Protein AF-0000000080761063 (afdb_homodimer)

Foldseek 3Di:
DEEEEQEPDLQPDQLLFWFVNLLVVLCVVVPYWYKYFYLVQWDDDPLFIWGQIFTKDADPPDDSNDSRRMDTDDDTDIDGQLVGLEYEQAYDDQPDVSLLVSLVSQQSSVVVRHHYAQHSVLQNVQQWQCNCVVVVVQAADKDKFLDLVVVVVVCQVQQKKWKAARRDDQCPLIDIDHNPRPCSPVSSCVRSVNSVGIIMMGRDFPLCQVAFWKWKAALLRTDQKIWGQHDDVVDSDRGVSNVTDTDIDGQDPLNRVVSNVVSVVCPPVRQRMWIFTDRDNHTRTIDRRHDGDQNVNCVNPVDRSSNSRVVSVVVSSD/DEEEEQEPDLQPDLLLFWFVNLLVVLCVVVPYWYKYFYLVQWDDDPLFIWGQIFTKDADPPDDSNDSRRMDTDDDTDIDGQLVGLEYEQAYDDQPDVSLLVSLVSQQSSVVVRHHYAQHSVLQNVQQWQCNCVVVVVQAADKDKFLDLVVVVVVCQVQQKKWKAARRDDQCPLIDIDHNPRPCSPVSSCVRSVNSVGIIMMGRDFPLCQVAFWKWKAALLRTDQKIWGQHDDVVDSDRGVSNVTDTDIDGQDPLNRVVSNVVSVVCPPVRQRMWIFTDRDNHTRTIDRRHDGDQSVNCVRPVDRSSNSRVVSVVVSSD

Nearest PDB structures (foldseek):
  1gsa-assembly1_A  TM=9.815E-01  e=5.415E-42  Escherichia coli B
  1glv-assembly1_A  TM=9.722E-01  e=6.060E-37  Escherichia coli
  2glt-assembly1_A  TM=9.706E-01  e=2.133E-36  Escherichia coli B
  6jil-assembly1_A  TM=7.589E-01  e=3.582E-14  Streptomyces lavendulae
  3vpc-assembly1_D  TM=8.022E-01  e=3.289E-13  Sulfurisphaera tokodaii

Structure (mmCIF, N/CA/C/O backbone):
data_AF-0000000080761063-model_v1
#
loop_
_entity.id
_entity.type
_entity.pdbx_description
1 polymer 'Glutathione synthetase'
#
loop_
_atom_site.group_PDB
_atom_site.id
_atom_site.type_symbol
_atom_site.label_atom_id
_atom_site.label_alt_id
_atom_site.label_comp_id
_atom_site.label_asym_id
_atom_site.label_entity_id
_atom_site.label_seq_id
_atom_site.pdbx_PDB_ins_code
_atom_site.Cartn_x
_atom_site.Cartn_y
_atom_site.Cartn_z
_atom_site.occupancy
_atom_site.B_iso_or_equiv
_atom_site.auth_seq_id
_atom_site.auth_comp_id
_atom_site.auth_asym_id
_atom_site.auth_atom_id
_atom_site.pdbx_PDB_model_num
ATOM 1 N N . MET A 1 1 ? -12.344 -28.562 3.236 1 97.88 1 MET A N 1
ATOM 2 C CA . MET A 1 1 ? -12.609 -27.125 3.355 1 97.88 1 MET A CA 1
ATOM 3 C C . MET A 1 1 ? -13.297 -26.594 2.104 1 97.88 1 MET A C 1
ATOM 5 O O . MET A 1 1 ? -13.219 -27.203 1.037 1 97.88 1 MET A O 1
ATOM 9 N N . HIS A 1 2 ? -14.039 -25.594 2.254 1 98.69 2 HIS A N 1
ATOM 10 C CA . HIS A 1 2 ? -14.477 -24.766 1.146 1 98.69 2 HIS A CA 1
ATOM 11 C C . HIS A 1 2 ? -13.523 -23.594 0.923 1 98.69 2 HIS A C 1
ATOM 13 O O . HIS A 1 2 ? -13.398 -22.719 1.776 1 98.69 2 HIS A O 1
ATOM 19 N N . VAL A 1 3 ? -12.812 -23.594 -0.245 1 98.88 3 VAL A N 1
ATOM 20 C CA . VAL A 1 3 ? -11.719 -22.656 -0.487 1 98.88 3 VAL A CA 1
ATOM 21 C C . VAL A 1 3 ? -12.156 -21.609 -1.501 1 98.88 3 VAL A C 1
ATOM 23 O O . VAL A 1 3 ? -12.727 -21.938 -2.543 1 98.88 3 VAL A O 1
ATOM 26 N N . LEU A 1 4 ? -11.93 -20.328 -1.21 1 98.94 4 LEU A N 1
ATOM 27 C CA . LEU A 1 4 ? -12.195 -19.219 -2.135 1 98.94 4 LEU A CA 1
ATOM 28 C C . LEU A 1 4 ? -10.906 -18.766 -2.811 1 98.94 4 LEU A C 1
ATOM 30 O O . LEU A 1 4 ? -9.914 -18.469 -2.139 1 98.94 4 LEU A O 1
ATOM 34 N N . PHE A 1 5 ? -10.898 -18.797 -4.109 1 98.94 5 PHE A N 1
ATOM 35 C CA . PHE A 1 5 ? -9.836 -18.188 -4.898 1 98.94 5 PHE A CA 1
ATOM 36 C C . PHE A 1 5 ? -10.25 -16.797 -5.375 1 98.94 5 PHE A C 1
ATOM 38 O O . PHE A 1 5 ? -11.266 -16.641 -6.059 1 98.94 5 PHE A O 1
ATOM 45 N N . ILE A 1 6 ? -9.594 -15.75 -4.961 1 98.88 6 ILE A N 1
ATOM 46 C CA . ILE A 1 6 ? -9.68 -14.453 -5.637 1 98.88 6 ILE A CA 1
ATOM 47 C C . ILE A 1 6 ? -8.695 -14.43 -6.809 1 98.88 6 ILE A C 1
ATOM 49 O O . ILE A 1 6 ? -7.484 -14.352 -6.609 1 98.88 6 ILE A O 1
ATOM 53 N N . ILE A 1 7 ? -9.195 -14.461 -8 1 98.44 7 ILE A N 1
ATOM 54 C CA . ILE A 1 7 ? -8.352 -14.859 -9.125 1 98.44 7 ILE A CA 1
ATOM 55 C C . ILE A 1 7 ? -8.805 -14.141 -10.391 1 98.44 7 ILE A C 1
ATOM 57 O O . ILE A 1 7 ? -9.844 -13.477 -10.398 1 98.44 7 ILE A O 1
ATOM 61 N N . ASP A 1 8 ? -7.969 -14.125 -11.445 1 98 8 ASP A N 1
ATOM 62 C CA . ASP A 1 8 ? -8.352 -13.602 -12.75 1 98 8 ASP A CA 1
ATOM 63 C C . ASP A 1 8 ? -9.469 -14.445 -13.375 1 98 8 ASP A C 1
ATOM 65 O O . ASP A 1 8 ? -9.68 -15.586 -12.969 1 98 8 ASP A O 1
ATOM 69 N N . PRO A 1 9 ? -10.188 -13.914 -14.359 1 97.69 9 PRO A N 1
ATOM 70 C CA . PRO A 1 9 ? -11.289 -14.672 -14.953 1 97.69 9 PRO A CA 1
ATOM 71 C C . PRO A 1 9 ? -10.859 -16.047 -15.461 1 97.69 9 PRO A C 1
ATOM 73 O O . PRO A 1 9 ? -9.898 -16.156 -16.234 1 97.69 9 PRO A O 1
ATOM 76 N N . LEU A 1 10 ? -11.586 -17.078 -15.094 1 97.38 10 LEU A N 1
ATOM 77 C CA . LEU A 1 10 ? -11.227 -18.469 -15.359 1 97.38 10 LEU A CA 1
ATOM 78 C C . LEU A 1 10 ? -11.008 -18.688 -16.859 1 97.38 10 LEU A C 1
ATOM 80 O O . LEU A 1 10 ? -10.047 -19.359 -17.25 1 97.38 10 LEU A O 1
ATOM 84 N N . PRO A 1 11 ? -11.867 -18.094 -17.75 1 96.25 11 PRO A N 1
ATOM 85 C CA . PRO A 1 11 ? -11.672 -18.344 -19.172 1 96.25 11 PRO A CA 1
ATOM 86 C C . PRO A 1 11 ? -10.352 -17.781 -19.703 1 96.25 11 PRO A C 1
ATOM 88 O O . PRO A 1 11 ? -9.906 -18.156 -20.781 1 96.25 11 PRO A O 1
ATOM 91 N N . GLN A 1 12 ? -9.758 -16.891 -18.953 1 95.75 12 GLN A N 1
ATOM 92 C CA . GLN A 1 12 ? -8.516 -16.266 -19.406 1 95.75 12 GLN A CA 1
ATOM 93 C C . GLN A 1 12 ? -7.297 -17.031 -18.906 1 95.75 12 GLN A C 1
ATOM 95 O O . GLN A 1 12 ? -6.168 -16.734 -19.312 1 95.75 12 GLN A O 1
ATOM 100 N N . LEU A 1 13 ? -7.512 -18.016 -18.078 1 96.19 13 LEU A N 1
ATOM 101 C CA . LEU A 1 13 ? -6.402 -18.812 -17.562 1 96.19 13 LEU A CA 1
ATOM 102 C C . LEU A 1 13 ? -6.012 -19.891 -18.562 1 96.19 13 LEU A C 1
ATOM 104 O O . LEU A 1 13 ? -6.879 -20.516 -19.188 1 96.19 13 LEU A O 1
ATOM 108 N N . LYS A 1 14 ? -4.758 -19.984 -18.797 1 95.25 14 LYS A N 1
ATOM 109 C CA . LYS A 1 14 ? -4.262 -21.172 -19.484 1 95.25 14 LYS A CA 1
ATOM 110 C C . LYS A 1 14 ? -4.121 -22.359 -18.531 1 95.25 14 LYS A C 1
ATOM 112 O O . LYS A 1 14 ? -3.049 -22.578 -17.969 1 95.25 14 LYS A O 1
ATOM 117 N N . ALA A 1 15 ? -5.152 -23.141 -18.469 1 96.25 15 ALA A N 1
ATOM 118 C CA . ALA A 1 15 ? -5.309 -24.141 -17.406 1 96.25 15 ALA A CA 1
ATOM 119 C C . ALA A 1 15 ? -4.152 -25.125 -17.422 1 96.25 15 ALA A C 1
ATOM 121 O O . ALA A 1 15 ? -3.713 -25.594 -16.375 1 96.25 15 ALA A O 1
ATOM 122 N N . TYR A 1 16 ? -3.602 -25.469 -18.609 1 95.62 16 TYR A N 1
ATOM 123 C CA . TYR A 1 16 ? -2.6 -26.516 -18.75 1 95.62 16 TYR A CA 1
ATOM 124 C C . TYR A 1 16 ? -1.282 -26.109 -18.109 1 95.62 16 TYR A C 1
ATOM 126 O O . TYR A 1 16 ? -0.428 -26.953 -17.828 1 95.62 16 TYR A O 1
ATOM 134 N N . LYS A 1 17 ? -1.121 -24.844 -17.797 1 95.5 17 LYS A N 1
ATOM 135 C CA . LYS A 1 17 ? 0.157 -24.422 -17.234 1 95.5 17 LYS A CA 1
ATOM 136 C C . LYS A 1 17 ? -0.049 -23.484 -16.047 1 95.5 17 LYS A C 1
ATOM 138 O O . LYS A 1 17 ? 0.918 -23.016 -15.445 1 95.5 17 LYS A O 1
ATOM 143 N N . ASP A 1 18 ? -1.233 -23.172 -15.672 1 97.19 18 ASP A N 1
ATOM 144 C CA . ASP A 1 18 ? -1.541 -22.203 -14.633 1 97.19 18 ASP A CA 1
ATOM 145 C C . ASP A 1 18 ? -1.377 -22.812 -13.242 1 97.19 18 ASP A C 1
ATOM 147 O O . ASP A 1 18 ? -1.961 -23.859 -12.945 1 97.19 18 ASP A O 1
ATOM 151 N N . SER A 1 19 ? -0.624 -22.094 -12.391 1 98.38 19 SER A N 1
ATOM 152 C CA . SER A 1 19 ? -0.35 -22.594 -11.055 1 98.38 19 SER A CA 1
ATOM 153 C C . SER A 1 19 ? -1.611 -22.594 -10.195 1 98.38 19 SER A C 1
ATOM 155 O O . SER A 1 19 ? -1.796 -23.484 -9.352 1 98.38 19 SER A O 1
ATOM 157 N N . SER A 1 20 ? -2.477 -21.641 -10.344 1 98.56 20 SER A N 1
ATOM 158 C CA . SER A 1 20 ? -3.713 -21.594 -9.562 1 98.56 20 SER A CA 1
ATOM 159 C C . SER A 1 20 ? -4.613 -22.781 -9.898 1 98.56 20 SER A C 1
ATOM 161 O O . SER A 1 20 ? -5.238 -23.359 -9.008 1 98.56 20 SER A O 1
ATOM 163 N N . VAL A 1 21 ? -4.656 -23.109 -11.18 1 98.38 21 VAL A N 1
ATOM 164 C CA . VAL A 1 21 ? -5.438 -24.281 -11.586 1 98.38 21 VAL A CA 1
ATOM 165 C C . VAL A 1 21 ? -4.828 -25.547 -10.992 1 98.38 21 VAL A C 1
ATOM 167 O O . VAL A 1 21 ? -5.551 -26.438 -10.531 1 98.38 21 VAL A O 1
ATOM 170 N N . ALA A 1 22 ? -3.506 -25.641 -11.031 1 98.56 22 ALA A N 1
ATOM 171 C CA . ALA A 1 22 ? -2.832 -26.766 -10.398 1 98.56 22 ALA A CA 1
ATOM 172 C C . ALA A 1 22 ? -3.199 -26.859 -8.922 1 98.56 22 ALA A C 1
ATOM 174 O O . ALA A 1 22 ? -3.445 -27.953 -8.406 1 98.56 22 ALA A O 1
ATOM 175 N N . MET A 1 23 ? -3.256 -25.75 -8.195 1 98.88 23 MET A N 1
ATOM 176 C CA . MET A 1 23 ? -3.672 -25.703 -6.801 1 98.88 23 MET A CA 1
ATOM 177 C C . MET A 1 23 ? -5.105 -26.203 -6.641 1 98.88 23 MET A C 1
ATOM 179 O O . MET A 1 23 ? -5.391 -27 -5.746 1 98.88 23 MET A O 1
ATOM 183 N N . MET A 1 24 ? -5.98 -25.734 -7.516 1 98.81 24 MET A N 1
ATOM 184 C CA . MET A 1 24 ? -7.387 -26.125 -7.469 1 98.81 24 MET A CA 1
ATOM 185 C C . MET A 1 24 ? -7.531 -27.641 -7.625 1 98.81 24 MET A C 1
ATOM 187 O O . MET A 1 24 ? -8.258 -28.281 -6.859 1 98.81 24 MET A O 1
ATOM 191 N N . ARG A 1 25 ? -6.824 -28.156 -8.633 1 98.38 25 ARG A N 1
ATOM 192 C CA . ARG A 1 25 ? -6.895 -29.594 -8.883 1 98.38 25 ARG A CA 1
ATOM 193 C C . ARG A 1 25 ? -6.398 -30.391 -7.684 1 98.38 25 ARG A C 1
ATOM 195 O O . ARG A 1 25 ? -6.996 -31.391 -7.312 1 98.38 25 ARG A O 1
ATOM 202 N N . ALA A 1 26 ? -5.297 -29.938 -7.094 1 98.62 26 ALA A N 1
ATOM 203 C CA . ALA A 1 26 ? -4.758 -30.609 -5.914 1 98.62 26 ALA A CA 1
ATOM 204 C C . ALA A 1 26 ? -5.734 -30.547 -4.746 1 98.62 26 ALA A C 1
ATOM 206 O O . ALA A 1 26 ? -5.887 -31.516 -3.998 1 98.62 26 ALA A O 1
ATOM 207 N N . LEU A 1 27 ? -6.391 -29.406 -4.535 1 98.81 27 LEU A N 1
ATOM 208 C CA . LEU A 1 27 ? -7.379 -29.25 -3.477 1 98.81 27 LEU A CA 1
ATOM 209 C C . LEU A 1 27 ? -8.555 -30.203 -3.672 1 98.81 27 LEU A C 1
ATOM 211 O O . LEU A 1 27 ? -8.977 -30.875 -2.73 1 98.81 27 LEU A O 1
ATOM 215 N N . VAL A 1 28 ? -9.055 -30.266 -4.883 1 98.5 28 VAL A N 1
ATOM 216 C CA . VAL A 1 28 ? -10.195 -31.125 -5.188 1 98.5 28 VAL A CA 1
ATOM 217 C C . VAL A 1 28 ? -9.805 -32.594 -4.988 1 98.5 28 VAL A C 1
ATOM 219 O O . VAL A 1 28 ? -10.586 -33.375 -4.465 1 98.5 28 VAL A O 1
ATOM 222 N N . ALA A 1 29 ? -8.609 -32.938 -5.426 1 97.81 29 ALA A N 1
ATOM 223 C CA . ALA A 1 29 ? -8.109 -34.281 -5.258 1 97.81 29 ALA A CA 1
ATOM 224 C C . ALA A 1 29 ? -8.086 -34.688 -3.785 1 97.81 29 ALA A C 1
ATOM 226 O O . ALA A 1 29 ? -8.203 -35.875 -3.453 1 97.81 29 ALA A O 1
ATOM 227 N N . ARG A 1 30 ? -8 -33.781 -2.93 1 97.94 30 ARG A N 1
ATOM 228 C CA . ARG A 1 30 ? -7.934 -34.062 -1.497 1 97.94 30 ARG A CA 1
ATOM 229 C C . ARG A 1 30 ? -9.289 -33.844 -0.837 1 97.94 30 ARG A C 1
ATOM 231 O O . ARG A 1 30 ? -9.398 -33.812 0.391 1 97.94 30 ARG A O 1
ATOM 238 N N . GLY A 1 31 ? -10.305 -33.5 -1.578 1 98 31 GLY A N 1
ATOM 239 C CA . GLY A 1 31 ? -11.672 -33.531 -1.083 1 98 31 GLY A CA 1
ATOM 240 C C . GLY A 1 31 ? -12.211 -32.125 -0.769 1 98 31 GLY A C 1
ATOM 241 O O . GLY A 1 31 ? -13.281 -32 -0.175 1 98 31 GLY A O 1
ATOM 242 N N . HIS A 1 32 ? -11.531 -31.078 -1.119 1 98.62 32 HIS A N 1
ATOM 243 C CA . HIS A 1 32 ? -11.992 -29.719 -0.859 1 98.62 32 HIS A CA 1
ATOM 244 C C . HIS A 1 32 ? -12.898 -29.219 -1.977 1 98.62 32 HIS A C 1
ATOM 246 O O . HIS A 1 32 ? -12.922 -29.797 -3.07 1 98.62 32 HIS A O 1
ATOM 252 N N . THR A 1 33 ? -13.719 -28.219 -1.665 1 98.69 33 THR A N 1
ATOM 253 C CA . THR A 1 33 ? -14.578 -27.578 -2.65 1 98.69 33 THR A CA 1
ATOM 254 C C . THR A 1 33 ? -14.102 -26.156 -2.947 1 98.69 33 THR A C 1
ATOM 256 O O . THR A 1 33 ? -13.297 -25.594 -2.197 1 98.69 33 THR A O 1
ATOM 259 N N . LEU A 1 34 ? -14.555 -25.656 -4.125 1 98.81 34 LEU A N 1
ATOM 260 C CA . LEU A 1 34 ? -13.953 -24.422 -4.605 1 98.81 34 LEU A CA 1
ATOM 261 C C . LEU A 1 34 ? -15.023 -23.375 -4.902 1 98.81 34 LEU A C 1
ATOM 263 O O . LEU A 1 34 ? -16.094 -23.703 -5.418 1 98.81 34 LEU A O 1
ATOM 267 N N . SER A 1 35 ? -14.766 -22.141 -4.617 1 98.94 35 SER A N 1
ATOM 268 C CA . SER A 1 35 ? -15.414 -20.953 -5.176 1 98.94 35 SER A CA 1
ATOM 269 C C . SER A 1 35 ? -14.383 -19.969 -5.715 1 98.94 35 SER A C 1
ATOM 271 O O . SER A 1 35 ? -13.211 -20.031 -5.355 1 98.94 35 SER A O 1
ATOM 273 N N . VAL A 1 36 ? -14.82 -19.156 -6.66 1 98.88 36 VAL A N 1
ATOM 274 C CA . VAL A 1 36 ? -13.945 -18.141 -7.223 1 98.88 36 VAL A CA 1
ATOM 275 C C . VAL A 1 36 ? -14.617 -16.766 -7.141 1 98.88 36 VAL A C 1
ATOM 277 O O . VAL A 1 36 ? -15.844 -16.672 -7.109 1 98.88 36 VAL A O 1
ATOM 280 N N . ALA A 1 37 ? -13.867 -15.766 -7 1 98.88 37 ALA A N 1
ATOM 281 C CA . ALA A 1 37 ? -14.258 -14.359 -7.098 1 98.88 37 ALA A CA 1
ATOM 282 C C . ALA A 1 37 ? -13.188 -13.539 -7.809 1 98.88 37 ALA A C 1
ATOM 284 O O . ALA A 1 37 ? -12.008 -13.891 -7.777 1 98.88 37 ALA A O 1
ATOM 285 N N . LEU A 1 38 ? -13.625 -12.531 -8.523 1 98.5 38 LEU A N 1
ATOM 286 C CA . LEU A 1 38 ? -12.688 -11.547 -9.055 1 98.5 38 LEU A CA 1
ATOM 287 C C . LEU A 1 38 ? -12.352 -10.492 -8.008 1 98.5 38 LEU A C 1
ATOM 289 O O . LEU A 1 38 ? -13.023 -10.398 -6.977 1 98.5 38 LEU A O 1
ATOM 293 N N . GLN A 1 39 ? -11.312 -9.789 -8.281 1 97.75 39 GLN A N 1
ATOM 294 C CA . GLN A 1 39 ? -10.898 -8.711 -7.387 1 97.75 39 GLN A CA 1
ATOM 295 C C . GLN A 1 39 ? -12.055 -7.762 -7.098 1 97.75 39 GLN A C 1
ATOM 297 O O . GLN A 1 39 ? -12.266 -7.367 -5.949 1 97.75 39 GLN A O 1
ATOM 302 N N . GLY A 1 40 ? -12.805 -7.387 -8.102 1 97.88 40 GLY A N 1
ATOM 303 C CA . GLY A 1 40 ? -13.898 -6.438 -7.984 1 97.88 40 GLY A CA 1
ATOM 304 C C . GLY A 1 40 ? -15.094 -6.996 -7.238 1 97.88 40 GLY A C 1
ATOM 305 O O . GLY A 1 40 ? -16.031 -6.258 -6.902 1 97.88 40 GLY A O 1
ATOM 306 N N . ASP A 1 41 ? -15.062 -8.289 -6.945 1 98.69 41 ASP A N 1
ATOM 307 C CA . ASP A 1 41 ? -16.156 -8.93 -6.223 1 98.69 41 ASP A CA 1
ATOM 308 C C . ASP A 1 41 ? -16.016 -8.727 -4.715 1 98.69 41 ASP A C 1
ATOM 310 O O . ASP A 1 41 ? -16.953 -8.992 -3.959 1 98.69 41 ASP A O 1
ATOM 314 N N . LEU A 1 42 ? -14.875 -8.297 -4.215 1 98.88 42 LEU A N 1
ATOM 315 C CA . LEU A 1 42 ? -14.641 -8.008 -2.805 1 98.88 42 LEU A CA 1
ATOM 316 C C . LEU A 1 42 ? -15.312 -6.703 -2.396 1 98.88 42 LEU A C 1
ATOM 318 O O . LEU A 1 42 ? -15.289 -5.727 -3.15 1 98.88 42 LEU A O 1
ATOM 322 N N . TYR A 1 43 ? -15.859 -6.656 -1.236 1 98.88 43 TYR A N 1
ATOM 323 C CA . TYR A 1 43 ? -16.453 -5.418 -0.747 1 98.88 43 TYR A CA 1
ATOM 324 C C . TYR A 1 43 ? -16.578 -5.434 0.772 1 98.88 43 TYR A C 1
ATOM 326 O O . TYR A 1 43 ? -16.359 -6.473 1.406 1 98.88 43 TYR A O 1
ATOM 334 N N . ILE A 1 44 ? -16.75 -4.324 1.374 1 98.88 44 ILE A N 1
ATOM 335 C CA . ILE A 1 44 ? -17.094 -4.16 2.785 1 98.88 44 ILE A CA 1
ATOM 336 C C . ILE A 1 44 ? -18.5 -3.586 2.92 1 98.88 44 ILE A C 1
ATOM 338 O O . ILE A 1 44 ? -18.844 -2.611 2.248 1 98.88 44 ILE A O 1
ATOM 342 N N . ASP A 1 45 ? -19.312 -4.184 3.656 1 98.38 45 ASP A N 1
ATOM 343 C CA . ASP A 1 45 ? -20.625 -3.672 4 1 98.38 45 ASP A CA 1
ATOM 344 C C . ASP A 1 45 ? -20.828 -3.648 5.516 1 98.38 45 ASP A C 1
ATOM 346 O O . ASP A 1 45 ? -20.859 -4.699 6.16 1 98.38 45 ASP A O 1
ATOM 350 N N . ALA A 1 46 ? -20.938 -2.434 6.07 1 96.56 46 ALA A N 1
ATOM 351 C CA . ALA A 1 46 ? -21.125 -2.227 7.504 1 96.56 46 ALA A CA 1
ATOM 352 C C . ALA A 1 46 ? -20.031 -2.928 8.312 1 96.56 46 ALA A C 1
ATOM 354 O O . ALA A 1 46 ? -20.328 -3.598 9.305 1 96.56 46 ALA A O 1
ATOM 355 N N . GLY A 1 47 ? -18.875 -2.859 7.754 1 97.75 47 GLY A N 1
ATOM 356 C CA . GLY A 1 47 ? -17.719 -3.357 8.469 1 97.75 47 GLY A CA 1
ATOM 357 C C . GLY A 1 47 ? -17.391 -4.805 8.148 1 97.75 47 GLY A C 1
ATOM 358 O O . GLY A 1 47 ? -16.312 -5.289 8.484 1 97.75 47 GLY A O 1
ATOM 359 N N . THR A 1 48 ? -18.297 -5.512 7.531 1 98.5 48 THR A N 1
ATOM 360 C CA . THR A 1 48 ? -18.062 -6.914 7.203 1 98.5 48 THR A CA 1
ATOM 361 C C . THR A 1 48 ? -17.469 -7.055 5.809 1 98.5 48 THR A C 1
ATOM 363 O O . THR A 1 48 ? -17.969 -6.453 4.852 1 98.5 48 THR A O 1
ATOM 366 N N . VAL A 1 49 ? -16.438 -7.832 5.723 1 98.88 49 VAL A N 1
ATOM 367 C CA . VAL A 1 49 ? -15.812 -8.078 4.426 1 98.88 49 VAL A CA 1
ATOM 368 C C . VAL A 1 49 ? -16.422 -9.32 3.785 1 98.88 49 VAL A C 1
ATOM 370 O O . VAL A 1 49 ? -16.484 -10.383 4.406 1 98.88 49 VAL A O 1
ATOM 373 N N . ALA A 1 50 ? -16.875 -9.148 2.574 1 98.88 50 ALA A N 1
ATOM 374 C CA . ALA A 1 50 ? -17.5 -10.242 1.845 1 98.88 50 ALA A CA 1
ATOM 375 C C . ALA A 1 50 ? -17.078 -10.242 0.379 1 98.88 50 ALA A C 1
ATOM 377 O O . ALA A 1 50 ? -16.359 -9.344 -0.064 1 98.88 50 ALA A O 1
ATOM 378 N N . ALA A 1 51 ? -17.406 -11.297 -0.338 1 98.88 51 ALA A N 1
ATOM 379 C CA . ALA A 1 51 ? -17.188 -11.414 -1.779 1 98.88 51 ALA A CA 1
ATOM 380 C C . ALA A 1 51 ? -18.422 -11.984 -2.467 1 98.88 51 ALA A C 1
ATOM 382 O O . ALA A 1 51 ? -19.094 -12.875 -1.927 1 98.88 51 ALA A O 1
ATOM 383 N N . HIS A 1 52 ? -18.781 -11.359 -3.607 1 98.81 52 HIS A N 1
ATOM 384 C CA . HIS A 1 52 ? -19.656 -12.078 -4.527 1 98.81 52 HIS A CA 1
ATOM 385 C C . HIS A 1 52 ? -18.922 -13.25 -5.172 1 98.81 52 HIS A C 1
ATOM 387 O O . HIS A 1 52 ? -18.078 -13.062 -6.055 1 98.81 52 HIS A O 1
ATOM 393 N N . SER A 1 53 ? -19.188 -14.5 -4.719 1 98.75 53 SER A N 1
ATOM 394 C CA . SER A 1 53 ? -18.375 -15.656 -5.094 1 98.75 53 SER A CA 1
ATOM 395 C C . SER A 1 53 ? -19.188 -16.672 -5.898 1 98.75 53 SER A C 1
ATOM 397 O O . SER A 1 53 ? -20.406 -16.766 -5.727 1 98.75 53 SER A O 1
ATOM 399 N N . GLN A 1 54 ? -18.578 -17.312 -6.785 1 98.81 54 GLN A N 1
ATOM 400 C CA . GLN A 1 54 ? -19.156 -18.328 -7.645 1 98.81 54 GLN A CA 1
ATOM 401 C C . GLN A 1 54 ? -18.594 -19.719 -7.305 1 98.81 54 GLN A C 1
ATOM 403 O O . GLN A 1 54 ? -17.406 -19.969 -7.477 1 98.81 54 GLN A O 1
ATOM 408 N N . PRO A 1 55 ? -19.5 -20.625 -6.777 1 98.81 55 PRO A N 1
ATOM 409 C CA . PRO A 1 55 ? -19.031 -22 -6.637 1 98.81 55 PRO A CA 1
ATOM 410 C C . PRO A 1 55 ? -18.719 -22.656 -7.98 1 98.81 55 PRO A C 1
ATOM 412 O O . PRO A 1 55 ? -19.438 -22.453 -8.953 1 98.81 55 PRO A O 1
ATOM 415 N N . ILE A 1 56 ? -17.609 -23.375 -8.031 1 98.75 56 ILE A N 1
ATOM 416 C CA . ILE A 1 56 ? -17.266 -24.047 -9.281 1 98.75 56 ILE A CA 1
ATOM 417 C C . ILE A 1 56 ? -16.922 -25.516 -9.008 1 98.75 56 ILE A C 1
ATOM 419 O O . ILE A 1 56 ? -16.641 -25.891 -7.859 1 98.75 56 ILE A O 1
ATOM 423 N N . GLU A 1 57 ? -16.953 -26.297 -10 1 98.12 57 GLU A N 1
ATOM 424 C CA . GLU A 1 57 ? -16.484 -27.688 -10 1 98.12 57 GLU A CA 1
ATOM 425 C C . GLU A 1 57 ? -15.539 -27.953 -11.164 1 98.12 57 GLU A C 1
ATOM 427 O O . GLU A 1 57 ? -15.758 -27.453 -12.273 1 98.12 57 GLU A O 1
ATOM 432 N N . LEU A 1 58 ? -14.492 -28.625 -10.844 1 97.88 58 LEU A N 1
ATOM 433 C CA . LEU A 1 58 ? -13.578 -29.047 -11.898 1 97.88 58 LEU A CA 1
ATOM 434 C C . LEU A 1 58 ? -14.078 -30.312 -12.586 1 97.88 58 LEU A C 1
ATOM 436 O O . LEU A 1 58 ? -14.602 -31.219 -11.93 1 97.88 58 LEU A O 1
ATOM 440 N N . LEU A 1 59 ? -13.906 -30.344 -13.867 1 96.06 59 LEU A N 1
ATOM 441 C CA . LEU A 1 59 ? -14.383 -31.5 -14.609 1 96.06 59 LEU A CA 1
ATOM 442 C C . LEU A 1 59 ? -13.297 -32.562 -14.711 1 96.06 59 LEU A C 1
ATOM 444 O O . LEU A 1 59 ? -12.234 -32.312 -15.297 1 96.06 59 LEU A O 1
ATOM 448 N N . ALA A 1 60 ? -13.594 -33.719 -14.188 1 91 60 ALA A N 1
ATOM 449 C CA . ALA A 1 60 ? -12.648 -34.844 -14.203 1 91 60 ALA A CA 1
ATOM 450 C C . ALA A 1 60 ? -12.305 -35.25 -15.633 1 91 60 ALA A C 1
ATOM 452 O O . ALA A 1 60 ? -13.188 -35.375 -16.484 1 91 60 ALA A O 1
ATOM 453 N N . GLY A 1 61 ? -11.125 -35.438 -15.852 1 90.5 61 GLY A N 1
ATOM 454 C CA . GLY A 1 61 ? -10.672 -35.938 -17.141 1 90.5 61 GLY A CA 1
ATOM 455 C C . GLY A 1 61 ? -10.703 -34.906 -18.25 1 90.5 61 GLY A C 1
ATOM 456 O O . GLY A 1 61 ? -10.5 -35.219 -19.422 1 90.5 61 GLY A O 1
ATOM 457 N N . ALA A 1 62 ? -11.008 -33.688 -17.859 1 92.88 62 ALA A N 1
ATOM 458 C CA . ALA A 1 62 ? -11.078 -32.625 -18.859 1 92.88 62 ALA A CA 1
ATOM 459 C C . ALA A 1 62 ? -9.703 -32.375 -19.469 1 92.88 62 ALA A C 1
ATOM 461 O O . ALA A 1 62 ? -8.68 -32.531 -18.797 1 92.88 62 ALA A O 1
ATOM 462 N N . ASP A 1 63 ? -9.695 -32.031 -20.734 1 94.31 63 ASP A N 1
ATOM 463 C CA . ASP A 1 63 ? -8.484 -31.562 -21.406 1 94.31 63 ASP A CA 1
ATOM 464 C C . ASP A 1 63 ? -8.164 -30.125 -20.969 1 94.31 63 ASP A C 1
ATOM 466 O O . ASP A 1 63 ? -8.883 -29.188 -21.328 1 94.31 63 ASP A O 1
ATOM 470 N N . LEU A 1 64 ? -7.117 -29.953 -20.297 1 94.56 64 LEU A N 1
ATOM 471 C CA . LEU A 1 64 ? -6.758 -28.656 -19.719 1 94.56 64 LEU A CA 1
ATOM 472 C C . LEU A 1 64 ? -6.328 -27.672 -20.812 1 94.56 64 LEU A C 1
ATOM 474 O O . LEU A 1 64 ? -6.168 -26.484 -20.547 1 94.56 64 LEU A O 1
ATOM 478 N N . HIS A 1 65 ? -6.16 -28.109 -22 1 94.19 65 HIS A N 1
ATOM 479 C CA . HIS A 1 65 ? -5.844 -27.234 -23.109 1 94.19 65 HIS A CA 1
ATOM 480 C C . HIS A 1 65 ? -7.105 -26.594 -23.688 1 94.19 65 HIS A C 1
ATOM 482 O O . HIS A 1 65 ? -7.027 -25.703 -24.531 1 94.19 65 HIS A O 1
ATOM 488 N N . GLU A 1 66 ? -8.258 -27.062 -23.156 1 91.19 66 GLU A N 1
ATOM 489 C CA . GLU A 1 66 ? -9.539 -26.547 -23.594 1 91.19 66 GLU A CA 1
ATOM 490 C C . GLU A 1 66 ? -10.227 -25.75 -22.5 1 91.19 66 GLU A C 1
ATOM 492 O O . GLU A 1 66 ? -9.773 -25.734 -21.359 1 91.19 66 GLU A O 1
ATOM 497 N N . GLN A 1 67 ? -11.289 -25.031 -22.797 1 88.94 67 GLN A N 1
ATOM 498 C CA . GLN A 1 67 ? -11.984 -24.141 -21.875 1 88.94 67 GLN A CA 1
ATOM 499 C C . GLN A 1 67 ? -12.906 -24.938 -20.938 1 88.94 67 GLN A C 1
ATOM 501 O O . GLN A 1 67 ? -13.266 -24.453 -19.859 1 88.94 67 GLN A O 1
ATOM 506 N N . GLY A 1 68 ? -13.195 -26.125 -21.219 1 93.12 68 GLY A N 1
ATOM 507 C CA . GLY A 1 68 ? -14.219 -26.859 -20.516 1 93.12 68 GLY A CA 1
ATOM 508 C C . GLY A 1 68 ? -13.672 -27.672 -19.344 1 93.12 68 GLY A C 1
ATOM 509 O O . GLY A 1 68 ? -14.094 -28.797 -19.109 1 93.12 68 GLY A O 1
ATOM 510 N N . TRP A 1 69 ? -12.68 -27.047 -18.625 1 96.75 69 TRP A N 1
ATOM 511 C CA . TRP A 1 69 ? -12.055 -27.781 -17.531 1 96.75 69 TRP A CA 1
ATOM 512 C C . TRP A 1 69 ? -12.773 -27.5 -16.219 1 96.75 69 TRP A C 1
ATOM 514 O O . TRP A 1 69 ? -12.5 -28.125 -15.195 1 96.75 69 TRP A O 1
ATOM 524 N N . TRP A 1 70 ? -13.781 -26.594 -16.188 1 97.94 70 TRP A N 1
ATOM 525 C CA . TRP A 1 70 ? -14.578 -26.266 -15.016 1 97.94 70 TRP A CA 1
ATOM 526 C C . TRP A 1 70 ? -16 -25.906 -15.414 1 97.94 70 TRP A C 1
ATOM 528 O O . TRP A 1 70 ? -16.297 -25.688 -16.594 1 97.94 70 TRP A O 1
ATOM 538 N N . ARG A 1 71 ? -16.906 -25.906 -14.508 1 97.56 71 ARG A N 1
ATOM 539 C CA . ARG A 1 71 ? -18.266 -25.406 -14.664 1 97.56 71 ARG A CA 1
ATOM 540 C C . ARG A 1 71 ? -18.781 -24.797 -13.359 1 97.56 71 ARG A C 1
ATOM 542 O O . ARG A 1 71 ? -18.234 -25.062 -12.289 1 97.56 71 ARG A O 1
ATOM 549 N N . ASP A 1 72 ? -19.766 -23.969 -13.531 1 97.81 72 ASP A N 1
ATOM 550 C CA . ASP A 1 72 ? -20.453 -23.438 -12.352 1 97.81 72 ASP A CA 1
ATOM 551 C C . ASP A 1 72 ? -21.109 -24.547 -11.555 1 97.81 72 ASP A C 1
ATOM 553 O O . ASP A 1 72 ? -21.688 -25.484 -12.125 1 97.81 72 ASP A O 1
ATOM 557 N N . ASN A 1 73 ? -20.953 -24.469 -10.273 1 97.75 73 ASN A N 1
ATOM 558 C CA . ASN A 1 73 ? -21.547 -25.438 -9.367 1 97.75 73 ASN A CA 1
ATOM 559 C C . ASN A 1 73 ? -22.531 -24.781 -8.414 1 97.75 73 ASN A C 1
ATOM 561 O O . ASN A 1 73 ? -22.375 -24.875 -7.191 1 97.75 73 ASN A O 1
ATOM 565 N N . GLY A 1 74 ? -23.547 -24.125 -8.906 1 97.75 74 GLY A N 1
ATOM 566 C CA . GLY A 1 74 ? -24.547 -23.406 -8.133 1 97.75 74 GLY A CA 1
ATOM 567 C C . GLY A 1 74 ? -24.562 -21.906 -8.422 1 97.75 74 GLY A C 1
ATOM 568 O O . GLY A 1 74 ? -23.766 -21.422 -9.227 1 97.75 74 GLY A O 1
ATOM 569 N N . PRO A 1 75 ? -25.422 -21.219 -7.832 1 98.06 75 PRO A N 1
ATOM 570 C CA . PRO A 1 75 ? -25.516 -19.766 -8.062 1 98.06 75 PRO A CA 1
ATOM 571 C C . PRO A 1 75 ? -24.422 -18.984 -7.336 1 98.06 75 PRO A C 1
ATOM 573 O O . PRO A 1 75 ? -23.953 -19.422 -6.277 1 98.06 75 PRO A O 1
ATOM 576 N N . ALA A 1 76 ? -24.016 -17.922 -7.926 1 98.5 76 ALA A N 1
ATOM 577 C CA . ALA A 1 76 ? -23.141 -17 -7.219 1 98.5 76 ALA A CA 1
ATOM 578 C C . ALA A 1 76 ? -23.859 -16.375 -6.016 1 98.5 76 ALA A C 1
ATOM 580 O O . ALA A 1 76 ? -25.062 -16.141 -6.062 1 98.5 76 ALA A O 1
ATOM 581 N N . GLU A 1 77 ? -23.125 -16.141 -4.969 1 98.19 77 GLU A N 1
ATOM 582 C CA . GLU A 1 77 ? -23.703 -15.586 -3.744 1 98.19 77 GLU A CA 1
ATOM 583 C C . GLU A 1 77 ? -22.734 -14.641 -3.051 1 98.19 77 GLU A C 1
ATOM 585 O O . GLU A 1 77 ? -21.516 -14.734 -3.246 1 98.19 77 GLU A O 1
ATOM 590 N N . ASP A 1 78 ? -23.312 -13.688 -2.33 1 98.62 78 ASP A N 1
ATOM 591 C CA . ASP A 1 78 ? -22.516 -12.875 -1.419 1 98.62 78 ASP A CA 1
ATOM 592 C C . ASP A 1 78 ? -22.203 -13.633 -0.129 1 98.62 78 ASP A C 1
ATOM 594 O O . ASP A 1 78 ? -23.125 -14.047 0.586 1 98.62 78 ASP A O 1
ATOM 598 N N . VAL A 1 79 ? -20.938 -13.805 0.141 1 98.75 79 VAL A N 1
ATOM 599 C CA . VAL A 1 79 ? -20.531 -14.641 1.267 1 98.75 79 VAL A CA 1
ATOM 600 C C . VAL A 1 79 ? -19.453 -13.93 2.068 1 98.75 79 VAL A C 1
ATOM 602 O O . VAL A 1 79 ? -18.469 -13.43 1.5 1 98.75 79 VAL A O 1
ATOM 605 N N . PRO A 1 80 ? -19.656 -13.758 3.455 1 98.88 80 PRO A N 1
ATOM 606 C CA . PRO A 1 80 ? -18.516 -13.273 4.246 1 98.88 80 PRO A CA 1
ATOM 607 C C . PRO A 1 80 ? -17.266 -14.125 4.059 1 98.88 80 PRO A C 1
ATOM 609 O O . PRO A 1 80 ? -17.359 -15.352 3.969 1 98.88 80 PRO A O 1
ATOM 612 N N . LEU A 1 81 ? -16.109 -13.484 4.004 1 98.94 81 LEU A N 1
ATOM 613 C CA . LEU A 1 81 ? -14.898 -14.242 3.742 1 98.94 81 LEU A CA 1
ATOM 614 C C . LEU A 1 81 ? -14.609 -15.227 4.871 1 98.94 81 LEU A C 1
ATOM 616 O O . LEU A 1 81 ? -13.992 -16.266 4.652 1 98.94 81 LEU A O 1
ATOM 620 N N . SER A 1 82 ? -15.086 -14.93 6.07 1 98.69 82 SER A N 1
ATOM 621 C CA . SER A 1 82 ? -14.859 -15.773 7.238 1 98.69 82 SER A CA 1
ATOM 622 C C . SER A 1 82 ? -15.586 -17.109 7.109 1 98.69 82 SER A C 1
ATOM 624 O O . SER A 1 82 ? -15.328 -18.047 7.871 1 98.69 82 SER A O 1
ATOM 626 N N . ALA A 1 83 ? -16.484 -17.188 6.16 1 98.69 83 ALA A N 1
ATOM 627 C CA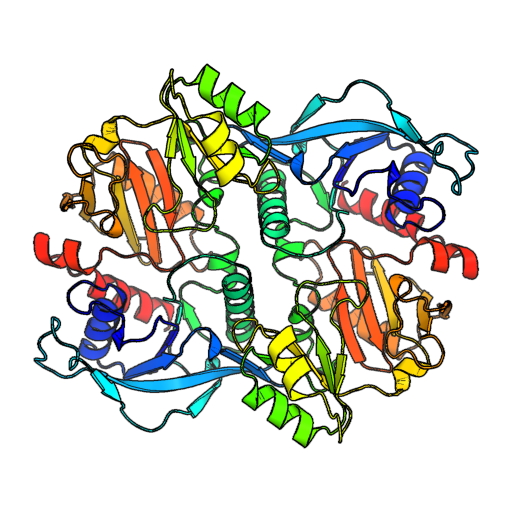 . ALA A 1 83 ? -17.266 -18.406 5.98 1 98.69 83 ALA A CA 1
ATOM 628 C C . ALA A 1 83 ? -16.453 -19.469 5.23 1 98.69 83 ALA A C 1
ATOM 630 O O . ALA A 1 83 ? -16.828 -20.641 5.203 1 98.69 83 ALA A O 1
ATOM 631 N N . PHE A 1 84 ? -15.375 -19.156 4.633 1 98.81 84 PHE A N 1
ATOM 632 C CA . PHE A 1 84 ? -14.555 -20.078 3.861 1 98.81 84 PHE A CA 1
ATOM 633 C C . PHE A 1 84 ? -13.492 -20.734 4.742 1 98.81 84 PHE A C 1
ATOM 635 O O . PHE A 1 84 ? -13.023 -20.125 5.707 1 98.81 84 PHE A O 1
ATOM 642 N N . GLY A 1 85 ? -13.141 -21.938 4.395 1 98.75 85 GLY A N 1
ATOM 643 C CA . GLY A 1 85 ? -12.062 -22.609 5.098 1 98.75 85 GLY A CA 1
ATOM 644 C C . GLY A 1 85 ? -10.695 -22.016 4.812 1 98.75 85 GLY A C 1
ATOM 645 O O . GLY A 1 85 ? -9.789 -22.125 5.637 1 98.75 85 GLY A O 1
ATOM 646 N N . ALA A 1 86 ? -10.578 -21.422 3.684 1 98.88 86 ALA A N 1
ATOM 647 C CA . ALA A 1 86 ? -9.383 -20.688 3.264 1 98.88 86 ALA A CA 1
ATOM 648 C C . ALA A 1 86 ? -9.703 -19.703 2.139 1 98.88 86 ALA A C 1
ATOM 650 O O . ALA A 1 86 ? -10.586 -19.969 1.317 1 98.88 86 ALA A O 1
ATOM 651 N N . VAL A 1 87 ? -9.078 -18.594 2.182 1 98.94 87 VAL A N 1
ATOM 652 C CA . VAL A 1 87 ? -9.156 -17.594 1.127 1 98.94 87 VAL A CA 1
ATOM 653 C C . VAL A 1 87 ? -7.785 -17.391 0.497 1 98.94 87 VAL A C 1
ATOM 655 O O . VAL A 1 87 ? -6.82 -17.047 1.19 1 98.94 87 VAL A O 1
ATOM 658 N N . LEU A 1 88 ? -7.656 -17.609 -0.776 1 98.88 88 LEU A N 1
ATOM 659 C CA . LEU A 1 88 ? -6.391 -17.484 -1.493 1 98.88 88 LEU A CA 1
ATOM 660 C C . LEU A 1 88 ? -6.422 -16.312 -2.467 1 98.88 88 LEU A C 1
ATOM 662 O O . LEU A 1 88 ? -7.246 -16.281 -3.383 1 98.88 88 LEU A O 1
ATOM 666 N N . MET A 1 89 ? -5.574 -15.336 -2.268 1 98.69 89 MET A N 1
ATOM 667 C CA . MET A 1 89 ? -5.387 -14.258 -3.236 1 98.69 89 MET A CA 1
ATOM 668 C C . MET A 1 89 ? -4.434 -14.68 -4.348 1 98.69 89 MET A C 1
ATOM 670 O O . MET A 1 89 ? -3.238 -14.867 -4.105 1 98.69 89 MET A O 1
ATOM 674 N N . ARG A 1 90 ? -4.953 -14.852 -5.566 1 98.38 90 ARG A N 1
ATOM 675 C CA . ARG A 1 90 ? -4.176 -15.344 -6.699 1 98.38 90 ARG A CA 1
ATOM 676 C C . ARG A 1 90 ? -4.328 -14.422 -7.906 1 98.38 90 ARG A C 1
ATOM 678 O O . ARG A 1 90 ? -4.008 -14.812 -9.031 1 98.38 90 ARG A O 1
ATOM 685 N N . LYS A 1 91 ? -4.926 -13.219 -7.641 1 97.38 91 LYS A N 1
ATOM 686 C CA . LYS A 1 91 ? -4.965 -12.219 -8.703 1 97.38 91 LYS A CA 1
ATOM 687 C C . LYS A 1 91 ? -3.557 -11.828 -9.141 1 97.38 91 LYS A C 1
ATOM 689 O O . LYS A 1 91 ? -2.691 -11.555 -8.305 1 97.38 91 LYS A O 1
ATOM 694 N N . ASP A 1 92 ? -3.279 -11.812 -10.414 1 95.25 92 ASP A N 1
ATOM 695 C CA . ASP A 1 92 ? -1.982 -11.422 -10.953 1 95.25 92 ASP A CA 1
ATOM 696 C C . ASP A 1 92 ? -1.759 -9.922 -10.812 1 95.25 92 ASP A C 1
ATOM 698 O O . ASP A 1 92 ? -2.715 -9.141 -10.812 1 95.25 92 ASP A O 1
ATOM 702 N N . PRO A 1 93 ? -0.469 -9.555 -10.594 1 91.31 93 PRO A N 1
ATOM 703 C CA . PRO A 1 93 ? -0.171 -8.125 -10.719 1 91.31 93 PRO A CA 1
ATOM 704 C C . PRO A 1 93 ? -0.777 -7.5 -11.969 1 91.31 93 PRO A C 1
ATOM 706 O O . PRO A 1 93 ? -1.213 -8.219 -12.875 1 91.31 93 PRO A O 1
ATOM 709 N N . PRO A 1 94 ? -0.816 -6.164 -12.125 1 92.69 94 PRO A N 1
ATOM 710 C CA . PRO A 1 94 ? 0.051 -5.227 -11.406 1 92.69 94 PRO A CA 1
ATOM 711 C C . PRO A 1 94 ? -0.378 -5.016 -9.953 1 92.69 94 PRO A C 1
ATOM 713 O O . PRO A 1 94 ? -1.56 -5.16 -9.633 1 92.69 94 PRO A O 1
ATOM 716 N N . PHE A 1 95 ? 0.622 -4.793 -9.195 1 95.12 95 PHE A N 1
ATOM 717 C CA . PHE A 1 95 ? 0.379 -4.383 -7.82 1 95.12 95 PHE A CA 1
ATOM 718 C C . PHE A 1 95 ? 0.134 -2.881 -7.738 1 95.12 95 PHE A C 1
ATOM 720 O O . PHE A 1 95 ? 1.051 -2.111 -7.438 1 95.12 95 PHE A O 1
ATOM 727 N N . ASP A 1 96 ? -1.055 -2.451 -8.023 1 95.88 96 ASP A N 1
ATOM 728 C CA . ASP A 1 96 ? -1.5 -1.062 -8.016 1 95.88 96 ASP A CA 1
ATOM 729 C C . ASP A 1 96 ? -2.363 -0.768 -6.793 1 95.88 96 ASP A C 1
ATOM 731 O O . ASP A 1 96 ? -2.453 -1.59 -5.879 1 95.88 96 ASP A O 1
ATOM 735 N N . MET A 1 97 ? -2.969 0.424 -6.797 1 97 97 MET A N 1
ATOM 736 C CA . MET A 1 97 ? -3.723 0.813 -5.605 1 97 97 MET A CA 1
ATOM 737 C C . MET A 1 97 ? -4.918 -0.109 -5.391 1 97 97 MET A C 1
ATOM 739 O O . MET A 1 97 ? -5.297 -0.39 -4.254 1 97 97 MET A O 1
ATOM 743 N N . GLU A 1 98 ? -5.527 -0.56 -6.441 1 97.5 98 GLU A N 1
ATOM 744 C CA . GLU A 1 98 ? -6.629 -1.504 -6.285 1 97.5 98 GLU A CA 1
ATOM 745 C C . GLU A 1 98 ? -6.164 -2.783 -5.594 1 97.5 98 GLU A C 1
ATOM 747 O O . GLU A 1 98 ? -6.891 -3.352 -4.773 1 97.5 98 GLU A O 1
ATOM 752 N N . TYR A 1 99 ? -5.008 -3.246 -6.012 1 97.81 99 TYR A N 1
ATOM 753 C CA . TYR A 1 99 ? -4.457 -4.414 -5.336 1 97.81 99 TYR A CA 1
ATOM 754 C C . TYR A 1 99 ? -4.223 -4.125 -3.857 1 97.81 99 TYR A C 1
ATOM 756 O O . TYR A 1 99 ? -4.566 -4.938 -2.996 1 97.81 99 TYR A O 1
ATOM 764 N N . VAL A 1 100 ? -3.656 -2.947 -3.568 1 98.06 100 VAL A N 1
ATOM 765 C CA . VAL A 1 100 ? -3.416 -2.533 -2.189 1 98.06 100 VAL A CA 1
ATOM 766 C C . VAL A 1 100 ? -4.73 -2.541 -1.411 1 98.06 100 VAL A C 1
ATOM 768 O O . VAL A 1 100 ? -4.805 -3.092 -0.311 1 98.06 100 VAL A O 1
ATOM 771 N N . TYR A 1 101 ? -5.789 -2 -1.955 1 98.38 101 TYR A N 1
ATOM 772 C CA . TYR A 1 101 ? -7.09 -1.979 -1.294 1 98.38 101 TYR A CA 1
ATOM 773 C C . TYR A 1 101 ? -7.582 -3.393 -1.016 1 98.38 101 TYR A C 1
ATOM 775 O O . TYR A 1 101 ? -8.117 -3.672 0.063 1 98.38 101 TYR A O 1
ATOM 783 N N . SER A 1 102 ? -7.375 -4.238 -1.973 1 98.62 102 SER A N 1
ATOM 784 C CA . SER A 1 102 ? -7.785 -5.625 -1.773 1 98.62 102 SER A CA 1
ATOM 785 C C . SER A 1 102 ? -7.074 -6.246 -0.575 1 98.62 102 SER A C 1
ATOM 787 O O . SER A 1 102 ? -7.684 -6.984 0.202 1 98.62 102 SER A O 1
ATOM 789 N N . THR A 1 103 ? -5.824 -5.961 -0.436 1 98.69 103 THR A N 1
ATOM 790 C CA . THR A 1 103 ? -5.074 -6.52 0.681 1 98.69 103 THR A CA 1
ATOM 791 C C . THR A 1 103 ? -5.594 -5.977 2.01 1 98.69 103 THR A C 1
ATOM 793 O O . THR A 1 103 ? -5.578 -6.68 3.021 1 98.69 103 THR A O 1
ATOM 796 N N . HIS A 1 104 ? -6.023 -4.742 2.059 1 98.75 104 HIS A N 1
ATOM 797 C CA . HIS A 1 104 ? -6.648 -4.207 3.266 1 98.75 104 HIS A CA 1
ATOM 798 C C . HIS A 1 104 ? -7.934 -4.953 3.596 1 98.75 104 HIS A C 1
ATOM 800 O O . HIS A 1 104 ? -8.164 -5.32 4.75 1 98.75 104 HIS A O 1
ATOM 806 N N . LEU A 1 105 ? -8.789 -5.148 2.555 1 98.88 105 LEU A N 1
ATOM 807 C CA . LEU A 1 105 ? -10.016 -5.902 2.779 1 98.88 105 LEU A CA 1
ATOM 808 C C . LEU A 1 105 ? -9.703 -7.285 3.344 1 98.88 105 LEU A C 1
ATOM 810 O O . LEU A 1 105 ? -10.359 -7.738 4.285 1 98.88 105 LEU A O 1
ATOM 814 N N . LEU A 1 106 ? -8.719 -7.906 2.781 1 98.88 106 LEU A N 1
ATOM 815 C CA . LEU A 1 106 ? -8.336 -9.242 3.234 1 98.88 106 LEU A CA 1
ATOM 816 C C . LEU A 1 106 ? -7.863 -9.203 4.684 1 98.88 106 LEU A C 1
ATOM 818 O O . LEU A 1 106 ? -8.164 -10.109 5.461 1 98.88 106 LEU A O 1
ATOM 822 N N . GLU A 1 107 ? -7.102 -8.195 5.004 1 98.69 107 GLU A N 1
ATOM 823 C CA . GLU A 1 107 ? -6.648 -8.07 6.387 1 98.69 107 GLU A CA 1
ATOM 824 C C . GLU A 1 107 ? -7.824 -7.875 7.34 1 98.69 107 GLU A C 1
ATOM 826 O O . GLU A 1 107 ? -7.859 -8.469 8.422 1 98.69 107 GLU A O 1
ATOM 831 N N . TYR A 1 108 ? -8.773 -6.996 6.984 1 98.69 108 TYR A N 1
ATOM 832 C CA . TYR A 1 108 ? -9.969 -6.816 7.801 1 98.69 108 TYR A CA 1
ATOM 833 C C . TYR A 1 108 ? -10.742 -8.125 7.938 1 98.69 108 TYR A C 1
ATOM 835 O O . TYR A 1 108 ? -11.25 -8.438 9.016 1 98.69 108 TYR A O 1
ATOM 843 N N . ALA A 1 109 ? -10.836 -8.883 6.852 1 98.81 109 ALA A N 1
ATOM 844 C CA . ALA A 1 109 ? -11.508 -10.18 6.895 1 98.81 109 ALA A CA 1
ATOM 845 C C . ALA A 1 109 ? -10.812 -11.117 7.879 1 98.81 109 ALA A C 1
ATOM 847 O O . ALA A 1 109 ? -11.477 -11.883 8.586 1 98.81 109 ALA A O 1
ATOM 848 N N . GLN A 1 110 ? -9.508 -11.086 7.906 1 98.69 110 GLN A N 1
ATOM 849 C CA . GLN A 1 110 ? -8.758 -11.922 8.836 1 98.69 110 GLN A CA 1
ATOM 850 C C . GLN A 1 110 ? -9.109 -11.578 10.281 1 98.69 110 GLN A C 1
ATOM 852 O O . GLN A 1 110 ? -9.273 -12.469 11.117 1 98.69 110 GLN A O 1
ATOM 857 N N . ALA A 1 111 ? -9.164 -10.289 10.531 1 97.75 111 ALA A N 1
ATOM 858 C CA . ALA A 1 111 ? -9.555 -9.844 11.867 1 97.75 111 ALA A CA 1
ATOM 859 C C . ALA A 1 111 ? -10.961 -10.336 12.219 1 97.75 111 ALA A C 1
ATOM 861 O O . ALA A 1 111 ? -11.312 -10.422 13.398 1 97.75 111 ALA A O 1
ATOM 862 N N . GLN A 1 112 ? -11.719 -10.664 11.242 1 98.19 112 GLN A N 1
ATOM 863 C CA . GLN A 1 112 ? -13.094 -11.117 11.422 1 98.19 112 GLN A CA 1
ATOM 864 C C . GLN A 1 112 ? -13.18 -12.641 11.406 1 98.19 112 GLN A C 1
ATOM 866 O O . GLN A 1 112 ? -14.281 -13.203 11.414 1 98.19 112 GLN A O 1
ATOM 871 N N . GLY A 1 113 ? -12.094 -13.312 11.242 1 98.44 113 GLY A N 1
ATOM 872 C CA . GLY A 1 113 ? -12.086 -14.766 11.391 1 98.44 113 GLY A CA 1
ATOM 873 C C . GLY A 1 113 ? -11.703 -15.492 10.109 1 98.44 113 GLY A C 1
ATOM 874 O O . GLY A 1 113 ? -11.586 -16.719 10.102 1 98.44 113 GLY A O 1
ATOM 875 N N . ALA A 1 114 ? -11.508 -14.789 9.016 1 98.81 114 ALA A N 1
ATOM 876 C CA . ALA A 1 114 ? -11.133 -15.438 7.758 1 98.81 114 ALA A CA 1
ATOM 877 C C . ALA A 1 114 ? -9.695 -15.945 7.809 1 98.81 114 ALA A C 1
ATOM 879 O O . ALA A 1 114 ? -8.836 -15.336 8.453 1 98.81 114 ALA A O 1
ATOM 880 N N . LYS A 1 115 ? -9.406 -17.062 7.156 1 98.75 115 LYS A N 1
ATOM 881 C CA . LYS A 1 115 ? -8.062 -17.594 6.953 1 98.75 115 LYS A CA 1
ATOM 882 C C . LYS A 1 115 ? -7.547 -17.25 5.559 1 98.75 115 LYS A C 1
ATOM 884 O O . LYS A 1 115 ? -7.918 -17.906 4.582 1 98.75 115 LYS A O 1
ATOM 889 N N . VAL A 1 116 ? -6.711 -16.281 5.48 1 98.88 116 VAL A N 1
ATOM 890 C CA . VAL A 1 116 ? -6.27 -15.727 4.207 1 98.88 116 VAL A CA 1
ATOM 891 C C . VAL A 1 116 ? -4.812 -16.109 3.955 1 98.88 116 VAL A C 1
ATOM 893 O O . VAL A 1 116 ? -3.963 -15.938 4.836 1 98.88 116 VAL A O 1
ATOM 896 N N . PHE A 1 117 ? -4.473 -16.594 2.613 1 98.81 117 PHE A N 1
ATOM 897 C CA . PHE A 1 117 ? -3.135 -17.062 2.27 1 98.81 117 PHE A CA 1
ATOM 898 C C . PHE A 1 117 ? -2.75 -16.609 0.864 1 98.81 117 PHE A C 1
ATOM 900 O O . PHE A 1 117 ? -3.463 -16.906 -0.1 1 98.81 117 PHE A O 1
ATOM 907 N N . ASN A 1 118 ? -1.577 -15.953 0.771 1 98.56 118 ASN A N 1
ATOM 908 C CA . ASN A 1 118 ? -0.81 -15.219 1.771 1 98.56 118 ASN A CA 1
ATOM 909 C C . ASN A 1 118 ? -1.657 -14.148 2.449 1 98.56 118 ASN A C 1
ATOM 911 O O . ASN A 1 118 ? -2.65 -13.688 1.884 1 98.56 118 ASN A O 1
ATOM 915 N N . ALA A 1 119 ? -1.279 -13.773 3.658 1 98.69 119 ALA A N 1
ATOM 916 C CA . ALA A 1 119 ? -2.029 -12.789 4.434 1 98.69 119 ALA A CA 1
ATOM 917 C C . ALA A 1 119 ? -2.049 -11.438 3.729 1 98.69 119 ALA A C 1
ATOM 919 O O . ALA A 1 119 ? -1.06 -11.039 3.107 1 98.69 119 ALA A O 1
ATOM 920 N N . GLY A 1 120 ? -3.207 -10.734 3.85 1 98.44 120 GLY A N 1
ATOM 921 C CA . GLY A 1 120 ? -3.354 -9.438 3.205 1 98.44 120 GLY A CA 1
ATOM 922 C C . GLY A 1 120 ? -2.24 -8.469 3.555 1 98.44 120 GLY A C 1
ATOM 923 O O . GLY A 1 120 ? -1.597 -7.906 2.664 1 98.44 120 GLY A O 1
ATOM 924 N N . SER A 1 121 ? -1.949 -8.273 4.832 1 98.12 121 SER A N 1
ATOM 925 C CA . SER A 1 121 ? -0.905 -7.352 5.27 1 98.12 121 SER A CA 1
ATOM 926 C C . SER A 1 121 ? 0.472 -7.82 4.812 1 98.12 121 SER A C 1
ATOM 928 O O . SER A 1 121 ? 1.332 -7 4.477 1 98.12 121 SER A O 1
ATOM 930 N N . ALA A 1 122 ? 0.705 -9.164 4.781 1 98.31 122 ALA A N 1
ATOM 931 C CA . ALA A 1 122 ? 1.994 -9.695 4.348 1 98.31 122 ALA A CA 1
ATOM 932 C C . ALA A 1 122 ? 2.268 -9.352 2.889 1 98.31 122 ALA A C 1
ATOM 934 O O . ALA A 1 122 ? 3.381 -8.953 2.535 1 98.31 122 ALA A O 1
ATOM 935 N N . ILE A 1 123 ? 1.232 -9.5 2.08 1 98.31 123 ILE A N 1
ATOM 936 C CA . ILE A 1 123 ? 1.369 -9.188 0.662 1 98.31 123 ILE A CA 1
ATOM 937 C C . ILE A 1 123 ? 1.727 -7.715 0.49 1 98.31 123 ILE A C 1
ATOM 939 O O . ILE A 1 123 ? 2.705 -7.383 -0.182 1 98.31 123 ILE A O 1
ATOM 943 N N . ARG A 1 124 ? 1.021 -6.812 1.146 1 97.88 124 ARG A N 1
ATOM 944 C CA . ARG A 1 124 ? 1.186 -5.371 0.998 1 97.88 124 ARG A CA 1
ATOM 945 C C . ARG A 1 124 ? 2.516 -4.91 1.581 1 97.88 124 ARG A C 1
ATOM 947 O O . ARG A 1 124 ? 3.125 -3.961 1.078 1 97.88 124 ARG A O 1
ATOM 954 N N . ASN A 1 125 ? 2.998 -5.594 2.605 1 98.12 125 ASN A N 1
ATOM 955 C CA . ASN A 1 125 ? 4.191 -5.148 3.32 1 98.12 125 ASN A CA 1
ATOM 956 C C . ASN A 1 125 ? 5.453 -5.789 2.752 1 98.12 125 ASN A C 1
ATOM 958 O O . ASN A 1 125 ? 6.555 -5.535 3.244 1 98.12 125 ASN A O 1
ATOM 962 N N . HIS A 1 126 ? 5.289 -6.605 1.718 1 97.6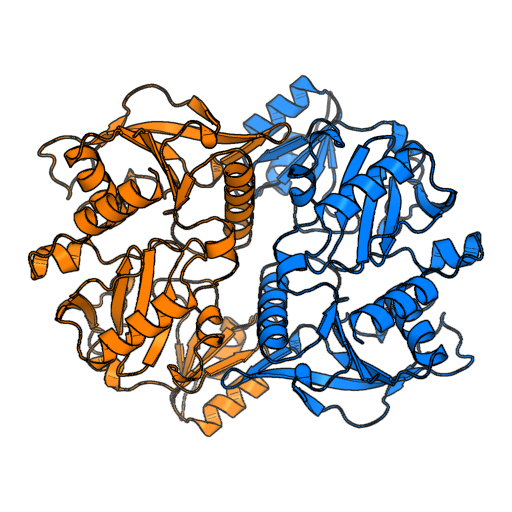2 126 HIS A N 1
ATOM 963 C CA . HIS A 1 126 ? 6.438 -7.191 1.034 1 97.62 126 HIS A CA 1
ATOM 964 C C . HIS A 1 126 ? 6.348 -6.98 -0.473 1 97.62 126 HIS A C 1
ATOM 966 O O . HIS A 1 126 ? 6.281 -7.945 -1.236 1 97.62 126 HIS A O 1
ATOM 972 N N . PRO A 1 127 ? 6.441 -5.68 -0.859 1 96.94 127 PRO A N 1
ATOM 973 C CA . PRO A 1 127 ? 6.441 -5.438 -2.305 1 96.94 127 PRO A CA 1
ATOM 974 C C . PRO A 1 127 ? 7.562 -6.184 -3.025 1 96.94 127 PRO A C 1
ATOM 976 O O . PRO A 1 127 ? 8.734 -6.047 -2.662 1 96.94 127 PRO A O 1
ATOM 979 N N . GLU A 1 128 ? 7.25 -6.898 -4.016 1 97.44 128 GLU A N 1
ATOM 980 C CA . GLU A 1 128 ? 8.047 -7.996 -4.566 1 97.44 128 GLU A CA 1
ATOM 981 C C . GLU A 1 128 ? 9.438 -7.523 -4.953 1 97.44 128 GLU A C 1
ATOM 983 O O . GLU A 1 128 ? 10.422 -8.234 -4.742 1 97.44 128 GLU A O 1
ATOM 988 N N . LYS A 1 129 ? 9.555 -6.289 -5.539 1 97.81 129 LYS A N 1
ATOM 989 C CA . LYS A 1 129 ? 10.859 -5.793 -5.984 1 97.81 129 LYS A CA 1
ATOM 990 C C . LYS A 1 129 ? 11.555 -5.004 -4.879 1 97.81 129 LYS A C 1
ATOM 992 O O . LYS A 1 129 ? 12.773 -5.078 -4.73 1 97.81 129 LYS A O 1
ATOM 997 N N . LEU A 1 130 ? 10.844 -4.375 -3.945 1 97.75 130 LEU A N 1
ATOM 998 C CA . LEU A 1 130 ? 11.43 -3.566 -2.881 1 97.75 130 LEU A CA 1
ATOM 999 C C . LEU A 1 130 ? 11.867 -4.445 -1.712 1 97.75 130 LEU A C 1
ATOM 1001 O O . LEU A 1 130 ? 12.812 -4.105 -0.996 1 97.75 130 LEU A O 1
ATOM 1005 N N . ALA A 1 131 ? 11.219 -5.566 -1.535 1 97.62 131 ALA A N 1
ATOM 1006 C CA . ALA A 1 131 ? 11.422 -6.402 -0.356 1 97.62 131 ALA A CA 1
ATOM 1007 C C . ALA A 1 131 ? 12.852 -6.945 -0.306 1 97.62 131 ALA A C 1
ATOM 1009 O O . ALA A 1 131 ? 13.328 -7.352 0.755 1 97.62 131 ALA A O 1
ATOM 1010 N N . ILE A 1 132 ? 13.523 -6.961 -1.399 1 97.88 132 ILE A N 1
ATOM 1011 C CA . ILE A 1 132 ? 14.883 -7.484 -1.409 1 97.88 132 ILE A CA 1
ATOM 1012 C C . ILE A 1 132 ? 15.797 -6.574 -0.589 1 97.88 132 ILE A C 1
ATOM 1014 O O . ILE A 1 132 ? 16.922 -6.953 -0.246 1 97.88 132 ILE A O 1
ATOM 1018 N N . THR A 1 133 ? 15.352 -5.324 -0.321 1 97.81 133 THR A N 1
ATOM 1019 C CA . THR A 1 133 ? 16.109 -4.426 0.547 1 97.81 133 THR A CA 1
ATOM 1020 C C . THR A 1 133 ? 16.375 -5.078 1.897 1 97.81 133 THR A C 1
ATOM 1022 O O . THR A 1 133 ? 17.406 -4.82 2.52 1 97.81 133 THR A O 1
ATOM 1025 N N . GLU A 1 134 ? 15.531 -6 2.324 1 96.31 134 GLU A N 1
ATOM 1026 C CA . GLU A 1 134 ? 15.664 -6.68 3.611 1 96.31 134 GLU A CA 1
ATOM 1027 C C . GLU A 1 134 ? 16.766 -7.73 3.57 1 96.31 134 GLU A C 1
ATOM 1029 O O . GLU A 1 134 ? 17.188 -8.227 4.613 1 96.31 134 GLU A O 1
ATOM 1034 N N . VAL A 1 135 ? 17.172 -8.109 2.408 1 97.5 135 VAL A N 1
ATOM 1035 C CA . VAL A 1 135 ? 18.25 -9.086 2.225 1 97.5 135 VAL A CA 1
ATOM 1036 C C . VAL A 1 135 ? 19.281 -8.531 1.243 1 97.5 135 VAL A C 1
ATOM 1038 O O . VAL A 1 135 ? 19.719 -9.242 0.327 1 97.5 135 VAL A O 1
ATOM 1041 N N . ALA A 1 136 ? 19.625 -7.289 1.403 1 97.44 136 ALA A N 1
ATOM 1042 C CA . ALA A 1 136 ? 20.484 -6.574 0.466 1 97.44 136 ALA A CA 1
ATOM 1043 C C . ALA A 1 136 ? 21.812 -7.301 0.289 1 97.44 136 ALA A C 1
ATOM 1045 O O . ALA A 1 136 ? 22.438 -7.234 -0.779 1 97.44 136 ALA A O 1
ATOM 1046 N N . GLU A 1 137 ? 22.25 -8.031 1.27 1 97 137 GLU A N 1
ATOM 1047 C CA . GLU A 1 137 ? 23.5 -8.766 1.21 1 97 137 GLU A CA 1
ATOM 1048 C C . GLU A 1 137 ? 23.438 -9.898 0.188 1 97 137 GLU A C 1
ATOM 1050 O O . GLU A 1 137 ? 24.469 -10.43 -0.224 1 97 137 GLU A O 1
ATOM 1055 N N . LEU A 1 138 ? 22.25 -10.305 -0.24 1 98.25 138 LEU A N 1
ATOM 1056 C CA . LEU A 1 138 ? 22.047 -11.406 -1.172 1 98.25 138 LEU A CA 1
ATOM 1057 C C . LEU A 1 138 ? 21.781 -10.891 -2.578 1 98.25 138 LEU A C 1
ATOM 1059 O O . LEU A 1 138 ? 21.453 -11.664 -3.479 1 98.25 138 LEU A O 1
ATOM 1063 N N . THR A 1 139 ? 21.875 -9.562 -2.801 1 98.38 139 THR A N 1
ATOM 1064 C CA . THR A 1 139 ? 21.469 -8.969 -4.07 1 98.38 139 THR A CA 1
ATOM 1065 C C . THR A 1 139 ? 22.672 -8.375 -4.797 1 98.38 139 THR A C 1
ATOM 1067 O O . THR A 1 139 ? 23.719 -8.148 -4.191 1 98.38 139 THR A O 1
ATOM 1070 N N . ALA A 1 140 ? 22.609 -8.234 -6.105 1 98.31 140 ALA A N 1
ATOM 1071 C CA . ALA A 1 140 ? 23.547 -7.383 -6.828 1 98.31 140 ALA A CA 1
ATOM 1072 C C . ALA A 1 140 ? 23.375 -5.918 -6.438 1 98.31 140 ALA A C 1
ATOM 1074 O O . ALA A 1 140 ? 22.359 -5.551 -5.836 1 98.31 140 ALA A O 1
ATOM 1075 N N . PRO A 1 141 ? 24.391 -5.117 -6.711 1 98.56 141 PRO A N 1
ATOM 1076 C CA . PRO A 1 141 ? 24.188 -3.693 -6.434 1 98.56 141 PRO A CA 1
ATOM 1077 C C . PRO A 1 141 ? 22.844 -3.178 -6.969 1 98.56 141 PRO A C 1
ATOM 1079 O O . PRO A 1 141 ? 22.531 -3.381 -8.141 1 98.56 141 PRO A O 1
ATOM 1082 N N . THR A 1 142 ? 22.062 -2.578 -6.094 1 98.81 142 THR A N 1
ATOM 1083 C CA . THR A 1 142 ? 20.688 -2.172 -6.402 1 98.81 142 THR A CA 1
ATOM 1084 C C . THR A 1 142 ? 20.438 -0.746 -5.93 1 98.81 142 THR A C 1
ATOM 1086 O O . THR A 1 142 ? 20.844 -0.368 -4.828 1 98.81 142 THR A O 1
ATOM 1089 N N . LEU A 1 143 ? 19.797 0.017 -6.816 1 98.88 143 LEU A N 1
ATOM 1090 C CA . LEU A 1 143 ? 19.391 1.388 -6.539 1 98.88 143 LEU A CA 1
ATOM 1091 C C . LEU A 1 143 ? 17.891 1.553 -6.746 1 98.88 143 LEU A C 1
ATOM 1093 O O . LEU A 1 143 ? 17.328 1.045 -7.723 1 98.88 143 LEU A O 1
ATOM 1097 N N . VAL A 1 144 ? 17.203 2.139 -5.785 1 98.88 144 VAL A N 1
ATOM 1098 C CA . VAL A 1 144 ? 15.789 2.494 -5.914 1 98.88 144 VAL A CA 1
ATOM 1099 C C . VAL A 1 144 ? 15.625 4.008 -5.793 1 98.88 144 VAL A C 1
ATOM 1101 O O . VAL A 1 144 ? 16 4.598 -4.777 1 98.88 144 VAL A O 1
ATOM 1104 N N . THR A 1 145 ? 15.133 4.641 -6.816 1 98.81 145 THR A N 1
ATOM 1105 C CA . THR A 1 145 ? 14.992 6.094 -6.836 1 98.81 145 THR A CA 1
ATOM 1106 C C . THR A 1 145 ? 14.125 6.535 -8.016 1 98.81 145 THR A C 1
ATOM 1108 O O . THR A 1 145 ? 13.891 5.758 -8.945 1 98.81 145 THR A O 1
ATOM 1111 N N . ARG A 1 146 ? 13.555 7.664 -7.883 1 98.06 146 ARG A N 1
ATOM 1112 C CA . ARG A 1 146 ? 12.914 8.242 -9.062 1 98.06 146 ARG A CA 1
ATOM 1113 C C . ARG A 1 146 ? 13.797 9.305 -9.703 1 98.06 146 ARG A C 1
ATOM 1115 O O . ARG A 1 146 ? 13.461 9.844 -10.758 1 98.06 146 ARG A O 1
ATOM 1122 N N . ASN A 1 147 ? 14.953 9.625 -9.086 1 98.31 147 ASN A N 1
ATOM 1123 C CA . ASN A 1 147 ? 15.883 10.625 -9.586 1 98.31 147 ASN A CA 1
ATOM 1124 C C . ASN A 1 147 ? 16.703 10.094 -10.75 1 98.31 147 ASN A C 1
ATOM 1126 O O . ASN A 1 147 ? 17.562 9.227 -10.562 1 98.31 147 ASN A O 1
ATOM 1130 N N . MET A 1 148 ? 16.547 10.648 -11.891 1 98.25 148 MET A N 1
ATOM 1131 C CA . MET A 1 148 ? 17.188 10.141 -13.102 1 98.25 148 MET A CA 1
ATOM 1132 C C . MET A 1 148 ? 18.703 10.352 -13.055 1 98.25 148 MET A C 1
ATOM 1134 O O . MET A 1 148 ? 19.469 9.531 -13.562 1 98.25 148 MET A O 1
ATOM 1138 N N . SER A 1 149 ? 19.141 11.43 -12.477 1 98.25 149 SER A N 1
ATOM 1139 C CA . SER A 1 149 ? 20.578 11.68 -12.375 1 98.25 149 SER A CA 1
ATOM 1140 C C . SER A 1 149 ? 21.266 10.602 -11.547 1 98.25 149 SER A C 1
ATOM 1142 O O . SER A 1 149 ? 22.391 10.203 -11.844 1 98.25 149 SER A O 1
ATOM 1144 N N . ARG A 1 150 ? 20.562 10.18 -10.492 1 98.5 150 ARG A N 1
ATOM 1145 C CA . ARG A 1 150 ? 21.109 9.109 -9.672 1 98.5 150 ARG A CA 1
ATOM 1146 C C . ARG A 1 150 ? 21.203 7.805 -10.461 1 98.5 150 ARG A C 1
ATOM 1148 O O . ARG A 1 150 ? 22.172 7.051 -10.312 1 98.5 150 ARG A O 1
ATOM 1155 N N . ILE A 1 151 ? 20.219 7.543 -11.25 1 98.75 151 ILE A N 1
ATOM 1156 C CA . ILE A 1 151 ? 20.219 6.324 -12.055 1 98.75 151 ILE A CA 1
ATOM 1157 C C . ILE A 1 151 ? 21.344 6.379 -13.078 1 98.75 151 ILE A C 1
ATOM 1159 O O . ILE A 1 151 ? 22.031 5.387 -13.305 1 98.75 151 ILE A O 1
ATOM 1163 N N . LYS A 1 152 ? 21.5 7.535 -13.703 1 98.44 152 LYS A N 1
ATOM 1164 C CA . LYS A 1 152 ? 22.578 7.707 -14.672 1 98.44 152 LYS A CA 1
ATOM 1165 C C . LYS A 1 152 ? 23.953 7.5 -14.016 1 98.44 152 LYS A C 1
ATOM 1167 O O . LYS A 1 152 ? 24.844 6.891 -14.609 1 98.44 152 LYS A O 1
ATOM 1172 N N . ALA A 1 153 ? 24.125 8.047 -12.852 1 98.56 153 ALA A N 1
ATOM 1173 C CA . ALA A 1 153 ? 25.359 7.844 -12.117 1 98.56 153 ALA A CA 1
ATOM 1174 C C . ALA A 1 153 ? 25.578 6.367 -11.805 1 98.56 153 ALA A C 1
ATOM 1176 O O . ALA A 1 153 ? 26.703 5.867 -11.898 1 98.56 153 ALA A O 1
ATOM 1177 N N . PHE A 1 154 ? 24.562 5.715 -11.422 1 98.69 154 PHE A N 1
ATOM 1178 C CA . PHE A 1 154 ? 24.609 4.277 -11.164 1 98.69 154 PHE A CA 1
ATOM 1179 C C . PHE A 1 154 ? 25.016 3.514 -12.414 1 98.69 154 PHE A C 1
ATOM 1181 O O . PHE A 1 154 ? 25.844 2.609 -12.359 1 98.69 154 PHE A O 1
ATOM 1188 N N . HIS A 1 155 ? 24.375 3.861 -13.469 1 98.75 155 HIS A N 1
ATOM 1189 C CA . HIS A 1 155 ? 24.719 3.268 -14.766 1 98.75 155 HIS A CA 1
ATOM 1190 C C . HIS A 1 155 ? 26.172 3.51 -15.117 1 98.75 155 HIS A C 1
ATOM 1192 O O . HIS A 1 155 ? 26.859 2.605 -15.602 1 98.75 155 HIS A O 1
ATOM 1198 N N . ALA A 1 156 ? 26.625 4.684 -14.945 1 98.06 156 ALA A N 1
ATOM 1199 C CA . ALA A 1 156 ? 28.016 5.02 -15.234 1 98.06 156 ALA A CA 1
ATOM 1200 C C . ALA A 1 156 ? 28.969 4.191 -14.383 1 98.06 156 ALA A C 1
ATOM 1202 O O . ALA A 1 156 ? 30.016 3.748 -14.859 1 98.06 156 ALA A O 1
ATOM 1203 N N . LEU A 1 157 ? 28.641 4.012 -13.164 1 98.25 157 LEU A N 1
ATOM 1204 C CA . LEU A 1 157 ? 29.469 3.283 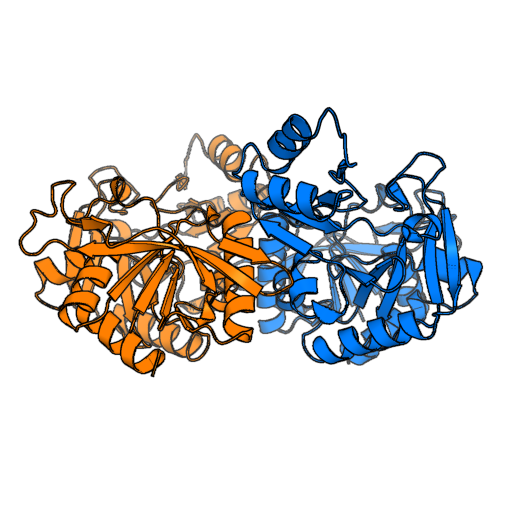-12.211 1 98.25 157 LEU A CA 1
ATOM 1205 C C . LEU A 1 157 ? 29.547 1.806 -12.578 1 98.25 157 LEU A C 1
ATOM 1207 O O . LEU A 1 157 ? 30.641 1.214 -12.547 1 98.25 157 LEU A O 1
ATOM 1211 N N . HIS A 1 158 ? 28.391 1.19 -12.961 1 98 158 HIS A N 1
ATOM 1212 C CA . HIS A 1 158 ? 28.328 -0.259 -13.117 1 98 158 HIS A CA 1
ATOM 1213 C C . HIS A 1 158 ? 28.422 -0.663 -14.586 1 98 158 HIS A C 1
ATOM 1215 O O . HIS A 1 158 ? 28.688 -1.825 -14.898 1 98 158 HIS A O 1
ATOM 1221 N N . GLY A 1 159 ? 28.156 0.269 -15.516 1 97.44 159 GLY A N 1
ATOM 1222 C CA . GLY A 1 159 ? 28.359 0.073 -16.938 1 97.44 159 GLY A CA 1
ATOM 1223 C C . GLY A 1 159 ? 27.219 -0.675 -17.609 1 97.44 159 GLY A C 1
ATOM 1224 O O . GLY A 1 159 ? 26.859 -0.392 -18.75 1 97.44 159 GLY A O 1
ATOM 1225 N N . ASP A 1 160 ? 26.656 -1.661 -17.016 1 98.12 160 ASP A N 1
ATOM 1226 C CA . ASP A 1 160 ? 25.562 -2.521 -17.484 1 98.12 160 ASP A CA 1
ATOM 1227 C C . ASP A 1 160 ? 24.531 -2.746 -16.391 1 98.12 160 ASP A C 1
ATOM 1229 O O . ASP A 1 160 ? 24.844 -3.314 -15.344 1 98.12 160 ASP A O 1
ATOM 1233 N N . VAL A 1 161 ? 23.312 -2.197 -16.703 1 98.25 161 VAL A N 1
ATOM 1234 C CA . VAL A 1 161 ? 22.328 -2.139 -15.633 1 98.25 161 VAL A CA 1
ATOM 1235 C C . VAL A 1 161 ? 20.953 -2.496 -16.172 1 98.25 161 VAL A C 1
ATOM 1237 O O . VAL A 1 161 ? 20.656 -2.27 -17.344 1 98.25 161 VAL A O 1
ATOM 1240 N N . ILE A 1 162 ? 20.156 -3.141 -15.32 1 98.12 162 ILE A N 1
ATOM 1241 C CA . ILE A 1 162 ? 18.75 -3.377 -15.578 1 98.12 162 ILE A CA 1
ATOM 1242 C C . ILE A 1 162 ? 17.906 -2.328 -14.859 1 98.12 162 ILE A C 1
ATOM 1244 O O . ILE A 1 162 ? 18.125 -2.057 -13.672 1 98.12 162 ILE A O 1
ATOM 1248 N N . VAL A 1 163 ? 16.984 -1.633 -15.555 1 98.38 163 VAL A N 1
ATOM 1249 C CA . VAL A 1 163 ? 16.031 -0.73 -14.93 1 98.38 163 VAL A CA 1
ATOM 1250 C C . VAL A 1 163 ? 14.617 -1.278 -15.102 1 98.38 163 VAL A C 1
ATOM 1252 O O . VAL A 1 163 ? 14.281 -1.83 -16.156 1 98.38 163 VAL A O 1
ATOM 1255 N N . LYS A 1 164 ? 13.859 -1.225 -14.039 1 98.06 164 LYS A N 1
ATOM 1256 C CA . LYS A 1 164 ? 12.523 -1.819 -14.094 1 98.06 164 LYS A CA 1
ATOM 1257 C C . LYS A 1 164 ? 11.57 -1.108 -13.141 1 98.06 164 LYS A C 1
ATOM 1259 O O . LYS A 1 164 ? 11.984 -0.604 -12.094 1 98.06 164 LYS A O 1
ATOM 1264 N N . PRO A 1 165 ? 10.281 -1.024 -13.531 1 97.25 165 PRO A N 1
ATOM 1265 C CA . PRO A 1 165 ? 9.281 -0.508 -12.594 1 97.25 165 PRO A CA 1
ATOM 1266 C C . PRO A 1 165 ? 9.094 -1.408 -11.375 1 97.25 165 PRO A C 1
ATOM 1268 O O . PRO A 1 165 ? 9.547 -2.555 -11.375 1 97.25 165 PRO A O 1
ATOM 1271 N N . LEU A 1 166 ? 8.438 -0.866 -10.367 1 97.31 166 LEU A N 1
ATOM 1272 C CA . LEU A 1 166 ? 8.352 -1.579 -9.102 1 97.31 166 LEU A CA 1
ATOM 1273 C C . LEU A 1 166 ? 7.086 -2.428 -9.039 1 97.31 166 LEU A C 1
ATOM 1275 O O . LEU A 1 166 ? 6.977 -3.32 -8.195 1 97.31 166 LEU A O 1
ATOM 1279 N N . ASP A 1 167 ? 6.094 -2.207 -9.914 1 92.88 167 ASP A N 1
ATOM 1280 C CA . ASP A 1 167 ? 4.762 -2.75 -9.68 1 92.88 167 ASP A CA 1
ATOM 1281 C C . ASP A 1 167 ? 4.375 -3.75 -10.766 1 92.88 167 ASP A C 1
ATOM 1283 O O . ASP A 1 167 ? 3.303 -4.355 -10.711 1 92.88 167 ASP A O 1
ATOM 1287 N N . GLY A 1 168 ? 5.172 -3.967 -11.75 1 87.75 168 GLY A N 1
ATOM 1288 C CA . GLY A 1 168 ? 4.816 -4.836 -12.867 1 87.75 168 GLY A CA 1
ATOM 1289 C C . GLY A 1 168 ? 5.234 -6.277 -12.648 1 87.75 168 GLY A C 1
ATOM 1290 O O . GLY A 1 168 ? 5.672 -6.648 -11.555 1 87.75 168 GLY A O 1
ATOM 1291 N N . MET A 1 169 ? 4.875 -7.105 -13.727 1 84.19 169 MET A N 1
ATOM 1292 C CA . MET A 1 169 ? 5.23 -8.523 -13.719 1 84.19 169 MET A CA 1
ATOM 1293 C C . MET A 1 169 ? 5.645 -8.984 -15.109 1 84.19 169 MET A C 1
ATOM 1295 O O . MET A 1 169 ? 5.508 -8.242 -16.078 1 84.19 169 MET A O 1
ATOM 1299 N N . GLY A 1 170 ? 6.121 -10.133 -15.18 1 82.81 170 GLY A N 1
ATOM 1300 C CA . GLY A 1 170 ? 6.348 -10.805 -16.453 1 82.81 170 GLY A CA 1
ATOM 1301 C C . GLY A 1 170 ? 7.402 -10.133 -17.297 1 82.81 170 GLY A C 1
ATOM 1302 O O . GLY A 1 170 ? 7.41 -10.289 -18.531 1 82.81 170 GLY A O 1
ATOM 1303 N N . GLY A 1 171 ? 8.125 -9.227 -16.703 1 82.19 171 GLY A N 1
ATOM 1304 C CA . GLY A 1 171 ? 9.172 -8.555 -17.453 1 82.19 171 GLY A CA 1
ATOM 1305 C C . GLY A 1 171 ? 8.703 -7.281 -18.125 1 82.19 171 GLY A C 1
ATOM 1306 O O . GLY A 1 171 ? 9.461 -6.648 -18.859 1 82.19 171 GLY A O 1
ATOM 1307 N N . THR A 1 172 ? 7.539 -6.906 -17.859 1 83.06 172 THR A N 1
ATOM 1308 C CA . THR A 1 172 ? 6.988 -5.703 -18.469 1 83.06 172 THR A CA 1
ATOM 1309 C C . THR A 1 172 ? 7.723 -4.461 -17.984 1 83.06 172 THR A C 1
ATOM 1311 O O . THR A 1 172 ? 7.879 -4.262 -16.781 1 83.06 172 THR A O 1
ATOM 1314 N N . GLY A 1 173 ? 8.234 -3.734 -18.875 1 90.19 173 GLY A N 1
ATOM 1315 C CA . GLY A 1 173 ? 8.883 -2.475 -18.547 1 90.19 173 GLY A CA 1
ATOM 1316 C C . GLY A 1 173 ? 10.32 -2.65 -18.078 1 90.19 173 GLY A C 1
ATOM 1317 O O . GLY A 1 173 ? 10.883 -1.753 -17.453 1 90.19 173 GLY A O 1
ATOM 1318 N N . ILE A 1 174 ? 10.828 -3.814 -18.297 1 94.44 174 ILE A N 1
ATOM 1319 C CA . ILE A 1 174 ? 12.219 -4.055 -17.922 1 94.44 174 ILE A CA 1
ATOM 1320 C C . ILE A 1 174 ? 13.141 -3.705 -19.078 1 94.44 174 ILE A C 1
ATOM 1322 O O . ILE A 1 174 ? 12.945 -4.184 -20.203 1 94.44 174 ILE A O 1
ATOM 1326 N N . PHE A 1 175 ? 14.172 -2.893 -18.844 1 97 175 PHE A N 1
ATOM 1327 C CA . PHE A 1 175 ? 15.141 -2.492 -19.859 1 97 175 PHE A CA 1
ATOM 1328 C C . PHE A 1 175 ? 16.562 -2.754 -19.375 1 97 175 PHE A C 1
ATOM 1330 O O . PHE A 1 175 ? 16.859 -2.609 -18.188 1 97 175 PHE A O 1
ATOM 1337 N N . ARG A 1 176 ? 17.375 -3.125 -20.266 1 97.06 176 ARG A N 1
ATOM 1338 C CA . ARG A 1 176 ? 18.812 -3.203 -20.031 1 97.06 176 ARG A CA 1
ATOM 1339 C C . ARG A 1 176 ? 19.516 -1.976 -20.594 1 97.06 176 ARG A C 1
ATOM 1341 O O . ARG A 1 176 ? 19.344 -1.625 -21.766 1 97.06 176 ARG A O 1
ATOM 1348 N N . LEU A 1 177 ? 20.219 -1.267 -19.766 1 97.88 177 LEU A N 1
ATOM 1349 C CA . LEU A 1 177 ? 21.078 -0.166 -20.172 1 97.88 177 LEU A CA 1
ATOM 1350 C C . LEU A 1 177 ? 22.516 -0.634 -20.328 1 97.88 177 LEU A C 1
ATOM 1352 O O . LEU A 1 177 ? 23.25 -0.726 -19.344 1 97.88 177 LEU A O 1
ATOM 1356 N N . GLN A 1 178 ? 22.906 -0.853 -21.484 1 97 178 GLN A N 1
ATOM 1357 C CA . GLN A 1 178 ? 24.281 -1.23 -21.781 1 97 178 GLN A CA 1
ATOM 1358 C C . GLN A 1 178 ? 25.203 -0.025 -21.703 1 97 178 GLN A C 1
ATOM 1360 O O . GLN A 1 178 ? 24.75 1.119 -21.656 1 97 178 GLN A O 1
ATOM 1365 N N . PRO A 1 179 ? 26.547 -0.147 -21.625 1 94.19 179 PRO A N 1
ATOM 1366 C CA . PRO A 1 179 ? 27.469 0.975 -21.453 1 94.19 179 PRO A CA 1
ATOM 1367 C C . PRO A 1 179 ? 27.234 2.092 -22.469 1 94.19 179 PRO A C 1
ATOM 1369 O O . PRO A 1 179 ? 27.25 3.271 -22.109 1 94.19 179 PRO A O 1
ATOM 1372 N N . ASN A 1 180 ? 26.953 1.859 -23.703 1 91.06 180 ASN A N 1
ATOM 1373 C CA . ASN A 1 180 ? 26.688 2.875 -24.719 1 91.06 180 ASN A CA 1
ATOM 1374 C C . ASN A 1 180 ? 25.25 2.791 -25.234 1 91.06 180 ASN A C 1
ATOM 1376 O O . ASN A 1 180 ? 25.016 2.855 -26.453 1 91.06 180 ASN A O 1
ATOM 1380 N N . GLU A 1 181 ? 24.438 2.783 -24.203 1 94.62 181 GLU A N 1
ATOM 1381 C CA . GLU A 1 181 ? 23.047 2.684 -24.594 1 94.62 181 GLU A CA 1
ATOM 1382 C C . GLU A 1 181 ? 22.547 3.994 -25.188 1 94.62 181 GLU A C 1
ATOM 1384 O O . GLU A 1 181 ? 22.438 5.004 -24.484 1 94.62 181 GLU A O 1
ATOM 1389 N N . ALA A 1 182 ? 22.125 3.986 -26.438 1 94.75 182 ALA A N 1
ATOM 1390 C CA . ALA A 1 182 ? 21.75 5.184 -27.188 1 94.75 182 ALA A CA 1
ATOM 1391 C C . ALA A 1 182 ? 20.422 5.742 -26.672 1 94.75 182 ALA A C 1
ATOM 1393 O O . ALA A 1 182 ? 20.172 6.949 -26.75 1 94.75 182 ALA A O 1
ATOM 1394 N N . ASN A 1 183 ? 19.609 4.91 -26.156 1 96.75 183 ASN A N 1
ATOM 1395 C CA . ASN A 1 183 ? 18.266 5.328 -25.766 1 96.75 183 ASN A CA 1
ATOM 1396 C C . ASN A 1 183 ? 18.156 5.527 -24.25 1 96.75 183 ASN A C 1
ATOM 1398 O O . ASN A 1 183 ? 17.062 5.559 -23.703 1 96.75 183 ASN A O 1
ATOM 1402 N N . ARG A 1 184 ? 19.234 5.617 -23.562 1 97 184 ARG A N 1
ATOM 1403 C CA . ARG A 1 184 ? 19.25 5.676 -22.109 1 97 184 ARG A CA 1
ATOM 1404 C C . ARG A 1 184 ? 18.281 6.734 -21.594 1 97 184 ARG A C 1
ATOM 1406 O O . ARG A 1 184 ? 17.453 6.445 -20.734 1 97 184 ARG A O 1
ATOM 1413 N N . ASN A 1 185 ? 18.375 7.953 -22.141 1 97.06 185 ASN A N 1
ATOM 1414 C CA . ASN A 1 185 ? 17.547 9.047 -21.656 1 97.06 185 ASN A CA 1
ATOM 1415 C C . ASN A 1 185 ? 16.062 8.789 -21.906 1 97.06 185 ASN A C 1
ATOM 1417 O O . ASN A 1 185 ? 15.227 8.984 -21.016 1 97.06 185 ASN A O 1
ATOM 1421 N N . ALA A 1 186 ? 15.773 8.367 -23.078 1 97.56 186 ALA A N 1
ATOM 1422 C CA . ALA A 1 186 ? 14.383 8.086 -23.422 1 97.56 186 ALA A CA 1
ATOM 1423 C C . ALA A 1 186 ? 13.805 6.988 -22.547 1 97.56 186 ALA A C 1
ATOM 1425 O O . ALA A 1 186 ? 12.648 7.082 -22.109 1 97.56 186 ALA A O 1
ATOM 1426 N N . ILE A 1 187 ? 14.586 5.953 -22.281 1 97.81 187 ILE A N 1
ATOM 1427 C CA . ILE A 1 187 ? 14.164 4.84 -21.438 1 97.81 187 ILE A CA 1
ATOM 1428 C C . ILE A 1 187 ? 13.875 5.34 -20.016 1 97.81 187 ILE A C 1
ATOM 1430 O O . ILE A 1 187 ? 12.82 5.051 -19.453 1 97.81 187 ILE A O 1
ATOM 1434 N N . LEU A 1 188 ? 14.789 6.105 -19.484 1 98 188 LEU A N 1
ATOM 1435 C CA . LEU A 1 188 ? 14.648 6.59 -18.109 1 98 188 LEU A CA 1
ATOM 1436 C C . LEU A 1 188 ? 13.469 7.551 -17.984 1 98 188 LEU A C 1
ATOM 1438 O O . LEU A 1 188 ? 12.711 7.492 -17.016 1 98 188 LEU A O 1
ATOM 1442 N N . GLU A 1 189 ? 13.336 8.453 -19 1 98 189 GLU A N 1
ATOM 1443 C CA . GLU A 1 189 ? 12.203 9.375 -19 1 98 189 GLU A CA 1
ATOM 1444 C C . GLU A 1 189 ? 10.875 8.609 -19 1 98 189 GLU A C 1
ATOM 1446 O O . GLU A 1 189 ? 9.953 8.969 -18.266 1 98 189 GLU A O 1
ATOM 1451 N N . THR A 1 190 ? 10.852 7.582 -19.812 1 97.31 190 THR A N 1
ATOM 1452 C CA . THR A 1 190 ? 9.633 6.793 -19.938 1 97.31 190 THR A CA 1
ATOM 1453 C C . THR A 1 190 ? 9.352 6.016 -18.656 1 97.31 190 THR A C 1
ATOM 1455 O O . THR A 1 190 ? 8.242 6.078 -18.125 1 97.31 190 THR A O 1
ATOM 1458 N N . LEU A 1 191 ? 10.336 5.348 -18.109 1 97.25 191 LEU A N 1
ATOM 1459 C CA . LEU A 1 191 ? 10.148 4.465 -16.969 1 97.25 191 LEU A CA 1
ATOM 1460 C C . LEU A 1 191 ? 9.859 5.273 -15.703 1 97.25 191 LEU A C 1
ATOM 1462 O O . LEU A 1 191 ? 9.094 4.832 -14.844 1 97.25 191 LEU A O 1
ATOM 1466 N N . THR A 1 192 ? 10.453 6.453 -15.57 1 97.81 192 THR A N 1
ATOM 1467 C CA . THR A 1 192 ? 10.289 7.254 -14.359 1 97.81 192 THR A CA 1
ATOM 1468 C C . THR A 1 192 ? 9.172 8.273 -14.539 1 97.81 192 THR A C 1
ATOM 1470 O O . THR A 1 192 ? 8.828 9 -13.602 1 97.81 192 THR A O 1
ATOM 1473 N N . ASP A 1 193 ? 8.586 8.297 -15.766 1 97.69 193 ASP A N 1
ATOM 1474 C CA . ASP A 1 193 ? 7.652 9.375 -16.078 1 97.69 193 ASP A CA 1
ATOM 1475 C C . ASP A 1 193 ? 8.266 10.734 -15.773 1 97.69 193 ASP A C 1
ATOM 1477 O O . ASP A 1 193 ? 7.703 11.523 -15.016 1 97.69 193 ASP A O 1
ATOM 1481 N N . ASN A 1 194 ? 9.508 10.891 -16.359 1 97.31 194 ASN A N 1
ATOM 1482 C CA . ASN A 1 194 ? 10.289 12.117 -16.219 1 97.31 194 ASN A CA 1
ATOM 1483 C C . ASN A 1 194 ? 10.586 12.43 -14.766 1 97.31 194 ASN A C 1
ATOM 1485 O O . ASN A 1 194 ? 10.469 13.578 -14.336 1 97.31 194 ASN A O 1
ATOM 1489 N N . GLY A 1 195 ? 10.836 11.445 -13.914 1 96.62 195 GLY A N 1
ATOM 1490 C CA . GLY A 1 195 ? 11.273 11.617 -12.539 1 96.62 195 GLY A CA 1
ATOM 1491 C C . GLY A 1 195 ? 10.133 11.609 -11.539 1 96.62 195 GLY A C 1
ATOM 1492 O O . GLY A 1 195 ? 10.328 11.906 -10.359 1 96.62 195 GLY A O 1
ATOM 1493 N N . ALA A 1 196 ? 8.969 11.219 -11.945 1 96.94 196 ALA A N 1
ATOM 1494 C CA . ALA A 1 196 ? 7.797 11.219 -11.07 1 96.94 196 ALA A CA 1
ATOM 1495 C C . ALA A 1 196 ? 7.551 9.836 -10.484 1 96.94 196 ALA A C 1
ATOM 1497 O O . ALA A 1 196 ? 6.84 9.695 -9.484 1 96.94 196 ALA A O 1
ATOM 1498 N N . ARG A 1 197 ? 8.133 8.852 -11.047 1 97.69 197 ARG A N 1
ATOM 1499 C CA . ARG A 1 197 ? 7.887 7.48 -10.625 1 97.69 197 ARG A CA 1
ATOM 1500 C C . ARG A 1 197 ? 9.172 6.816 -10.141 1 97.69 197 ARG A C 1
ATOM 1502 O O . ARG A 1 197 ? 10.203 6.875 -10.812 1 97.69 197 ARG A O 1
ATOM 1509 N N . THR A 1 198 ? 9.094 6.227 -8.992 1 98.62 198 THR A N 1
ATOM 1510 C CA . THR A 1 198 ? 10.219 5.488 -8.43 1 98.62 198 THR A CA 1
ATOM 1511 C C . THR A 1 198 ? 10.422 4.172 -9.172 1 98.62 198 THR A C 1
ATOM 1513 O O . THR A 1 198 ? 9.461 3.453 -9.453 1 98.62 198 THR A O 1
ATOM 1516 N N . ILE A 1 199 ? 11.695 3.871 -9.555 1 98.69 199 ILE A N 1
ATOM 1517 C CA . ILE A 1 199 ? 12.023 2.619 -10.227 1 98.69 199 ILE A CA 1
ATOM 1518 C C . ILE A 1 199 ? 13.234 1.975 -9.547 1 98.69 199 ILE A C 1
ATOM 1520 O O . ILE A 1 199 ? 13.75 2.498 -8.562 1 98.69 199 ILE A O 1
ATOM 1524 N N . MET A 1 200 ? 13.594 0.81 -9.977 1 98.75 200 MET A N 1
ATOM 1525 C CA . MET A 1 200 ? 14.75 0.076 -9.484 1 98.75 200 MET A CA 1
ATOM 1526 C C . MET A 1 200 ? 15.805 -0.08 -10.578 1 98.75 200 MET A C 1
ATOM 1528 O O . MET A 1 200 ? 15.469 -0.355 -11.727 1 98.75 200 MET A O 1
ATOM 1532 N N . ALA A 1 201 ? 17 0.186 -10.266 1 98.81 201 ALA A N 1
ATOM 1533 C CA . ALA A 1 201 ? 18.172 -0.131 -11.086 1 98.81 201 ALA A CA 1
ATOM 1534 C C . ALA A 1 201 ? 19.047 -1.185 -10.414 1 98.81 201 ALA A C 1
ATOM 1536 O O . ALA A 1 201 ? 19.344 -1.079 -9.219 1 98.81 201 ALA A O 1
ATOM 1537 N N . GLN A 1 202 ? 19.406 -2.201 -11.125 1 98.69 202 GLN A N 1
ATOM 1538 C CA . GLN A 1 202 ? 20.25 -3.277 -10.633 1 98.69 202 GLN A CA 1
ATOM 1539 C C . GLN A 1 202 ? 21.406 -3.559 -11.594 1 98.69 202 GLN A C 1
ATOM 1541 O O . GLN A 1 202 ? 21.219 -3.51 -12.812 1 98.69 202 GLN A O 1
ATOM 1546 N N . ARG A 1 203 ? 22.547 -3.762 -11.016 1 98.69 203 ARG A N 1
ATOM 1547 C CA . ARG A 1 203 ? 23.641 -4.207 -11.875 1 98.69 203 ARG A CA 1
ATOM 1548 C C . ARG A 1 203 ? 23.25 -5.461 -12.648 1 98.69 203 ARG A C 1
ATOM 1550 O O . ARG A 1 203 ? 22.641 -6.379 -12.094 1 98.69 203 ARG A O 1
ATOM 1557 N N . TYR A 1 204 ? 23.625 -5.449 -13.945 1 98.06 204 TYR A N 1
ATOM 1558 C CA . TYR A 1 204 ? 23.344 -6.598 -14.797 1 98.06 204 TYR A CA 1
ATOM 1559 C C . TYR A 1 204 ? 24.062 -7.844 -14.297 1 98.06 204 TYR A C 1
ATOM 1561 O O . TYR A 1 204 ? 25.219 -7.766 -13.883 1 98.06 204 TYR A O 1
ATOM 1569 N N . ILE A 1 205 ? 23.406 -8.969 -14.312 1 98.06 205 ILE A N 1
ATOM 1570 C CA . ILE A 1 205 ? 23.953 -10.258 -13.906 1 98.06 205 ILE A CA 1
ATOM 1571 C C . ILE A 1 205 ? 24.109 -11.164 -15.125 1 98.06 205 ILE A C 1
ATOM 1573 O O . ILE A 1 205 ? 23.125 -11.703 -15.625 1 98.06 205 ILE A O 1
ATOM 1577 N N . PRO A 1 206 ? 25.266 -11.406 -15.586 1 96.81 206 PRO A N 1
ATOM 1578 C CA . PRO A 1 206 ? 25.484 -12.133 -16.844 1 96.81 206 PRO A CA 1
ATOM 1579 C C . PRO A 1 206 ? 24.953 -13.562 -16.797 1 96.81 206 PRO A C 1
ATOM 1581 O O . PRO A 1 206 ? 24.625 -14.141 -17.828 1 96.81 206 PRO A O 1
ATOM 1584 N N . GLU A 1 207 ? 24.844 -14.117 -15.609 1 97.38 207 GLU A N 1
ATOM 1585 C CA . GLU A 1 207 ? 24.391 -15.5 -15.43 1 97.38 207 GLU A CA 1
ATOM 1586 C C . GLU A 1 207 ? 22.938 -15.656 -15.867 1 97.38 207 GLU A C 1
ATOM 1588 O O . GLU A 1 207 ? 22.422 -16.781 -15.945 1 97.38 207 GLU A O 1
ATOM 1593 N N . ILE A 1 208 ? 22.266 -14.562 -16.281 1 96.62 208 ILE A N 1
ATOM 1594 C CA . ILE A 1 208 ? 20.891 -14.609 -16.75 1 96.62 208 ILE A CA 1
ATOM 1595 C C . ILE A 1 208 ? 20.797 -15.555 -17.953 1 96.62 208 ILE A C 1
ATOM 1597 O O . ILE A 1 208 ? 19.75 -16.156 -18.188 1 96.62 208 ILE A O 1
ATOM 1601 N N . VAL A 1 209 ? 21.859 -15.734 -18.672 1 95.06 209 VAL A N 1
ATOM 1602 C CA . VAL A 1 209 ? 21.875 -16.594 -19.844 1 95.06 209 VAL A CA 1
ATOM 1603 C C . VAL A 1 209 ? 21.562 -18.031 -19.438 1 95.06 209 VAL A C 1
ATOM 1605 O O . VAL A 1 209 ? 21.109 -18.828 -20.266 1 95.06 209 VAL A O 1
ATOM 1608 N N . LYS A 1 210 ? 21.875 -18.359 -18.172 1 95.81 210 LYS A N 1
ATOM 1609 C CA . LYS A 1 210 ? 21.578 -19.688 -17.641 1 95.81 210 LYS A CA 1
ATOM 1610 C C . LYS A 1 210 ? 20.156 -19.766 -17.078 1 95.81 210 LYS A C 1
ATOM 1612 O O . LYS A 1 210 ? 19.703 -20.828 -16.688 1 95.81 210 LYS A O 1
ATOM 1617 N N . GLY A 1 211 ? 19.5 -18.594 -17.031 1 96.62 211 GLY A N 1
ATOM 1618 C CA . GLY A 1 211 ? 18.109 -18.547 -16.594 1 96.62 211 GLY A CA 1
ATOM 1619 C C . GLY A 1 211 ? 17.891 -17.703 -15.359 1 96.62 211 GLY A C 1
ATOM 1620 O O . GLY A 1 211 ? 18.781 -17.594 -14.516 1 96.62 211 GLY A O 1
ATOM 1621 N N . ASP A 1 212 ? 16.766 -17.094 -15.297 1 97.56 212 ASP A N 1
ATOM 1622 C CA . ASP A 1 212 ? 16.188 -16.531 -14.078 1 97.56 212 ASP A CA 1
ATOM 1623 C C . ASP A 1 212 ? 15.414 -17.609 -13.305 1 97.56 212 ASP A C 1
ATOM 1625 O O . ASP A 1 212 ? 14.281 -17.938 -13.672 1 97.56 212 ASP A O 1
ATOM 1629 N N . LYS A 1 213 ? 16.031 -18.109 -12.242 1 98.62 213 LYS A N 1
ATOM 1630 C CA . LYS A 1 213 ? 15.438 -19.25 -11.555 1 98.62 213 LYS A CA 1
ATOM 1631 C C . LYS A 1 213 ? 14.289 -18.828 -10.641 1 98.62 213 LYS A C 1
ATOM 1633 O O . LYS A 1 213 ? 14.438 -17.906 -9.844 1 98.62 213 LYS A O 1
ATOM 1638 N N . ARG A 1 214 ? 13.156 -19.484 -10.828 1 98.69 214 ARG A N 1
ATOM 1639 C CA . ARG A 1 214 ? 12.094 -19.422 -9.836 1 98.69 214 ARG A CA 1
ATOM 1640 C C . ARG A 1 214 ? 12.305 -20.484 -8.758 1 98.69 214 ARG A C 1
ATOM 1642 O O . ARG A 1 214 ? 12.211 -21.688 -9.031 1 98.69 214 ARG A O 1
ATOM 1649 N N . VAL A 1 215 ? 12.625 -20.031 -7.555 1 98.88 215 VAL A N 1
ATOM 1650 C CA . VAL A 1 215 ? 12.727 -20.891 -6.379 1 98.88 215 VAL A CA 1
ATOM 1651 C C . VAL A 1 215 ? 11.492 -20.719 -5.5 1 98.88 215 VAL A C 1
ATOM 1653 O O . VAL A 1 215 ? 11.195 -19.594 -5.051 1 98.88 215 VAL A O 1
ATOM 1656 N N . LEU A 1 216 ? 10.766 -21.766 -5.258 1 98.94 216 LEU A N 1
ATOM 1657 C CA . LEU A 1 216 ? 9.523 -21.688 -4.496 1 98.94 216 LEU A CA 1
ATOM 1658 C C . LEU A 1 216 ? 9.758 -22.078 -3.039 1 98.94 216 LEU A C 1
ATOM 1660 O O . LEU A 1 216 ? 10.484 -23.031 -2.756 1 98.94 216 LEU A O 1
ATOM 1664 N N . ILE A 1 217 ? 9.273 -21.297 -2.156 1 98.94 217 ILE A N 1
ATOM 1665 C CA . ILE A 1 217 ? 9.227 -21.578 -0.725 1 98.94 217 ILE A CA 1
ATOM 1666 C C . ILE A 1 217 ? 7.781 -21.75 -0.28 1 98.94 217 ILE A C 1
ATOM 1668 O O . ILE A 1 217 ? 6.961 -20.844 -0.43 1 98.94 217 ILE A O 1
ATOM 1672 N N . ILE A 1 218 ? 7.422 -22.906 0.222 1 98.88 218 ILE A N 1
ATOM 1673 C CA . ILE A 1 218 ? 6.066 -23.219 0.655 1 98.88 218 ILE A CA 1
ATOM 1674 C C . ILE A 1 218 ? 6.074 -23.625 2.129 1 98.88 218 ILE A C 1
ATOM 1676 O O . ILE A 1 218 ? 6.742 -24.578 2.514 1 98.88 218 ILE A O 1
ATOM 1680 N N . GLY A 1 219 ? 5.324 -22.875 2.943 1 98.31 219 GLY A N 1
ATOM 1681 C CA . GLY A 1 219 ? 5.316 -23.172 4.367 1 98.31 219 GLY A CA 1
ATOM 1682 C C . GLY A 1 219 ? 6.688 -23.047 5.008 1 98.31 219 GLY A C 1
ATOM 1683 O O . GLY A 1 219 ? 7.043 -23.844 5.879 1 98.31 219 GLY A O 1
ATOM 1684 N N . GLY A 1 220 ? 7.504 -22.219 4.461 1 98.44 220 GLY A N 1
ATOM 1685 C CA . GLY A 1 220 ? 8.828 -21.984 5.012 1 98.44 220 GLY A CA 1
ATOM 1686 C C . GLY A 1 220 ? 9.859 -22.969 4.496 1 98.44 220 GLY A C 1
ATOM 1687 O O . GLY A 1 220 ? 11.047 -22.875 4.828 1 98.44 220 GLY A O 1
ATOM 1688 N N . GLU A 1 221 ? 9.43 -23.859 3.635 1 98.62 221 GLU A N 1
ATOM 1689 C CA . GLU A 1 221 ? 10.328 -24.891 3.113 1 98.62 221 GLU A CA 1
ATOM 1690 C C . GLU A 1 221 ? 10.539 -24.719 1.611 1 98.62 221 GLU A C 1
ATOM 1692 O O . GLU A 1 221 ? 9.578 -24.625 0.849 1 98.62 221 GLU A O 1
ATOM 1697 N N . PRO A 1 222 ? 11.828 -24.734 1.187 1 98.81 222 PRO A N 1
ATOM 1698 C CA . PRO A 1 222 ? 12.078 -24.656 -0.255 1 98.81 222 PRO A CA 1
ATOM 1699 C C . PRO A 1 222 ? 11.617 -25.906 -1.005 1 98.81 222 PRO A C 1
ATOM 1701 O O . PRO A 1 222 ? 11.82 -27.031 -0.531 1 98.81 222 PRO A O 1
ATOM 1704 N N . VAL A 1 223 ? 10.883 -25.719 -2.076 1 98.88 223 VAL A N 1
ATOM 1705 C CA . VAL A 1 223 ? 10.703 -26.797 -3.029 1 98.88 223 VAL A CA 1
ATOM 1706 C C . VAL A 1 223 ? 12.062 -27.281 -3.527 1 98.88 223 VAL A C 1
ATOM 1708 O O . VAL A 1 223 ? 12.953 -26.469 -3.805 1 98.88 223 VAL A O 1
ATOM 1711 N N . PRO A 1 224 ? 12.289 -28.562 -3.66 1 98.75 224 PRO A N 1
ATOM 1712 C CA . PRO A 1 224 ? 13.641 -29.062 -3.943 1 98.75 224 PRO A CA 1
ATOM 1713 C C . PRO A 1 224 ? 14.094 -28.75 -5.371 1 98.75 224 PRO A C 1
ATOM 1715 O O . PRO A 1 224 ? 15.266 -28.938 -5.699 1 98.75 224 PRO A O 1
ATOM 1718 N N . TYR A 1 225 ? 13.195 -28.281 -6.223 1 98.81 225 TYR A N 1
ATOM 1719 C CA . TYR A 1 225 ? 13.516 -27.922 -7.602 1 98.81 225 TYR A CA 1
ATOM 1720 C C . TYR A 1 225 ? 13.172 -26.469 -7.887 1 98.81 225 TYR A C 1
ATOM 1722 O O . TYR A 1 225 ? 12.242 -25.922 -7.297 1 98.81 225 TYR A O 1
ATOM 1730 N N . ALA A 1 226 ? 13.961 -25.875 -8.688 1 98.75 226 ALA A N 1
ATOM 1731 C CA . ALA A 1 226 ? 13.664 -24.547 -9.242 1 98.75 226 ALA A CA 1
ATOM 1732 C C . ALA A 1 226 ? 13.352 -24.641 -10.734 1 98.75 226 ALA A C 1
ATOM 1734 O O . ALA A 1 226 ? 13.586 -25.672 -11.367 1 98.75 226 ALA A O 1
ATOM 1735 N N . LEU A 1 227 ? 12.68 -23.719 -11.234 1 98.75 227 LEU A N 1
ATOM 1736 C CA . LEU A 1 227 ? 12.5 -23.594 -12.672 1 98.75 227 LEU A CA 1
ATOM 1737 C C . LEU A 1 227 ? 13.391 -22.5 -13.242 1 98.75 227 LEU A C 1
ATOM 1739 O O . LEU A 1 227 ? 13.148 -21.312 -12.992 1 98.75 227 LEU A O 1
ATOM 1743 N N . ALA A 1 228 ? 14.414 -22.891 -13.961 1 98.31 228 ALA A N 1
ATOM 1744 C CA . ALA A 1 228 ? 15.211 -21.906 -14.688 1 98.31 228 ALA A CA 1
ATOM 1745 C C . ALA A 1 228 ? 14.484 -21.406 -15.93 1 98.31 228 ALA A C 1
ATOM 1747 O O . ALA A 1 228 ? 14.141 -22.203 -16.812 1 98.31 228 ALA A O 1
ATOM 1748 N N . ARG A 1 229 ? 14.156 -20.156 -15.992 1 97.81 229 ARG A N 1
ATOM 1749 C CA . ARG A 1 229 ? 13.539 -19.531 -17.156 1 97.81 229 ARG A CA 1
ATOM 1750 C C . ARG A 1 229 ? 14.602 -18.875 -18.047 1 97.81 229 ARG A C 1
ATOM 1752 O O . ARG A 1 229 ? 15.102 -17.797 -17.734 1 97.81 229 ARG A O 1
ATOM 1759 N N . ILE A 1 230 ? 14.953 -19.531 -19.062 1 96.62 230 ILE A N 1
ATOM 1760 C CA . ILE A 1 230 ? 16.078 -19.203 -19.922 1 96.62 230 ILE A CA 1
ATOM 1761 C C . ILE A 1 230 ? 15.617 -18.281 -21.047 1 96.62 230 ILE A C 1
ATOM 1763 O O . ILE A 1 230 ? 14.711 -18.625 -21.797 1 96.62 230 ILE A O 1
ATOM 1767 N N . PRO A 1 231 ? 16.297 -17.109 -21.156 1 93.69 231 PRO A N 1
ATOM 1768 C CA . PRO A 1 231 ? 15.867 -16.172 -22.203 1 93.69 231 PRO A CA 1
ATOM 1769 C C . PRO A 1 231 ? 16.047 -16.734 -23.609 1 93.69 231 PRO A C 1
ATOM 1771 O O . PRO A 1 231 ? 16.953 -17.531 -23.844 1 93.69 231 PRO A O 1
ATOM 1774 N N . LEU A 1 232 ? 15.188 -16.297 -24.5 1 89.31 232 LEU A N 1
ATOM 1775 C CA . LEU A 1 232 ? 15.406 -16.562 -25.922 1 89.31 232 LEU A CA 1
ATOM 1776 C C . LEU A 1 232 ? 16.672 -15.867 -26.406 1 89.31 232 LEU A C 1
ATOM 1778 O O . LEU A 1 232 ? 17.109 -14.875 -25.812 1 89.31 232 LEU A O 1
ATOM 1782 N N . ALA A 1 233 ? 17.141 -16.438 -27.5 1 86.12 233 ALA A N 1
ATOM 1783 C CA . ALA A 1 233 ? 18.312 -15.789 -28.109 1 86.12 233 ALA A CA 1
ATOM 1784 C C . ALA A 1 233 ? 18 -14.328 -28.438 1 86.12 233 ALA A C 1
ATOM 1786 O O . ALA A 1 233 ? 16.984 -14.023 -29.047 1 86.12 233 ALA A O 1
ATOM 1787 N N . GLY A 1 234 ? 18.859 -13.453 -27.906 1 84.19 234 GLY A N 1
ATOM 1788 C CA . GLY A 1 234 ? 18.688 -12.039 -28.203 1 84.19 234 GLY A CA 1
ATOM 1789 C C . GLY A 1 234 ? 17.766 -11.336 -27.219 1 84.19 234 GLY A C 1
ATOM 1790 O O . GLY A 1 234 ? 17.609 -10.117 -27.281 1 84.19 234 GLY A O 1
ATOM 1791 N N . GLU A 1 235 ? 17.172 -12.125 -26.375 1 86.38 235 GLU A N 1
ATOM 1792 C CA . GLU A 1 235 ? 16.25 -11.57 -25.391 1 86.38 235 GLU A CA 1
ATOM 1793 C C . GLU A 1 235 ? 16.906 -11.508 -24 1 86.38 235 GLU A C 1
ATOM 1795 O O . GLU A 1 235 ? 17.594 -12.445 -23.594 1 86.38 235 GLU A O 1
ATOM 1800 N N . THR A 1 236 ? 16.719 -10.359 -23.312 1 85.88 236 THR A N 1
ATOM 1801 C CA . THR A 1 236 ? 17.297 -10.172 -21.984 1 85.88 236 THR A CA 1
ATOM 1802 C C . THR A 1 236 ? 16.406 -10.789 -20.922 1 85.88 236 THR A C 1
ATOM 1804 O O . THR A 1 236 ? 16.891 -11.414 -19.984 1 85.88 236 THR A O 1
ATOM 1807 N N . ARG A 1 237 ? 15.141 -10.758 -21.219 1 86.81 237 ARG A N 1
ATOM 1808 C CA . ARG A 1 237 ? 14.18 -11.25 -20.234 1 86.81 237 ARG A CA 1
ATOM 1809 C C . ARG A 1 237 ? 14.008 -12.766 -20.344 1 86.81 237 ARG A C 1
ATOM 1811 O O . ARG A 1 237 ? 13.734 -13.289 -21.438 1 86.81 237 ARG A O 1
ATOM 1818 N N . GLY A 1 238 ? 14.039 -13.344 -19.125 1 84 238 GLY A N 1
ATOM 1819 C CA . GLY A 1 238 ? 13.922 -14.797 -19.078 1 84 238 GLY A CA 1
ATOM 1820 C C . GLY A 1 238 ? 12.523 -15.273 -18.734 1 84 238 GLY A C 1
ATOM 1821 O O . GLY A 1 238 ? 12.25 -16.469 -18.75 1 84 238 GLY A O 1
ATOM 1822 N N . ASN A 1 239 ? 11.609 -14.422 -18.453 1 86.06 239 ASN A N 1
ATOM 1823 C CA . ASN A 1 239 ? 10.266 -14.789 -18.047 1 86.06 239 ASN A CA 1
ATOM 1824 C C . ASN A 1 239 ? 9.555 -15.633 -19.094 1 86.06 239 ASN A C 1
ATOM 1826 O O . ASN A 1 239 ? 9.711 -15.383 -20.297 1 86.06 239 ASN A O 1
ATOM 1830 N N . LEU A 1 240 ? 8.812 -16.609 -18.578 1 86.62 240 LEU A N 1
ATOM 1831 C CA . LEU A 1 240 ? 8.031 -17.438 -19.484 1 86.62 240 LEU A CA 1
ATOM 1832 C C . LEU A 1 240 ? 7.078 -16.578 -20.312 1 86.62 240 LEU A C 1
ATOM 1834 O O . LEU A 1 240 ? 6.844 -16.875 -21.5 1 86.62 240 LEU A O 1
ATOM 1838 N N . ALA A 1 241 ? 6.508 -15.57 -19.734 1 81.56 241 ALA A N 1
ATOM 1839 C CA . ALA A 1 241 ? 5.59 -14.664 -20.406 1 81.56 241 ALA A CA 1
ATOM 1840 C C . ALA A 1 241 ? 6.273 -13.961 -21.578 1 81.56 241 ALA A C 1
ATOM 1842 O O . ALA A 1 241 ? 5.617 -13.547 -22.531 1 81.56 241 ALA A O 1
ATOM 1843 N N . ALA A 1 242 ? 7.613 -13.867 -21.547 1 82.62 242 ALA A N 1
ATOM 1844 C CA . ALA A 1 242 ? 8.391 -13.234 -22.594 1 82.62 242 ALA A CA 1
ATOM 1845 C C . ALA A 1 242 ? 8.906 -14.273 -23.594 1 82.62 242 ALA A C 1
ATOM 1847 O O . ALA A 1 242 ? 9.688 -13.945 -24.5 1 82.62 242 ALA A O 1
ATOM 1848 N N . GLY A 1 243 ? 8.555 -15.516 -23.422 1 84.94 243 GLY A N 1
ATOM 1849 C CA . GLY A 1 243 ? 8.922 -16.562 -24.359 1 84.94 243 GLY A CA 1
ATOM 1850 C C . GLY A 1 243 ? 10.086 -17.422 -23.875 1 84.94 243 GLY A C 1
ATOM 1851 O O . GLY A 1 243 ? 10.57 -18.281 -24.594 1 84.94 243 GLY A O 1
ATOM 1852 N N . GLY A 1 244 ? 10.539 -17.203 -22.672 1 89.62 244 GLY A N 1
ATOM 1853 C CA . GLY A 1 244 ? 11.617 -18 -22.125 1 89.62 244 GLY A CA 1
ATOM 1854 C C . GLY A 1 244 ? 11.266 -19.469 -22 1 89.62 244 GLY A C 1
ATOM 1855 O O . GLY A 1 244 ? 10.086 -19.828 -21.891 1 89.62 244 GLY A O 1
ATOM 1856 N N . ARG A 1 245 ? 12.359 -20.266 -22.062 1 94 245 ARG A N 1
ATOM 1857 C CA . ARG A 1 245 ? 12.195 -21.703 -21.875 1 94 245 ARG A CA 1
ATOM 1858 C C . ARG A 1 245 ? 12.414 -22.109 -20.422 1 94 245 ARG A C 1
ATOM 1860 O O . ARG A 1 245 ? 13.445 -21.766 -19.828 1 94 245 ARG A O 1
ATOM 1867 N N . GLY A 1 246 ? 11.414 -22.828 -19.906 1 96.81 246 GLY A N 1
ATOM 1868 C CA . GLY A 1 246 ? 11.523 -23.281 -18.516 1 96.81 246 GLY A CA 1
ATOM 1869 C C . GLY A 1 246 ? 12.164 -24.641 -18.391 1 96.81 246 GLY A C 1
ATOM 1870 O O . GLY A 1 246 ? 11.727 -25.609 -19 1 96.81 246 GLY A O 1
ATOM 1871 N N . VAL A 1 247 ? 13.242 -24.719 -17.594 1 98.25 247 VAL A N 1
ATOM 1872 C CA . VAL A 1 247 ? 13.938 -25.969 -17.328 1 98.25 247 VAL A CA 1
ATOM 1873 C C . VAL A 1 247 ? 14 -26.219 -15.82 1 98.25 247 VAL A C 1
ATOM 1875 O O . VAL A 1 247 ? 14.664 -25.469 -15.086 1 98.25 247 VAL A O 1
ATOM 1878 N N . ALA A 1 248 ? 13.32 -27.25 -15.398 1 98.62 248 ALA A N 1
ATOM 1879 C CA . ALA A 1 248 ? 13.383 -27.594 -13.977 1 98.62 248 ALA A CA 1
ATOM 1880 C C . ALA A 1 248 ? 14.742 -28.188 -13.617 1 98.62 248 ALA A C 1
ATOM 1882 O O . ALA A 1 248 ? 15.32 -28.938 -14.398 1 98.62 248 ALA A O 1
ATOM 1883 N N . GLN A 1 249 ? 15.289 -27.812 -12.516 1 98.62 249 GLN A N 1
ATOM 1884 C CA . GLN A 1 249 ? 16.562 -28.328 -12.031 1 98.62 249 GLN A CA 1
ATOM 1885 C C . GLN A 1 249 ? 16.594 -28.391 -10.508 1 98.62 249 GLN A C 1
ATOM 1887 O O . GLN A 1 249 ? 15.883 -27.641 -9.836 1 98.62 249 GLN A O 1
ATOM 1892 N N . PRO A 1 250 ? 17.406 -29.328 -9.969 1 98.69 250 PRO A N 1
ATOM 1893 C CA . PRO A 1 250 ? 17.547 -29.328 -8.516 1 98.69 250 PRO A CA 1
ATOM 1894 C C . PRO A 1 250 ? 18.125 -28.031 -7.969 1 98.69 250 PRO A C 1
ATOM 1896 O O . PRO A 1 250 ? 18.906 -27.359 -8.648 1 98.69 250 PRO A O 1
ATOM 1899 N N . LEU A 1 251 ? 17.734 -27.672 -6.789 1 98.75 251 LEU A N 1
ATOM 1900 C CA . LEU A 1 251 ? 18.328 -26.5 -6.152 1 98.75 251 LEU A CA 1
ATOM 1901 C C . LEU A 1 251 ? 19.828 -26.703 -5.965 1 98.75 251 LEU A C 1
ATOM 1903 O O . LEU A 1 251 ? 20.266 -27.75 -5.496 1 98.75 251 LEU A O 1
ATOM 1907 N N . SER A 1 252 ? 20.609 -25.734 -6.391 1 98.31 252 SER A N 1
ATOM 1908 C CA . SER A 1 252 ? 22.016 -25.719 -5.988 1 98.31 252 SER A CA 1
ATOM 1909 C C . SER A 1 252 ? 22.156 -25.422 -4.5 1 98.31 252 SER A C 1
ATOM 1911 O O . SER A 1 252 ? 21.172 -25.062 -3.838 1 98.31 252 SER A O 1
ATOM 1913 N N . ALA A 1 253 ? 23.391 -25.625 -3.994 1 98.5 253 ALA A N 1
ATOM 1914 C CA . ALA A 1 253 ? 23.656 -25.25 -2.605 1 98.5 253 ALA A CA 1
ATOM 1915 C C . ALA A 1 253 ? 23.359 -23.781 -2.357 1 98.5 253 ALA A C 1
ATOM 1917 O O . ALA A 1 253 ? 22.781 -23.422 -1.323 1 98.5 253 ALA A O 1
ATOM 1918 N N . ARG A 1 254 ? 23.688 -22.969 -3.283 1 98.5 254 ARG A N 1
ATOM 1919 C CA . ARG A 1 254 ? 23.469 -21.531 -3.168 1 98.5 254 ARG A CA 1
ATOM 1920 C C . ARG A 1 254 ? 21.969 -21.203 -3.205 1 98.5 254 ARG A C 1
ATOM 1922 O O . ARG A 1 254 ? 21.484 -20.406 -2.396 1 98.5 254 ARG A O 1
ATOM 1929 N N . ASP A 1 255 ? 21.25 -21.828 -4.145 1 98.56 255 ASP A N 1
ATOM 1930 C CA . ASP A 1 255 ? 19.812 -21.625 -4.195 1 98.56 255 ASP A CA 1
ATOM 1931 C C . ASP A 1 255 ? 19.156 -21.938 -2.84 1 98.56 255 ASP A C 1
ATOM 1933 O O . ASP A 1 255 ? 18.328 -21.156 -2.359 1 98.56 255 ASP A O 1
ATOM 1937 N N . ARG A 1 256 ? 19.562 -23 -2.297 1 98.62 256 ARG A N 1
ATOM 1938 C CA . ARG A 1 256 ? 19 -23.438 -1.018 1 98.62 256 ARG A CA 1
ATOM 1939 C C . ARG A 1 256 ? 19.328 -22.438 0.089 1 98.62 256 ARG A C 1
ATOM 1941 O O . ARG A 1 256 ? 18.484 -22.125 0.923 1 98.62 256 ARG A O 1
ATOM 1948 N N . GLU A 1 257 ? 20.562 -22.016 0.11 1 98.62 257 GLU A N 1
ATOM 1949 C CA . GLU A 1 257 ? 20.969 -21.016 1.094 1 98.62 257 GLU A CA 1
ATOM 1950 C C . GLU A 1 257 ? 20.125 -19.75 0.992 1 98.62 257 GLU A C 1
ATOM 1952 O O . GLU A 1 257 ? 19.641 -19.234 2.006 1 98.62 257 GLU A O 1
ATOM 1957 N N . LEU A 1 258 ? 19.953 -19.219 -0.234 1 98.75 258 LEU A N 1
ATOM 1958 C CA . LEU A 1 258 ? 19.141 -18.031 -0.468 1 98.75 258 LEU A CA 1
ATOM 1959 C C . LEU A 1 258 ? 17.719 -18.25 0.015 1 98.75 258 LEU A C 1
ATOM 1961 O O . LEU A 1 258 ? 17.156 -17.422 0.736 1 98.75 258 LEU A O 1
ATOM 1965 N N . ALA A 1 259 ? 17.109 -19.406 -0.341 1 98.81 259 ALA A N 1
ATOM 1966 C CA . ALA A 1 259 ? 15.719 -19.734 0.004 1 98.81 259 ALA A CA 1
ATOM 1967 C C . ALA A 1 259 ? 15.539 -19.828 1.517 1 98.81 259 ALA A C 1
ATOM 1969 O O . ALA A 1 259 ? 14.578 -19.281 2.064 1 98.81 259 ALA A O 1
ATOM 1970 N N . LEU A 1 260 ? 16.469 -20.453 2.17 1 98.69 260 LEU A N 1
ATOM 1971 C CA . LEU A 1 260 ? 16.375 -20.641 3.613 1 98.69 260 LEU A CA 1
ATOM 1972 C C . LEU A 1 260 ? 16.531 -19.312 4.34 1 98.69 260 LEU A C 1
ATOM 1974 O O . LEU A 1 260 ? 15.883 -19.078 5.363 1 98.69 260 LEU A O 1
ATOM 1978 N N . THR A 1 261 ? 17.406 -18.484 3.861 1 98.62 261 THR A N 1
ATOM 1979 C CA . THR A 1 261 ? 17.594 -17.156 4.457 1 98.62 261 THR A CA 1
ATOM 1980 C C . THR A 1 261 ? 16.297 -16.344 4.367 1 98.62 261 THR A C 1
ATOM 1982 O O . THR A 1 261 ? 15.844 -15.781 5.363 1 98.62 261 THR A O 1
ATOM 1985 N N . VAL A 1 262 ? 15.688 -16.344 3.184 1 98.38 262 VAL A N 1
ATOM 1986 C CA . VAL A 1 262 ? 14.445 -15.609 2.99 1 98.38 262 VAL A CA 1
ATOM 1987 C C . VAL A 1 262 ? 13.336 -16.234 3.836 1 98.38 262 VAL A C 1
ATOM 1989 O O . VAL A 1 262 ? 12.555 -15.516 4.465 1 98.38 262 VAL A O 1
ATOM 1992 N N . ALA A 1 263 ? 13.297 -17.562 3.857 1 98.56 263 ALA A N 1
ATOM 1993 C CA . ALA A 1 263 ? 12.297 -18.25 4.672 1 98.56 263 ALA A CA 1
ATOM 1994 C C . ALA A 1 263 ? 12.414 -17.844 6.137 1 98.56 263 ALA A C 1
ATOM 1996 O O . ALA A 1 263 ? 11.398 -17.578 6.797 1 98.56 263 ALA A O 1
ATOM 1997 N N . ALA A 1 264 ? 13.625 -17.797 6.621 1 98.25 264 ALA A N 1
ATOM 1998 C CA . ALA A 1 264 ? 13.859 -17.438 8.016 1 98.25 264 ALA A CA 1
ATOM 1999 C C . ALA A 1 264 ? 13.414 -16 8.297 1 98.25 264 ALA A C 1
ATOM 2001 O O . ALA A 1 264 ? 12.766 -15.734 9.312 1 98.25 264 ALA A O 1
ATOM 2002 N N . LYS A 1 265 ? 13.695 -15.102 7.426 1 96.38 265 LYS A N 1
ATOM 2003 C CA . LYS A 1 265 ? 13.391 -13.688 7.598 1 96.38 265 LYS A CA 1
ATOM 2004 C C . LYS A 1 265 ? 11.891 -13.43 7.527 1 96.38 265 LYS A C 1
ATOM 2006 O O . LYS A 1 265 ? 11.391 -12.469 8.109 1 96.38 265 LYS A O 1
ATOM 2011 N N . THR A 1 266 ? 11.172 -14.289 6.855 1 96.69 266 THR A N 1
ATOM 2012 C CA . THR A 1 266 ? 9.75 -14.047 6.625 1 96.69 266 THR A CA 1
ATOM 2013 C C . THR A 1 266 ? 8.898 -14.969 7.492 1 96.69 266 THR A C 1
ATOM 2015 O O . THR A 1 266 ? 7.672 -14.992 7.371 1 96.69 266 THR A O 1
ATOM 2018 N N . ALA A 1 267 ? 9.562 -15.758 8.336 1 96.94 267 ALA A N 1
ATOM 2019 C CA . ALA A 1 267 ? 8.859 -16.719 9.188 1 96.94 267 ALA A CA 1
ATOM 2020 C C . ALA A 1 267 ? 7.82 -16 10.062 1 96.94 267 ALA A C 1
ATOM 2022 O O . ALA A 1 267 ? 8.117 -14.984 10.68 1 96.94 267 ALA A O 1
ATOM 2023 N N . GLY A 1 268 ? 6.629 -16.531 10.039 1 96.25 268 GLY A N 1
ATOM 2024 C CA . GLY A 1 268 ? 5.586 -16.031 10.93 1 96.25 268 GLY A CA 1
ATOM 2025 C C . GLY A 1 268 ? 4.918 -14.766 10.414 1 96.25 268 GLY A C 1
ATOM 2026 O O . GLY A 1 268 ? 4.051 -14.203 11.078 1 96.25 268 GLY A O 1
ATOM 2027 N N . LEU A 1 269 ? 5.227 -14.305 9.234 1 96.69 269 LEU A N 1
ATOM 2028 C CA . LEU A 1 269 ? 4.703 -13.039 8.734 1 96.69 269 LEU A CA 1
ATOM 2029 C C . LEU A 1 269 ? 3.463 -13.258 7.879 1 96.69 269 LEU A C 1
ATOM 2031 O O . LEU A 1 269 ? 2.926 -12.312 7.301 1 96.69 269 LEU A O 1
ATOM 2035 N N . GLY A 1 270 ? 3.045 -14.477 7.758 1 98.12 270 GLY A N 1
ATOM 2036 C CA . GLY A 1 270 ? 1.821 -14.766 7.027 1 98.12 270 GLY A CA 1
ATOM 2037 C C . GLY A 1 270 ? 2.057 -15.047 5.555 1 98.12 270 GLY A C 1
ATOM 2038 O O . GLY A 1 270 ? 1.161 -14.844 4.73 1 98.12 270 GLY A O 1
ATOM 2039 N N . LEU A 1 271 ? 3.266 -15.445 5.215 1 98.69 271 LEU A N 1
ATOM 2040 C CA . LEU A 1 271 ? 3.613 -15.781 3.84 1 98.69 271 LEU A CA 1
ATOM 2041 C C . LEU A 1 271 ? 3.744 -17.297 3.67 1 98.69 271 LEU A C 1
ATOM 2043 O O . LEU A 1 271 ? 4.793 -17.859 3.965 1 98.69 271 LEU A O 1
ATOM 2047 N N . LEU A 1 272 ? 2.703 -17.922 3.16 1 98.81 272 LEU A N 1
ATOM 2048 C CA . LEU A 1 272 ? 2.676 -19.359 2.967 1 98.81 272 LEU A CA 1
ATOM 2049 C C . LEU A 1 272 ? 3.416 -19.75 1.692 1 98.81 272 LEU A C 1
ATOM 2051 O O . LEU A 1 272 ? 4.051 -20.812 1.639 1 98.81 272 LEU A O 1
ATOM 2055 N N . LEU A 1 273 ? 3.285 -18.938 0.689 1 98.94 273 LEU A N 1
ATOM 2056 C CA . LEU A 1 273 ? 3.891 -19.188 -0.615 1 98.94 273 LEU A CA 1
ATOM 2057 C C . LEU A 1 273 ? 4.746 -18 -1.053 1 98.94 273 LEU A C 1
ATOM 2059 O O . LEU A 1 273 ? 4.254 -16.875 -1.139 1 98.94 273 LEU A O 1
ATOM 2063 N N . ILE A 1 274 ? 5.996 -18.203 -1.278 1 98.88 274 ILE A N 1
ATOM 2064 C CA . ILE A 1 274 ? 6.945 -17.219 -1.778 1 98.88 274 ILE A CA 1
ATOM 2065 C C . ILE A 1 274 ? 7.633 -17.75 -3.031 1 98.88 274 ILE A C 1
ATOM 2067 O O . ILE A 1 274 ? 7.996 -18.922 -3.096 1 98.88 274 ILE A O 1
ATOM 2071 N N . GLY A 1 275 ? 7.723 -17 -4.047 1 98.75 275 GLY A N 1
ATOM 2072 C CA . GLY A 1 275 ? 8.562 -17.281 -5.203 1 98.75 275 GLY A CA 1
ATOM 2073 C C . GLY A 1 275 ? 9.766 -16.359 -5.297 1 98.75 275 GLY A C 1
ATOM 2074 O O . GLY A 1 275 ? 9.617 -15.156 -5.555 1 98.75 275 GLY A O 1
ATOM 2075 N N . LEU A 1 276 ? 10.953 -16.891 -5.203 1 98.5 276 LEU A N 1
ATOM 2076 C CA . LEU A 1 276 ? 12.188 -16.125 -5.332 1 98.5 276 LEU A CA 1
ATOM 2077 C C . LEU A 1 276 ? 12.688 -16.141 -6.77 1 98.5 276 LEU A C 1
ATOM 2079 O O . LEU A 1 276 ? 12.711 -17.203 -7.414 1 98.5 276 LEU A O 1
ATOM 2083 N N . ASP A 1 277 ? 12.977 -15.008 -7.262 1 98.56 277 ASP A N 1
ATOM 2084 C CA . ASP A 1 277 ? 13.734 -14.938 -8.508 1 98.56 277 ASP A CA 1
ATOM 2085 C C . ASP A 1 277 ? 15.227 -14.82 -8.242 1 98.56 277 ASP A C 1
ATOM 2087 O O . ASP A 1 277 ? 15.672 -13.914 -7.535 1 98.56 277 ASP A O 1
ATOM 2091 N N . VAL A 1 278 ? 15.945 -15.734 -8.812 1 98.69 278 VAL A N 1
ATOM 2092 C CA . VAL A 1 278 ? 17.391 -15.812 -8.57 1 98.69 278 VAL A CA 1
ATOM 2093 C C . VAL A 1 278 ? 18.141 -15.867 -9.898 1 98.69 278 VAL A C 1
ATOM 2095 O O . VAL A 1 278 ? 17.844 -16.703 -10.75 1 98.69 278 VAL A O 1
ATOM 2098 N N . ILE A 1 279 ? 19.047 -15.023 -10.086 1 98.38 279 ILE A N 1
ATOM 2099 C CA . ILE A 1 279 ? 19.969 -15.062 -11.211 1 98.38 279 ILE A CA 1
ATOM 2100 C C . ILE A 1 279 ? 21.406 -15.234 -10.703 1 98.38 279 ILE A C 1
ATOM 2102 O O . ILE A 1 279 ? 21.891 -14.414 -9.922 1 98.38 279 ILE A O 1
ATOM 2106 N N . GLY A 1 280 ? 22.047 -16.281 -11.172 1 97.75 280 GLY A N 1
ATOM 2107 C CA . GLY A 1 280 ? 23.328 -16.578 -10.555 1 97.75 280 GLY A CA 1
ATOM 2108 C C . GLY A 1 280 ? 23.25 -16.781 -9.055 1 97.75 280 GLY A C 1
ATOM 2109 O O . GLY A 1 280 ? 22.484 -17.625 -8.586 1 97.75 280 GLY A O 1
ATOM 2110 N N . ASP A 1 281 ? 23.953 -15.961 -8.359 1 98.12 281 ASP A N 1
ATOM 2111 C CA . ASP A 1 281 ? 24.016 -16.094 -6.906 1 98.12 281 ASP A CA 1
ATOM 2112 C C . ASP A 1 281 ? 23.188 -15.008 -6.219 1 98.12 281 ASP A C 1
ATOM 2114 O O . ASP A 1 281 ? 23.344 -14.773 -5.02 1 98.12 281 ASP A O 1
ATOM 2118 N N . TYR A 1 282 ? 22.297 -14.344 -6.992 1 98.69 282 TYR A N 1
ATOM 2119 C CA . TYR A 1 282 ? 21.672 -13.148 -6.441 1 98.69 282 TYR A CA 1
ATOM 2120 C C . TYR A 1 282 ? 20.156 -13.242 -6.484 1 98.69 282 TYR A C 1
ATOM 2122 O O . TYR A 1 282 ? 19.594 -13.711 -7.473 1 98.69 282 TYR A O 1
ATOM 2130 N N . VAL A 1 283 ? 19.516 -12.859 -5.363 1 98.75 283 VAL A N 1
ATOM 2131 C CA . VAL A 1 283 ? 18.078 -12.656 -5.344 1 98.75 283 VAL A CA 1
ATOM 2132 C C . VAL A 1 283 ? 17.719 -11.352 -6.055 1 98.75 283 VAL A C 1
ATOM 2134 O O . VAL A 1 283 ? 18.297 -10.305 -5.758 1 98.75 283 VAL A O 1
ATOM 2137 N N . THR A 1 284 ? 16.797 -11.43 -6.988 1 98.12 284 THR A N 1
ATOM 2138 C CA . THR A 1 284 ? 16.422 -10.219 -7.715 1 98.12 284 THR A CA 1
ATOM 2139 C C . THR A 1 284 ? 15.023 -9.766 -7.332 1 98.12 284 THR A C 1
ATOM 2141 O O . THR A 1 284 ? 14.703 -8.578 -7.414 1 98.12 284 THR A O 1
ATOM 2144 N N . GLU A 1 285 ? 14.141 -10.664 -6.98 1 98.06 285 GLU A N 1
ATOM 2145 C CA . GLU A 1 285 ? 12.773 -10.391 -6.559 1 98.06 285 GLU A CA 1
ATOM 2146 C C . GLU A 1 285 ? 12.289 -11.414 -5.539 1 98.06 285 GLU A C 1
ATOM 2148 O O . GLU A 1 285 ? 12.766 -12.555 -5.52 1 98.06 285 GLU A O 1
ATOM 2153 N N . ILE A 1 286 ? 11.453 -11.031 -4.66 1 98.31 286 ILE A N 1
ATOM 2154 C CA . ILE A 1 286 ? 10.711 -11.891 -3.748 1 98.31 286 ILE A CA 1
ATOM 2155 C C . ILE A 1 286 ? 9.211 -11.781 -4.051 1 98.31 286 ILE A C 1
ATOM 2157 O O . ILE A 1 286 ? 8.555 -10.836 -3.625 1 98.31 286 ILE A O 1
ATOM 2161 N N . ASN A 1 287 ? 8.703 -12.742 -4.77 1 98 287 ASN A N 1
ATOM 2162 C CA . ASN A 1 287 ? 7.312 -12.703 -5.219 1 98 287 ASN A CA 1
ATOM 2163 C C . ASN A 1 287 ? 6.367 -13.305 -4.184 1 98 287 ASN A C 1
ATOM 2165 O O . ASN A 1 287 ? 6.555 -14.445 -3.758 1 98 287 ASN A O 1
ATOM 2169 N N . VAL A 1 288 ? 5.305 -12.484 -3.844 1 98.19 288 VAL A N 1
ATOM 2170 C CA . VAL A 1 288 ? 4.387 -12.961 -2.816 1 98.19 288 VAL A CA 1
ATOM 2171 C C . VAL A 1 288 ? 2.945 -12.797 -3.291 1 98.19 288 VAL A C 1
ATOM 2173 O O . VAL A 1 288 ? 2.008 -13.211 -2.607 1 98.19 288 VAL A O 1
ATOM 2176 N N . THR A 1 289 ? 2.689 -12.219 -4.434 1 96.56 289 THR A N 1
ATOM 2177 C CA . THR A 1 289 ? 1.337 -11.922 -4.898 1 96.56 289 THR A CA 1
ATOM 2178 C C . THR A 1 289 ? 0.706 -13.156 -5.543 1 96.56 289 THR A C 1
ATOM 2180 O O . THR A 1 289 ? -0.382 -13.578 -5.148 1 96.56 289 THR A O 1
ATOM 2183 N N . SER A 1 290 ? 1.399 -13.75 -6.527 1 96.06 290 SER A N 1
ATOM 2184 C CA . SER A 1 290 ? 0.889 -14.906 -7.258 1 96.06 290 SER A CA 1
ATOM 2185 C C . SER A 1 290 ? 2.023 -15.703 -7.883 1 96.06 290 SER A C 1
ATOM 2187 O O . SER A 1 290 ? 2.088 -15.852 -9.102 1 96.06 290 SER A O 1
ATOM 2189 N N . PRO A 1 291 ? 2.848 -16.25 -7.016 1 97.19 291 PRO A N 1
ATOM 2190 C CA . PRO A 1 291 ? 3.961 -17.031 -7.57 1 97.19 291 PRO A CA 1
ATOM 2191 C C . PRO A 1 291 ? 3.496 -18.188 -8.461 1 97.19 291 PRO A C 1
ATOM 2193 O O . PRO A 1 291 ? 2.492 -18.828 -8.156 1 97.19 291 PRO A O 1
ATOM 2196 N N . THR A 1 292 ? 4.285 -18.453 -9.523 1 97.19 292 THR A N 1
ATOM 2197 C CA . THR A 1 292 ? 3.908 -19.469 -10.492 1 97.19 292 THR A CA 1
ATOM 2198 C C . THR A 1 292 ? 5.023 -20.5 -10.648 1 97.19 292 THR A C 1
ATOM 2200 O O . THR A 1 292 ? 5.879 -20.641 -9.773 1 97.19 292 THR A O 1
ATOM 2203 N N . CYS A 1 293 ? 4.875 -21.359 -11.695 1 97.88 293 CYS A N 1
ATOM 2204 C CA . CYS A 1 293 ? 5.859 -22.359 -12.102 1 97.88 293 CYS A CA 1
ATOM 2205 C C . CYS A 1 293 ? 5.633 -23.688 -11.383 1 97.88 293 CYS A C 1
ATOM 2207 O O . CYS A 1 293 ? 6.539 -24.516 -11.297 1 97.88 293 CYS A O 1
ATOM 2209 N N . PHE A 1 294 ? 4.418 -23.938 -10.797 1 98.75 294 PHE A N 1
ATOM 2210 C CA . PHE A 1 294 ? 4.062 -25.203 -10.172 1 98.75 294 PHE A CA 1
ATOM 2211 C C . PHE A 1 294 ? 4.07 -26.328 -11.195 1 98.75 294 PHE A C 1
ATOM 2213 O O . PHE A 1 294 ? 4.66 -27.391 -10.969 1 98.75 294 PHE A O 1
ATOM 2220 N N . VAL A 1 295 ? 3.465 -26.062 -12.344 1 98.38 295 VAL A N 1
ATOM 2221 C CA . VAL A 1 295 ? 3.158 -27.109 -13.312 1 98.38 295 VAL A CA 1
ATOM 2222 C C . VAL A 1 295 ? 4.438 -27.547 -14.016 1 98.38 295 VAL A C 1
ATOM 2224 O O . VAL A 1 295 ? 4.711 -28.75 -14.125 1 98.38 295 VAL A O 1
ATOM 2227 N N . GLU A 1 296 ? 5.234 -26.594 -14.461 1 98.12 296 GLU A N 1
ATOM 2228 C CA . GLU A 1 296 ? 6.469 -26.906 -15.172 1 98.12 296 GLU A CA 1
ATOM 2229 C C . GLU A 1 296 ? 7.402 -27.75 -14.312 1 98.12 296 GLU A C 1
ATOM 2231 O O . GLU A 1 296 ? 7.98 -28.734 -14.789 1 98.12 296 GLU A O 1
ATOM 2236 N N . ILE A 1 297 ? 7.527 -27.359 -13.055 1 98.81 297 ILE A N 1
ATOM 2237 C CA . ILE A 1 297 ? 8.391 -28.109 -12.148 1 98.81 297 ILE A CA 1
ATOM 2238 C C . ILE A 1 297 ? 7.852 -29.531 -11.984 1 98.81 297 ILE A C 1
ATOM 2240 O O . ILE A 1 297 ? 8.602 -30.5 -12.094 1 98.81 297 ILE A O 1
ATOM 2244 N N . THR A 1 298 ? 6.574 -29.641 -11.758 1 98.81 298 THR A N 1
ATOM 2245 C CA . THR A 1 298 ? 5.957 -30.938 -11.539 1 98.81 298 THR A CA 1
ATOM 2246 C C . THR A 1 298 ? 6.105 -31.828 -12.773 1 98.81 298 THR A C 1
ATOM 2248 O O . THR A 1 298 ? 6.488 -33 -12.664 1 98.81 298 THR A O 1
ATOM 2251 N N . GLU A 1 299 ? 5.859 -31.312 -13.945 1 98.19 299 GLU A N 1
ATOM 2252 C CA . GLU A 1 299 ? 5.895 -32.062 -15.188 1 98.19 299 GLU A CA 1
ATOM 2253 C C . GLU A 1 299 ? 7.309 -32.562 -15.492 1 98.19 299 GLU A C 1
ATOM 2255 O O . GLU A 1 299 ? 7.488 -33.656 -16.016 1 98.19 299 GLU A O 1
ATOM 2260 N N . GLN A 1 300 ? 8.273 -31.812 -15.18 1 98.56 300 GLN A N 1
ATOM 2261 C CA . GLN A 1 300 ? 9.633 -32.125 -15.609 1 98.56 300 GLN A CA 1
ATOM 2262 C C . GLN A 1 300 ? 10.367 -32.938 -14.547 1 98.56 300 GLN A C 1
ATOM 2264 O O . GLN A 1 300 ? 11.383 -33.562 -14.844 1 98.56 300 GLN A O 1
ATOM 2269 N N . THR A 1 301 ? 9.898 -32.906 -13.305 1 98.62 301 THR A N 1
ATOM 2270 C CA . THR A 1 301 ? 10.688 -33.531 -12.258 1 98.62 301 THR A CA 1
ATOM 2271 C C . THR A 1 301 ? 9.883 -34.656 -11.57 1 98.62 301 THR A C 1
ATOM 2273 O O . THR A 1 301 ? 10.445 -35.5 -10.867 1 98.62 301 THR A O 1
ATOM 2276 N N . GLY A 1 302 ? 8.586 -34.562 -11.695 1 98.44 302 GLY A N 1
ATOM 2277 C CA . GLY A 1 302 ? 7.719 -35.5 -10.984 1 98.44 302 GLY A CA 1
ATOM 2278 C C . GLY A 1 302 ? 7.395 -35.062 -9.57 1 98.44 302 GLY A C 1
ATOM 2279 O O . GLY A 1 302 ? 6.516 -35.625 -8.922 1 98.44 302 GLY A O 1
ATOM 2280 N N . PHE A 1 303 ? 8.102 -34 -9.078 1 98.75 303 PHE A N 1
ATOM 2281 C CA . PHE A 1 303 ? 7.789 -33.5 -7.754 1 98.75 303 PHE A CA 1
ATOM 2282 C C . PHE A 1 303 ? 6.488 -32.688 -7.781 1 98.75 303 PHE A C 1
ATOM 2284 O O . PHE A 1 303 ? 6.398 -31.656 -8.453 1 98.75 303 PHE A O 1
ATOM 2291 N N . ASP A 1 304 ? 5.508 -33.062 -7.066 1 98.75 304 ASP A N 1
ATOM 2292 C CA . ASP A 1 304 ? 4.184 -32.469 -7.105 1 98.75 304 ASP A CA 1
ATOM 2293 C C . ASP A 1 304 ? 4.133 -31.203 -6.246 1 98.75 304 ASP A C 1
ATOM 2295 O O . ASP A 1 304 ? 3.754 -31.25 -5.074 1 98.75 304 ASP A O 1
ATOM 2299 N N . VAL A 1 305 ? 4.406 -30.047 -6.789 1 98.88 305 VAL A N 1
ATOM 2300 C CA . VAL A 1 305 ? 4.488 -28.781 -6.086 1 98.88 305 VAL A CA 1
ATOM 2301 C C . VAL A 1 305 ? 3.113 -28.406 -5.535 1 98.88 305 VAL A C 1
ATOM 2303 O O . VAL A 1 305 ? 3.002 -27.922 -4.402 1 98.88 305 VAL A O 1
ATOM 2306 N N . ALA A 1 306 ? 2.045 -28.609 -6.312 1 98.88 306 ALA A N 1
ATOM 2307 C CA . ALA A 1 306 ? 0.691 -28.266 -5.891 1 98.88 306 ALA A CA 1
ATOM 2308 C C . ALA A 1 306 ? 0.28 -29.047 -4.652 1 98.88 306 ALA A C 1
ATOM 2310 O O . ALA A 1 306 ? -0.356 -28.5 -3.746 1 98.88 306 ALA A O 1
ATOM 2311 N N . ASP A 1 307 ? 0.616 -30.312 -4.664 1 98.75 307 ASP A N 1
ATOM 2312 C CA . ASP A 1 307 ? 0.308 -31.125 -3.496 1 98.75 307 ASP A CA 1
ATOM 2313 C C . ASP A 1 307 ? 1.049 -30.625 -2.262 1 98.75 307 ASP A C 1
ATOM 2315 O O . ASP A 1 307 ? 0.484 -30.578 -1.166 1 98.75 307 ASP A O 1
ATOM 2319 N N . MET A 1 308 ? 2.314 -30.25 -2.426 1 98.88 308 MET A N 1
ATOM 2320 C CA . MET A 1 308 ? 3.066 -29.656 -1.322 1 98.88 308 MET A CA 1
ATOM 2321 C C . MET A 1 308 ? 2.365 -28.422 -0.792 1 98.88 308 MET A C 1
ATOM 2323 O O . MET A 1 308 ? 2.254 -28.234 0.422 1 98.88 308 MET A O 1
ATOM 2327 N N . TYR A 1 309 ? 1.909 -27.609 -1.645 1 98.88 309 TYR A N 1
ATOM 2328 C CA . TYR A 1 309 ? 1.229 -26.391 -1.257 1 98.88 309 TYR A CA 1
ATOM 2329 C C . TYR A 1 309 ? -0.045 -26.688 -0.476 1 98.88 309 TYR A C 1
ATOM 2331 O O . TYR A 1 309 ? -0.301 -26.078 0.567 1 98.88 309 TYR A O 1
ATOM 2339 N N . VAL A 1 310 ? -0.866 -27.578 -0.998 1 98.88 310 VAL A N 1
ATOM 2340 C CA . VAL A 1 310 ? -2.154 -27.875 -0.378 1 98.88 310 VAL A CA 1
ATOM 2341 C C . VAL A 1 310 ? -1.935 -28.469 1.011 1 98.88 310 VAL A C 1
ATOM 2343 O O . VAL A 1 310 ? -2.672 -28.156 1.949 1 98.88 310 VAL A O 1
ATOM 2346 N N . GLN A 1 311 ? -0.93 -29.312 1.104 1 98.75 311 GLN A N 1
ATOM 2347 C CA . GLN A 1 311 ? -0.613 -29.844 2.422 1 98.75 311 GLN A CA 1
ATOM 2348 C C . GLN A 1 311 ? -0.244 -28.734 3.398 1 98.75 311 GLN A C 1
ATOM 2350 O O . GLN A 1 311 ? -0.691 -28.734 4.547 1 98.75 311 GLN A O 1
ATOM 2355 N N . ALA A 1 312 ? 0.59 -27.844 2.932 1 98.81 312 ALA A N 1
ATOM 2356 C CA . ALA A 1 312 ? 0.963 -26.703 3.764 1 98.81 312 ALA A CA 1
ATOM 2357 C C . ALA A 1 312 ? -0.257 -25.859 4.113 1 98.81 312 ALA A C 1
ATOM 2359 O O . ALA A 1 312 ? -0.388 -25.391 5.242 1 98.81 312 ALA A O 1
ATOM 2360 N N . LEU A 1 313 ? -1.116 -25.672 3.143 1 98.81 313 LEU A N 1
ATOM 2361 C CA . LEU A 1 313 ? -2.342 -24.906 3.338 1 98.81 313 LEU A CA 1
ATOM 2362 C C . LEU A 1 313 ? -3.229 -25.562 4.395 1 98.81 313 LEU A C 1
ATOM 2364 O O . LEU A 1 313 ? -3.74 -24.875 5.289 1 98.81 313 LEU A O 1
ATOM 2368 N N . GLU A 1 314 ? -3.416 -26.891 4.293 1 98.75 314 GLU A N 1
ATOM 2369 C CA . GLU A 1 314 ? -4.227 -27.625 5.254 1 98.75 314 GLU A CA 1
ATOM 2370 C C . GLU A 1 314 ? -3.684 -27.469 6.672 1 98.75 314 GLU A C 1
ATOM 2372 O O . GLU A 1 314 ? -4.453 -27.281 7.617 1 98.75 314 GLU A O 1
ATOM 2377 N N . ARG A 1 315 ? -2.365 -27.516 6.758 1 98.19 315 ARG A N 1
ATOM 2378 C CA . ARG A 1 315 ? -1.741 -27.359 8.07 1 98.19 315 ARG A CA 1
ATOM 2379 C C . ARG A 1 315 ? -1.954 -25.938 8.602 1 98.19 315 ARG A C 1
ATOM 2381 O O . ARG A 1 315 ? -2.221 -25.766 9.789 1 98.19 315 ARG A O 1
ATOM 2388 N N . ALA A 1 316 ? -1.834 -25 7.719 1 97.94 316 ALA A N 1
ATOM 2389 C CA . ALA A 1 316 ? -1.948 -23.609 8.117 1 97.94 316 ALA A CA 1
ATOM 2390 C C . ALA A 1 316 ? -3.393 -23.25 8.461 1 97.94 316 ALA A C 1
ATOM 2392 O O . ALA A 1 316 ? -3.646 -22.453 9.367 1 97.94 316 ALA A O 1
ATOM 2393 N N . ALA A 1 317 ? -4.324 -23.781 7.727 1 96.88 317 ALA A N 1
ATOM 2394 C CA . ALA A 1 317 ? -5.738 -23.469 7.895 1 96.88 317 ALA A CA 1
ATOM 2395 C C . ALA A 1 317 ? -6.332 -24.219 9.078 1 96.88 317 ALA A C 1
ATOM 2397 O O . ALA A 1 317 ? -7.336 -23.797 9.656 1 96.88 317 ALA A O 1
ATOM 2398 N N . GLY A 1 318 ? -5.711 -25.375 9.594 1 89.25 318 GLY A N 1
ATOM 2399 C CA . GLY A 1 318 ? -6.211 -26.188 10.688 1 89.25 318 GLY A CA 1
ATOM 2400 C C . GLY A 1 318 ? -7.191 -27.266 10.234 1 89.25 318 GLY A C 1
ATOM 2401 O O . GLY A 1 318 ? -8.07 -26.984 9.406 1 89.25 318 GLY A O 1
ATOM 2402 N N . MET B 1 1 ? 17.656 17.641 18.828 1 97.81 1 MET B N 1
ATOM 2403 C CA . MET B 1 1 ? 17.703 16.688 17.719 1 97.81 1 MET B CA 1
ATOM 2404 C C . MET B 1 1 ? 17.797 17.406 16.375 1 97.81 1 MET B C 1
ATOM 2406 O O . MET B 1 1 ? 17.453 18.578 16.281 1 97.81 1 MET B O 1
ATOM 2410 N N . HIS B 1 2 ? 18.359 16.781 15.453 1 98.69 2 HIS B N 1
ATOM 2411 C CA . HIS B 1 2 ? 18.234 17.156 14.047 1 98.69 2 HIS B CA 1
ATOM 2412 C C . HIS B 1 2 ? 17.078 16.422 13.383 1 98.69 2 HIS B C 1
ATOM 2414 O O . HIS B 1 2 ? 17.125 15.195 13.234 1 98.69 2 HIS B O 1
ATOM 2420 N N . VAL B 1 3 ? 16.031 17.188 12.977 1 98.88 3 VAL B N 1
ATOM 2421 C CA . VAL B 1 3 ? 14.773 16.578 12.516 1 98.88 3 VAL B CA 1
ATOM 2422 C C . VAL B 1 3 ? 14.648 16.75 11 1 98.88 3 VAL B C 1
ATOM 2424 O O . VAL B 1 3 ? 14.867 17.844 10.469 1 98.88 3 VAL B O 1
ATOM 2427 N N . LEU B 1 4 ? 14.32 15.672 10.273 1 98.94 4 LEU B N 1
ATOM 2428 C CA . LEU B 1 4 ? 14.062 15.711 8.836 1 98.94 4 LEU B CA 1
ATOM 2429 C C . LEU B 1 4 ? 12.562 15.711 8.562 1 98.94 4 LEU B C 1
ATOM 2431 O O . LEU B 1 4 ? 11.836 14.852 9.055 1 98.94 4 LEU B O 1
ATOM 2435 N N . PHE B 1 5 ? 12.117 16.703 7.867 1 98.94 5 PHE B N 1
ATOM 2436 C CA . PHE B 1 5 ? 10.758 16.734 7.336 1 98.94 5 PHE B CA 1
ATOM 2437 C C . PHE B 1 5 ? 10.742 16.281 5.879 1 98.94 5 PHE B C 1
ATOM 2439 O O . PHE B 1 5 ? 11.414 16.875 5.031 1 98.94 5 PHE B O 1
ATOM 2446 N N . ILE B 1 6 ? 10.109 15.188 5.547 1 98.88 6 ILE B N 1
ATOM 2447 C CA . ILE B 1 6 ? 9.727 14.891 4.172 1 98.88 6 ILE B CA 1
ATOM 2448 C C . ILE B 1 6 ? 8.406 15.578 3.834 1 98.88 6 ILE B C 1
ATOM 2450 O O . ILE B 1 6 ? 7.348 15.172 4.309 1 98.88 6 ILE B O 1
ATOM 2454 N N . ILE B 1 7 ? 8.453 16.594 3.029 1 98.38 7 ILE B N 1
ATOM 2455 C CA . ILE B 1 7 ? 7.352 17.547 2.994 1 98.38 7 ILE B CA 1
ATOM 2456 C C . ILE B 1 7 ? 7.215 18.125 1.588 1 98.38 7 ILE B C 1
ATOM 2458 O O . ILE B 1 7 ? 8.07 17.891 0.729 1 98.38 7 ILE B O 1
ATOM 2462 N N . ASP B 1 8 ? 6.078 18.75 1.276 1 97.94 8 ASP B N 1
ATOM 2463 C CA . ASP B 1 8 ? 5.895 19.469 0.02 1 97.94 8 ASP B CA 1
ATOM 2464 C C . ASP B 1 8 ? 6.844 20.656 -0.076 1 97.94 8 ASP B C 1
ATOM 2466 O O . ASP B 1 8 ? 7.375 21.125 0.936 1 97.94 8 ASP B O 1
ATOM 2470 N N . PRO B 1 9 ? 7.074 21.203 -1.277 1 97.62 9 PRO B N 1
ATOM 2471 C CA . PRO B 1 9 ? 8.016 22.312 -1.42 1 97.62 9 PRO B CA 1
ATOM 2472 C C . PRO B 1 9 ? 7.672 23.484 -0.513 1 97.62 9 PRO B C 1
ATOM 2474 O O . PRO B 1 9 ? 6.539 23.984 -0.532 1 97.62 9 PRO B O 1
ATOM 2477 N N . LEU B 1 10 ? 8.641 23.984 0.208 1 97.38 10 LEU B N 1
ATOM 2478 C CA . LEU B 1 10 ? 8.445 25.016 1.23 1 97.38 10 LEU B CA 1
ATOM 2479 C C . LEU B 1 10 ? 7.773 26.25 0.643 1 97.38 10 LEU B C 1
ATOM 2481 O O . LEU B 1 10 ? 6.855 26.812 1.247 1 97.38 10 LEU B O 1
ATOM 2485 N N . PRO B 1 11 ? 8.148 26.688 -0.606 1 96.25 11 PRO B N 1
ATOM 2486 C CA . PRO B 1 11 ? 7.52 27.891 -1.147 1 96.25 11 PRO B CA 1
ATOM 2487 C C . PRO B 1 11 ? 6.027 27.719 -1.4 1 96.25 11 PRO B C 1
ATOM 2489 O O . PRO B 1 11 ? 5.301 28.703 -1.564 1 96.25 11 PRO B O 1
ATOM 2492 N N . GLN B 1 12 ? 5.582 26.484 -1.448 1 95.75 12 GLN B N 1
ATOM 2493 C CA . GLN B 1 12 ? 4.18 26.219 -1.743 1 95.75 12 GLN B CA 1
ATOM 2494 C C . GLN B 1 12 ? 3.355 26.125 -0.461 1 95.75 12 GLN B C 1
ATOM 2496 O O . GLN B 1 12 ? 2.125 26.062 -0.511 1 95.75 12 GLN B O 1
ATOM 2501 N N . LEU B 1 13 ? 4.004 26.156 0.666 1 96.19 13 LEU B N 1
ATOM 2502 C CA . LEU B 1 13 ? 3.289 26.094 1.937 1 96.19 13 LEU B CA 1
ATOM 2503 C C . LEU B 1 13 ? 2.76 27.469 2.33 1 96.19 13 LEU B C 1
ATOM 2505 O O . LEU B 1 13 ? 3.445 28.469 2.15 1 96.19 13 LEU B O 1
ATOM 2509 N N . LYS B 1 14 ? 1.54 27.484 2.705 1 95.25 14 LYS B N 1
ATOM 2510 C CA . LYS B 1 14 ? 1.032 28.672 3.381 1 95.25 14 LYS B CA 1
ATOM 2511 C C . LYS B 1 14 ? 1.433 28.688 4.855 1 95.25 14 LYS B C 1
ATOM 2513 O O . LYS B 1 14 ? 0.677 28.219 5.711 1 95.25 14 LYS B O 1
ATOM 2518 N N . ALA B 1 15 ? 2.537 29.312 5.121 1 96.25 15 ALA B N 1
ATOM 2519 C CA . ALA B 1 15 ? 3.213 29.172 6.41 1 96.25 15 ALA B CA 1
ATOM 2520 C C . ALA B 1 15 ? 2.309 29.625 7.555 1 96.25 15 ALA B C 1
ATOM 2522 O O . ALA B 1 15 ? 2.348 29.062 8.648 1 96.25 15 ALA B O 1
ATOM 2523 N N . TYR B 1 16 ? 1.445 30.641 7.336 1 95.56 16 TYR B N 1
ATOM 2524 C CA . TYR B 1 16 ? 0.642 31.25 8.391 1 95.56 16 TYR B CA 1
ATOM 2525 C C . TYR B 1 16 ? -0.417 30.266 8.898 1 95.56 16 TYR B C 1
ATOM 2527 O O . TYR B 1 16 ? -0.971 30.453 9.984 1 95.56 16 TYR B O 1
ATOM 2535 N N . LYS B 1 17 ? -0.66 29.203 8.18 1 95.5 17 LYS B N 1
ATOM 2536 C CA . LYS B 1 17 ? -1.713 28.297 8.617 1 95.5 17 LYS B CA 1
ATOM 2537 C C . LYS B 1 17 ? -1.262 26.828 8.5 1 95.5 17 LYS B C 1
ATOM 2539 O O . LYS B 1 17 ? -2.02 25.922 8.82 1 95.5 17 LYS B O 1
ATOM 2544 N N . ASP B 1 18 ? -0.092 26.562 8.07 1 97.12 18 ASP B N 1
ATOM 2545 C CA . ASP B 1 18 ? 0.393 25.203 7.816 1 97.12 18 ASP B CA 1
ATOM 2546 C C . ASP B 1 18 ? 0.829 24.531 9.109 1 97.12 18 ASP B C 1
ATOM 2548 O O . ASP B 1 18 ? 1.644 25.062 9.859 1 97.12 18 ASP B O 1
ATOM 2552 N N . SER B 1 19 ? 0.304 23.312 9.305 1 98.38 19 SER B N 1
ATOM 2553 C CA . SER B 1 19 ? 0.604 22.578 10.531 1 98.38 19 SER B CA 1
ATOM 2554 C C . SER B 1 19 ? 2.064 22.141 10.57 1 98.38 19 SER B C 1
ATOM 2556 O O . SER B 1 19 ? 2.676 22.109 11.641 1 98.38 19 SER B O 1
ATOM 2558 N N . SER B 1 20 ? 2.652 21.781 9.461 1 98.56 20 SER B N 1
ATOM 2559 C CA . SER B 1 20 ? 4.055 21.391 9.43 1 98.56 20 SER B CA 1
ATOM 2560 C C . SER B 1 20 ? 4.969 22.547 9.82 1 98.56 20 SER B C 1
ATOM 2562 O O . SER B 1 20 ? 5.953 22.344 10.539 1 98.56 20 SER B O 1
ATOM 2564 N N . VAL B 1 21 ? 4.625 23.734 9.344 1 98.38 21 VAL B N 1
ATOM 2565 C CA . VAL B 1 21 ? 5.398 24.906 9.719 1 98.38 21 VAL B CA 1
ATOM 2566 C C . VAL B 1 21 ? 5.254 25.156 11.219 1 98.38 21 VAL B C 1
ATOM 2568 O O . VAL B 1 21 ? 6.23 25.5 11.891 1 98.38 21 VAL B O 1
ATOM 2571 N N . ALA B 1 22 ? 4.039 25.031 11.727 1 98.56 22 ALA B N 1
ATOM 2572 C CA . ALA B 1 22 ? 3.828 25.156 13.172 1 98.56 22 ALA B CA 1
ATOM 2573 C C . ALA B 1 22 ? 4.699 24.172 13.938 1 98.56 22 ALA B C 1
ATOM 2575 O O . ALA B 1 22 ? 5.285 24.516 14.969 1 98.56 22 ALA B O 1
ATOM 2576 N N . MET B 1 23 ? 4.805 22.922 13.484 1 98.88 23 MET B N 1
ATOM 2577 C CA . MET B 1 23 ? 5.668 21.906 14.086 1 98.88 23 MET B CA 1
ATOM 2578 C C . MET B 1 23 ? 7.129 22.359 14.055 1 98.88 23 MET B C 1
ATOM 2580 O O . MET B 1 23 ? 7.84 22.234 15.055 1 98.88 23 MET B O 1
ATOM 2584 N N . MET B 1 24 ? 7.559 22.859 12.898 1 98.81 24 MET B N 1
ATOM 2585 C CA . MET B 1 24 ? 8.938 23.312 12.734 1 98.81 24 MET B CA 1
ATOM 2586 C C . MET B 1 24 ? 9.266 24.422 13.742 1 98.81 24 MET B C 1
ATOM 2588 O O . MET B 1 24 ? 10.312 24.375 14.398 1 98.81 24 MET B O 1
ATOM 2592 N N . ARG B 1 25 ? 8.352 25.375 13.812 1 98.38 25 ARG B N 1
ATOM 2593 C CA . ARG B 1 25 ? 8.57 26.5 14.719 1 98.38 25 ARG B CA 1
ATOM 2594 C C . ARG B 1 25 ? 8.664 26.016 16.172 1 98.38 25 ARG B C 1
ATOM 2596 O O . ARG B 1 25 ? 9.516 26.484 16.922 1 98.38 25 ARG B O 1
ATOM 2603 N N . ALA B 1 26 ? 7.773 25.109 16.547 1 98.62 26 ALA B N 1
ATOM 2604 C CA . ALA B 1 26 ? 7.797 24.562 17.891 1 98.62 26 ALA B CA 1
ATOM 2605 C C . ALA B 1 26 ? 9.094 23.797 18.156 1 98.62 26 ALA B C 1
ATOM 2607 O O . ALA B 1 26 ? 9.656 23.875 19.25 1 98.62 26 ALA B O 1
ATOM 2608 N N . LEU B 1 27 ? 9.586 23.031 17.188 1 98.81 27 LEU B N 1
ATOM 2609 C CA . LEU B 1 27 ? 10.836 22.297 17.312 1 98.81 27 LEU B CA 1
ATOM 2610 C C . LEU B 1 27 ? 12.016 23.234 17.516 1 98.81 27 LEU B C 1
ATOM 2612 O O . LEU B 1 27 ? 12.844 23.031 18.406 1 98.81 27 LEU B O 1
ATOM 2616 N N . VAL B 1 28 ? 12.07 24.281 16.719 1 98.5 28 VAL B N 1
ATOM 2617 C CA . VAL B 1 28 ? 13.156 25.25 16.797 1 98.5 28 VAL B CA 1
ATOM 2618 C C . VAL B 1 28 ? 13.109 25.969 18.141 1 98.5 28 VAL B C 1
ATOM 2620 O O . VAL B 1 28 ? 14.148 26.203 18.766 1 98.5 28 VAL B O 1
ATOM 2623 N N . ALA B 1 29 ? 11.914 26.312 18.578 1 97.81 29 ALA B N 1
ATOM 2624 C CA . ALA B 1 29 ? 11.742 26.969 19.875 1 97.81 29 ALA B CA 1
ATOM 2625 C C . ALA B 1 29 ? 12.297 26.109 21 1 97.81 29 ALA B C 1
ATOM 2627 O O . ALA B 1 29 ? 12.719 26.641 22.031 1 97.81 29 ALA B O 1
ATOM 2628 N N . ARG B 1 30 ? 12.352 24.875 20.812 1 97.94 30 ARG B N 1
ATOM 2629 C CA . ARG B 1 30 ? 12.836 23.953 21.844 1 97.94 30 ARG B CA 1
ATOM 2630 C C . ARG B 1 30 ? 14.281 23.562 21.578 1 97.94 30 ARG B C 1
ATOM 2632 O O . ARG B 1 30 ? 14.805 22.641 22.219 1 97.94 30 ARG B O 1
ATOM 2639 N N . GLY B 1 31 ? 14.906 24.078 20.562 1 98 31 GLY B N 1
ATOM 2640 C CA . GLY B 1 31 ? 16.344 23.938 20.375 1 98 31 GLY B CA 1
ATOM 2641 C C . GLY B 1 31 ? 16.719 22.906 19.312 1 98 31 GLY B C 1
ATOM 2642 O O . GLY B 1 31 ? 17.891 22.562 19.172 1 98 31 GLY B O 1
ATOM 2643 N N . HIS B 1 32 ? 15.797 22.391 18.562 1 98.62 32 HIS B N 1
ATOM 2644 C CA . HIS B 1 32 ? 16.078 21.406 17.531 1 98.62 32 HIS B CA 1
ATOM 2645 C C . HIS B 1 32 ? 16.453 22.078 16.203 1 98.62 32 HIS B C 1
ATOM 2647 O O . HIS B 1 32 ? 16.172 23.266 16.016 1 98.62 32 HIS B O 1
ATOM 2653 N N . THR B 1 33 ? 17.141 21.344 15.352 1 98.69 33 THR B N 1
ATOM 2654 C CA . THR B 1 33 ? 17.484 21.828 14.016 1 98.69 33 THR B CA 1
ATOM 2655 C C . THR B 1 33 ? 16.703 21.062 12.945 1 98.69 33 THR B C 1
ATOM 2657 O O . THR B 1 33 ? 16.125 20.016 13.227 1 98.69 33 THR B O 1
ATOM 2660 N N . LEU B 1 34 ? 16.625 21.703 11.758 1 98.81 34 LEU B N 1
ATOM 2661 C CA . LEU B 1 34 ? 15.695 21.172 10.766 1 98.81 34 LEU B CA 1
ATOM 2662 C C . LEU B 1 34 ? 16.406 20.922 9.438 1 98.81 34 LEU B C 1
ATOM 2664 O O . LEU B 1 34 ? 17.266 21.688 9.031 1 98.81 34 LEU B O 1
ATOM 2668 N N . SER B 1 35 ? 16.047 19.875 8.758 1 98.94 35 SER B N 1
ATOM 2669 C CA . SER B 1 35 ? 16.266 19.641 7.332 1 98.94 35 SER B CA 1
ATOM 2670 C C . SER B 1 35 ? 14.961 19.25 6.641 1 98.94 35 SER B C 1
ATOM 2672 O O . SER B 1 35 ? 14.008 18.812 7.297 1 98.94 35 SER B O 1
ATOM 2674 N N . VAL B 1 36 ? 14.898 19.516 5.344 1 98.88 36 VAL B N 1
ATOM 2675 C CA . VAL B 1 36 ? 13.719 19.141 4.57 1 98.88 36 VAL B CA 1
ATOM 2676 C C . VAL B 1 36 ? 14.141 18.312 3.354 1 98.88 36 VAL B C 1
ATOM 2678 O O . VAL B 1 36 ? 15.273 18.438 2.873 1 98.88 36 VAL B O 1
ATOM 2681 N N . ALA B 1 37 ? 13.328 17.453 2.936 1 98.88 37 ALA B N 1
ATOM 2682 C CA . ALA B 1 37 ? 13.422 16.688 1.688 1 98.88 37 ALA B CA 1
ATOM 2683 C C . ALA B 1 37 ? 12.047 16.531 1.043 1 98.88 37 ALA B C 1
ATOM 2685 O O . ALA B 1 37 ? 11.031 16.531 1.734 1 98.88 37 ALA B O 1
ATOM 2686 N N . LEU B 1 38 ? 12.039 16.5 -0.266 1 98.5 38 LEU B N 1
ATOM 2687 C CA . LEU B 1 38 ? 10.828 16.125 -0.979 1 98.5 38 LEU B CA 1
ATOM 2688 C C . LEU B 1 38 ? 10.703 14.602 -1.058 1 98.5 38 LEU B C 1
ATOM 2690 O O . LEU B 1 38 ? 11.664 13.875 -0.777 1 98.5 38 LEU B O 1
ATOM 2694 N N . GLN B 1 39 ? 9.531 14.172 -1.378 1 97.75 39 GLN B N 1
ATOM 2695 C CA . GLN B 1 39 ? 9.281 12.742 -1.531 1 97.75 39 GLN B CA 1
ATOM 2696 C C . GLN B 1 39 ? 10.281 12.109 -2.488 1 97.75 39 GLN B C 1
ATOM 2698 O O . GLN B 1 39 ? 10.812 11.031 -2.213 1 97.75 39 GLN B O 1
ATOM 2703 N N . GLY B 1 40 ? 10.57 12.758 -3.598 1 97.88 40 GLY B N 1
ATOM 2704 C CA . GLY B 1 40 ? 11.453 12.242 -4.629 1 97.88 40 GLY B CA 1
ATOM 2705 C C . GLY B 1 40 ? 12.914 12.227 -4.207 1 97.88 40 GLY B C 1
ATOM 2706 O O . GLY B 1 40 ? 13.758 11.656 -4.895 1 97.88 40 GLY B O 1
ATOM 2707 N N . ASP B 1 41 ? 13.203 12.828 -3.061 1 98.62 41 ASP B N 1
ATOM 2708 C CA . ASP B 1 41 ? 14.57 12.875 -2.553 1 98.62 41 ASP B CA 1
ATOM 2709 C C . ASP B 1 41 ? 14.93 11.594 -1.813 1 98.62 41 ASP B C 1
ATOM 2711 O O . ASP B 1 41 ? 16.094 11.344 -1.52 1 98.62 41 ASP B O 1
ATOM 2715 N N . LEU B 1 42 ? 13.969 10.75 -1.469 1 98.88 42 LEU B N 1
ATOM 2716 C CA . LEU B 1 42 ? 14.195 9.469 -0.814 1 98.88 42 LEU B CA 1
ATOM 2717 C C . LEU B 1 42 ? 14.734 8.438 -1.803 1 98.88 42 LEU B C 1
ATOM 2719 O O . LEU B 1 42 ? 14.289 8.391 -2.953 1 98.88 42 LEU B O 1
ATOM 2723 N N . TYR B 1 43 ? 15.633 7.633 -1.379 1 98.88 43 TYR B N 1
ATOM 2724 C CA . TYR B 1 43 ? 16.141 6.578 -2.244 1 98.88 43 TYR B CA 1
ATOM 2725 C C . TYR B 1 43 ? 16.797 5.469 -1.423 1 98.88 43 TYR B C 1
ATOM 2727 O O . TYR B 1 43 ? 17 5.617 -0.216 1 98.88 43 TYR B O 1
ATOM 2735 N N . ILE B 1 44 ? 16.984 4.336 -1.986 1 98.88 44 ILE B N 1
ATOM 2736 C CA . ILE B 1 44 ? 17.75 3.229 -1.437 1 98.88 44 ILE B CA 1
ATOM 2737 C C . ILE B 1 44 ? 19 2.998 -2.287 1 98.88 44 ILE B C 1
ATOM 2739 O O . ILE B 1 44 ? 18.922 2.943 -3.516 1 98.88 44 ILE B O 1
ATOM 2743 N N . ASP B 1 45 ? 20.109 2.965 -1.706 1 98.38 45 ASP B N 1
ATOM 2744 C CA . ASP B 1 45 ? 21.359 2.598 -2.363 1 98.38 45 ASP B CA 1
ATOM 2745 C C . ASP B 1 45 ? 22.078 1.477 -1.607 1 98.38 45 ASP B C 1
ATOM 2747 O O . ASP B 1 45 ? 22.5 1.666 -0.468 1 98.38 45 ASP B O 1
ATOM 2751 N N . ALA B 1 46 ? 22.156 0.301 -2.248 1 96.69 46 ALA B N 1
ATOM 2752 C CA . ALA B 1 46 ? 22.797 -0.877 -1.672 1 96.69 46 ALA B CA 1
ATOM 2753 C C . ALA B 1 46 ? 22.203 -1.22 -0.312 1 96.69 46 ALA B C 1
ATOM 2755 O O . ALA B 1 46 ? 22.922 -1.494 0.645 1 96.69 46 ALA B O 1
ATOM 2756 N N . GLY B 1 47 ? 20.922 -1.035 -0.268 1 97.81 47 GLY B N 1
ATOM 2757 C CA . GLY B 1 47 ? 20.188 -1.454 0.917 1 97.81 47 GLY B CA 1
ATOM 2758 C C . GLY B 1 47 ? 20.016 -0.346 1.939 1 97.81 47 GLY B C 1
ATOM 2759 O O . GLY B 1 47 ? 19.219 -0.468 2.871 1 97.81 47 GLY B O 1
ATOM 2760 N N . THR B 1 48 ? 20.75 0.724 1.809 1 98.5 48 THR B N 1
ATOM 2761 C CA . THR B 1 48 ? 20.672 1.826 2.76 1 98.5 48 THR B CA 1
ATOM 2762 C C . THR B 1 48 ? 19.656 2.863 2.293 1 98.5 48 THR B C 1
ATOM 2764 O O . THR B 1 48 ? 19.672 3.287 1.135 1 98.5 48 THR B O 1
ATOM 2767 N N . VAL B 1 49 ? 18.797 3.252 3.184 1 98.88 49 VAL B N 1
ATOM 2768 C CA . VAL B 1 49 ? 17.812 4.273 2.863 1 98.88 49 VAL B CA 1
ATOM 2769 C C . VAL B 1 49 ? 18.359 5.652 3.229 1 98.88 49 VAL B C 1
ATOM 2771 O O . VAL B 1 49 ? 18.812 5.871 4.355 1 98.88 49 VAL B O 1
ATOM 2774 N N . ALA B 1 50 ? 18.312 6.531 2.266 1 98.88 50 ALA B N 1
ATOM 2775 C CA . ALA B 1 50 ? 18.828 7.883 2.463 1 98.88 50 ALA B CA 1
ATOM 2776 C C . ALA B 1 50 ? 17.922 8.914 1.791 1 98.88 50 ALA B C 1
ATOM 2778 O O . ALA B 1 50 ? 16.953 8.555 1.121 1 98.88 50 ALA B O 1
ATOM 2779 N N . ALA B 1 51 ? 18.156 10.18 2.078 1 98.88 51 ALA B N 1
ATOM 2780 C CA . ALA B 1 51 ? 17.484 11.305 1.433 1 98.88 51 ALA B CA 1
ATOM 2781 C C . ALA B 1 51 ? 18.484 12.398 1.051 1 98.88 51 ALA B C 1
ATOM 2783 O O . ALA B 1 51 ? 19.422 12.672 1.794 1 98.88 51 ALA B O 1
ATOM 2784 N N . HIS B 1 52 ? 18.297 12.906 -0.182 1 98.81 52 HIS B N 1
ATOM 2785 C CA . HIS B 1 52 ? 18.906 14.203 -0.456 1 98.81 52 HIS B CA 1
ATOM 2786 C C . HIS B 1 52 ? 18.203 15.312 0.322 1 98.81 52 HIS B C 1
ATOM 2788 O O . HIS B 1 52 ? 17.094 15.711 -0.023 1 98.81 52 HIS B O 1
ATOM 2794 N N . SER B 1 53 ? 18.828 15.812 1.418 1 98.75 53 SER B N 1
ATOM 2795 C CA . SER B 1 53 ? 18.141 16.688 2.359 1 98.75 53 SER B CA 1
ATOM 2796 C C . SER B 1 53 ? 18.781 18.078 2.385 1 98.75 53 SER B C 1
ATOM 2798 O O . SER B 1 53 ? 19.969 18.219 2.135 1 98.75 53 SER B O 1
ATOM 2800 N N . GLN B 1 54 ? 18.016 19.062 2.592 1 98.81 54 GLN B N 1
ATOM 2801 C CA . GLN B 1 54 ? 18.422 20.453 2.68 1 98.81 54 GLN B CA 1
ATOM 2802 C C . GLN B 1 54 ? 18.25 20.984 4.102 1 98.81 54 GLN B C 1
ATOM 2804 O O . GLN B 1 54 ? 17.141 21.078 4.613 1 98.81 54 GLN B O 1
ATOM 2809 N N . PRO B 1 55 ? 19.422 21.312 4.762 1 98.81 55 PRO B N 1
ATOM 2810 C CA . PRO B 1 55 ? 19.266 22.016 6.043 1 98.81 55 PRO B CA 1
ATOM 2811 C C . PRO B 1 55 ? 18.625 23.391 5.891 1 98.81 55 PRO B C 1
ATOM 2813 O O . PRO B 1 55 ? 18.922 24.109 4.941 1 98.81 55 PRO B O 1
ATOM 2816 N N . ILE B 1 56 ? 17.719 23.703 6.793 1 98.75 56 ILE B N 1
ATOM 2817 C CA . ILE B 1 56 ? 17.062 25.016 6.719 1 98.75 56 ILE B CA 1
ATOM 2818 C C . ILE B 1 56 ? 17.078 25.672 8.094 1 98.75 56 ILE B C 1
ATOM 2820 O O . ILE B 1 56 ? 17.297 25 9.109 1 98.75 56 ILE B O 1
ATOM 2824 N N . GLU B 1 57 ? 16.906 26.922 8.125 1 98.12 57 GLU B N 1
ATOM 2825 C CA . GLU B 1 57 ? 16.703 27.719 9.336 1 98.12 57 GLU B CA 1
ATOM 2826 C C . GLU B 1 57 ? 15.469 28.609 9.211 1 98.12 57 GLU B C 1
ATOM 2828 O O . GLU B 1 57 ? 15.203 29.172 8.141 1 98.12 57 GLU B O 1
ATOM 2833 N N . LEU B 1 58 ? 14.734 28.641 10.258 1 97.88 58 LEU B N 1
ATOM 2834 C CA . LEU B 1 58 ? 13.594 29.531 10.297 1 97.88 58 LEU B CA 1
ATOM 2835 C C . LEU B 1 58 ? 14.023 30.938 10.703 1 97.88 58 LEU B C 1
ATOM 2837 O O . LEU B 1 58 ? 14.891 31.109 11.562 1 97.88 58 LEU B O 1
ATOM 2841 N N . LEU B 1 59 ? 13.422 31.906 10.07 1 96.06 59 LEU B N 1
ATOM 2842 C CA . LEU B 1 59 ? 13.797 33.281 10.367 1 96.06 59 LEU B CA 1
ATOM 2843 C C . LEU B 1 59 ? 12.93 33.844 11.484 1 96.06 59 LEU B C 1
ATOM 2845 O O . LEU B 1 59 ? 11.711 33.969 11.336 1 96.06 59 LEU B O 1
ATOM 2849 N N . ALA B 1 60 ? 13.578 34.219 12.555 1 91 60 ALA B N 1
ATOM 2850 C CA . ALA B 1 60 ? 12.883 34.781 13.711 1 91 60 ALA B CA 1
ATOM 2851 C C . ALA B 1 60 ? 12.141 36.062 13.344 1 91 60 ALA B C 1
ATOM 2853 O O . ALA B 1 60 ? 12.68 36.938 12.656 1 91 60 ALA B O 1
ATOM 2854 N N . GLY B 1 61 ? 10.992 36.156 13.766 1 90.38 61 GLY B N 1
ATOM 2855 C CA . GLY B 1 61 ? 10.219 37.375 13.586 1 90.38 61 GLY B CA 1
ATOM 2856 C C . GLY B 1 61 ? 9.703 37.562 12.172 1 90.38 61 GLY B C 1
ATOM 2857 O O . GLY B 1 61 ? 9.156 38.594 11.836 1 90.38 61 GLY B O 1
ATOM 2858 N N . ALA B 1 62 ? 9.914 36.531 11.367 1 92.75 62 ALA B N 1
ATOM 2859 C CA . ALA B 1 62 ? 9.445 36.656 9.984 1 92.75 62 ALA B CA 1
ATOM 2860 C C . ALA B 1 62 ? 7.926 36.719 9.922 1 92.75 62 ALA B C 1
ATOM 2862 O O . ALA B 1 62 ? 7.238 36.125 10.766 1 92.75 62 ALA B O 1
ATOM 2863 N N . ASP B 1 63 ? 7.422 37.469 8.969 1 94.19 63 ASP B N 1
ATOM 2864 C CA . ASP B 1 63 ? 5.996 37.438 8.648 1 94.19 63 ASP B CA 1
ATOM 2865 C C . ASP B 1 63 ? 5.605 36.156 7.926 1 94.19 63 ASP B C 1
ATOM 2867 O O . ASP B 1 63 ? 5.992 35.938 6.773 1 94.19 63 ASP B O 1
ATOM 2871 N N . LEU B 1 64 ? 4.844 35.344 8.523 1 94.56 64 LEU B N 1
ATOM 2872 C CA . LEU B 1 64 ? 4.5 34.031 7.996 1 94.56 64 LEU B CA 1
ATOM 2873 C C . LEU B 1 64 ? 3.564 34.156 6.797 1 94.56 64 LEU B C 1
ATOM 2875 O O . LEU B 1 64 ? 3.311 33.188 6.102 1 94.56 64 LEU B O 1
ATOM 2879 N N . HIS B 1 65 ? 3.068 35.312 6.523 1 94.19 65 HIS B N 1
ATOM 2880 C CA . HIS B 1 65 ? 2.246 35.531 5.34 1 94.19 65 HIS B CA 1
ATOM 2881 C C . HIS B 1 65 ? 3.107 35.781 4.105 1 94.19 65 HIS B C 1
ATOM 2883 O O . HIS B 1 65 ? 2.594 35.812 2.986 1 94.19 65 HIS B O 1
ATOM 2889 N N . GLU B 1 66 ? 4.43 35.844 4.371 1 91.25 66 GLU B N 1
ATOM 2890 C CA . GLU B 1 66 ? 5.375 36.094 3.285 1 91.25 66 GLU B CA 1
ATOM 2891 C C . GLU B 1 66 ? 6.254 34.844 3.055 1 91.25 66 GLU B C 1
ATOM 2893 O O . GLU B 1 66 ? 6.219 33.906 3.838 1 91.25 66 GLU B O 1
ATOM 2898 N N . GLN B 1 67 ? 7.016 34.812 1.982 1 88.94 67 GLN B N 1
ATOM 2899 C CA . GLN B 1 67 ? 7.824 33.688 1.595 1 88.94 67 GLN B CA 1
ATOM 2900 C C . GLN B 1 67 ? 9.125 33.625 2.389 1 88.94 67 GLN B C 1
ATOM 2902 O O . GLN B 1 67 ? 9.758 32.562 2.502 1 88.94 67 GLN B O 1
ATOM 2907 N N . GLY B 1 68 ? 9.508 34.656 3.033 1 93.12 68 GLY B N 1
ATOM 2908 C CA . GLY B 1 68 ? 10.828 34.75 3.635 1 93.12 68 GLY B CA 1
ATOM 2909 C C . GLY B 1 68 ? 10.859 34.281 5.078 1 93.12 68 GLY B C 1
ATOM 2910 O O . GLY B 1 68 ? 11.523 34.906 5.918 1 93.12 68 GLY B O 1
ATOM 2911 N N . TRP B 1 69 ? 10.086 33.188 5.363 1 96.75 69 TRP B N 1
ATOM 2912 C CA . TRP B 1 69 ? 10.016 32.719 6.742 1 96.75 69 TRP B CA 1
ATOM 2913 C C . TRP B 1 69 ? 11.094 31.672 7.008 1 96.75 69 TRP B C 1
ATOM 2915 O O . TRP B 1 69 ? 11.297 31.266 8.148 1 96.75 69 TRP B O 1
ATOM 2925 N N . TRP B 1 70 ? 11.875 31.25 6.008 1 97.94 70 TRP B N 1
ATOM 2926 C CA . TRP B 1 70 ? 12.961 30.281 6.125 1 97.94 70 TRP B CA 1
ATOM 2927 C C . TRP B 1 70 ? 14.086 30.609 5.137 1 97.94 70 TRP B C 1
ATOM 2929 O O . TRP B 1 70 ? 13.898 31.406 4.223 1 97.94 70 TRP B O 1
ATOM 2939 N N . ARG B 1 71 ? 15.227 30.062 5.324 1 97.56 71 ARG B N 1
ATOM 2940 C CA . ARG B 1 71 ? 16.344 30.094 4.387 1 97.56 71 ARG B CA 1
ATOM 2941 C C . ARG B 1 71 ? 17.156 28.812 4.469 1 97.56 71 ARG B C 1
ATOM 2943 O O . ARG B 1 71 ? 17.094 28.078 5.465 1 97.56 71 ARG B O 1
ATOM 2950 N N . ASP B 1 72 ? 17.891 28.578 3.406 1 97.81 72 ASP B N 1
ATOM 2951 C CA . ASP B 1 72 ? 18.828 27.469 3.428 1 97.81 72 ASP B CA 1
ATOM 2952 C C . ASP B 1 72 ? 19.906 27.688 4.488 1 97.81 72 ASP B C 1
ATOM 2954 O O . ASP B 1 72 ? 20.391 28.812 4.668 1 97.81 72 ASP B O 1
ATOM 2958 N N . ASN B 1 73 ? 20.172 26.641 5.199 1 97.75 73 ASN B N 1
ATOM 2959 C CA . ASN B 1 73 ? 21.203 26.672 6.23 1 97.75 73 ASN B CA 1
ATOM 2960 C C . ASN B 1 73 ? 22.344 25.703 5.926 1 97.75 73 ASN B C 1
ATOM 2962 O O . ASN B 1 73 ? 22.641 24.812 6.73 1 97.75 73 ASN B O 1
ATOM 2966 N N . GLY B 1 74 ? 23 25.828 4.793 1 97.75 74 GLY B N 1
ATOM 2967 C CA . GLY B 1 74 ? 24.078 24.953 4.336 1 97.75 74 GLY B CA 1
ATOM 2968 C C . GLY B 1 74 ? 23.734 24.219 3.051 1 97.75 74 GLY B C 1
ATOM 2969 O O . GLY B 1 74 ? 22.641 24.375 2.51 1 97.75 74 GLY B O 1
ATOM 2970 N N . PRO B 1 75 ? 24.625 23.484 2.559 1 98.12 75 PRO B N 1
ATOM 2971 C CA . PRO B 1 75 ? 24.375 22.75 1.314 1 98.12 75 PRO B CA 1
ATOM 2972 C C . PRO B 1 75 ? 23.5 21.516 1.515 1 98.12 75 PRO B C 1
ATOM 2974 O O . PRO B 1 75 ? 23.5 20.922 2.592 1 98.12 75 PRO B O 1
ATOM 2977 N N . ALA B 1 76 ? 22.734 21.219 0.517 1 98.5 76 ALA B N 1
ATOM 2978 C CA . ALA B 1 76 ? 22.016 19.938 0.516 1 98.5 76 ALA B CA 1
ATOM 2979 C C . ALA B 1 76 ? 22.984 18.766 0.475 1 98.5 76 ALA B C 1
ATOM 2981 O O . ALA B 1 76 ? 24.047 18.844 -0.146 1 98.5 76 ALA B O 1
ATOM 2982 N N . GLU B 1 77 ? 22.641 17.703 1.135 1 98.19 77 GLU B N 1
ATOM 2983 C CA . GLU B 1 77 ? 23.5 16.516 1.202 1 98.19 77 GLU B CA 1
ATOM 2984 C C . GLU B 1 77 ? 22.688 15.234 1.221 1 98.19 77 GLU B C 1
ATOM 2986 O O . GLU B 1 77 ? 21.516 15.242 1.608 1 98.19 77 GLU B O 1
ATOM 2991 N N . ASP B 1 78 ? 23.312 14.18 0.71 1 98.62 78 ASP B N 1
ATOM 2992 C CA . ASP B 1 78 ? 22.766 12.844 0.885 1 98.62 78 ASP B CA 1
ATOM 2993 C C . ASP B 1 78 ? 23.047 12.305 2.283 1 98.62 78 ASP B C 1
ATOM 2995 O O . ASP B 1 78 ? 24.219 12.188 2.678 1 98.62 78 ASP B O 1
ATOM 2999 N N . VAL B 1 79 ? 22.016 12.008 2.996 1 98.75 79 VAL B N 1
ATOM 3000 C CA . VAL B 1 79 ? 22.172 11.625 4.395 1 98.75 79 VAL B CA 1
ATOM 3001 C C . VAL B 1 79 ? 21.328 10.383 4.684 1 98.75 79 VAL B C 1
ATOM 3003 O O . VAL B 1 79 ? 20.141 10.328 4.332 1 98.75 79 VAL B O 1
ATOM 3006 N N . PRO B 1 80 ? 21.969 9.266 5.27 1 98.88 80 PRO B N 1
ATOM 3007 C CA . PRO B 1 80 ? 21.125 8.172 5.746 1 98.88 80 PRO B CA 1
ATOM 3008 C C . PRO B 1 80 ? 20.031 8.641 6.715 1 98.88 80 PRO B C 1
ATOM 3010 O O . PRO B 1 80 ? 20.297 9.508 7.555 1 98.88 80 PRO B O 1
ATOM 3013 N N . LEU B 1 81 ? 18.859 8.086 6.598 1 98.94 81 LEU B N 1
ATOM 3014 C CA . LEU B 1 81 ? 17.766 8.555 7.445 1 98.94 81 LEU B CA 1
ATOM 3015 C C . LEU B 1 81 ? 18.062 8.289 8.914 1 98.94 81 LEU B C 1
ATOM 3017 O O . LEU B 1 81 ? 17.594 9.008 9.797 1 98.94 81 LEU B O 1
ATOM 3021 N N . SER B 1 82 ? 18.875 7.285 9.203 1 98.69 82 SER B N 1
ATOM 3022 C CA . SER B 1 82 ? 19.203 6.902 10.57 1 98.69 82 SER B CA 1
ATOM 3023 C C . SER B 1 82 ? 20.062 7.973 11.25 1 98.69 82 SER B C 1
ATOM 3025 O O . SER B 1 82 ? 20.234 7.949 12.469 1 98.69 82 SER B O 1
ATOM 3027 N N . ALA B 1 83 ? 20.562 8.891 10.469 1 98.69 83 ALA B N 1
ATOM 3028 C CA . ALA B 1 83 ? 21.422 9.945 11.016 1 98.69 83 ALA B CA 1
ATOM 3029 C C . ALA B 1 83 ? 20.594 11.047 11.672 1 98.69 83 ALA B C 1
ATOM 3031 O O . ALA B 1 83 ? 21.125 11.875 12.406 1 98.69 83 ALA B O 1
ATOM 3032 N N . PHE B 1 84 ? 19.344 11.102 11.477 1 98.81 84 PHE B N 1
ATOM 3033 C CA . PHE B 1 84 ? 18.469 12.141 12.023 1 98.81 84 PHE B CA 1
ATOM 3034 C C . PHE B 1 84 ? 17.906 11.703 13.375 1 98.81 84 PHE B C 1
ATOM 3036 O O . PHE B 1 84 ? 17.703 10.516 13.617 1 98.81 84 PHE B O 1
ATOM 3043 N N . GLY B 1 85 ? 17.656 12.68 14.203 1 98.75 85 GLY B N 1
ATOM 3044 C CA . GLY B 1 85 ? 17.016 12.406 15.484 1 98.75 85 GLY B CA 1
ATOM 3045 C C . GLY B 1 85 ? 15.562 12.008 15.352 1 98.75 85 GLY B C 1
ATOM 3046 O O . GLY B 1 85 ? 15.023 11.312 16.219 1 98.75 85 GLY B O 1
ATOM 3047 N N . ALA B 1 86 ? 14.953 12.453 14.312 1 98.88 86 ALA B N 1
ATOM 3048 C CA . ALA B 1 86 ? 13.586 12.109 13.945 1 98.88 86 ALA B CA 1
ATOM 3049 C C . ALA B 1 86 ? 13.328 12.383 12.461 1 98.88 86 ALA B C 1
ATOM 3051 O O . ALA B 1 86 ? 13.898 13.32 11.891 1 98.88 86 ALA B O 1
ATOM 3052 N N . VAL B 1 87 ? 12.57 11.539 11.867 1 98.94 87 VAL B N 1
ATOM 3053 C CA . VAL B 1 87 ? 12.117 11.711 10.492 1 98.94 87 VAL B CA 1
ATOM 3054 C C . VAL B 1 87 ? 10.594 11.82 10.461 1 98.94 87 VAL B C 1
ATOM 3056 O O . VAL B 1 87 ? 9.891 10.922 10.922 1 98.94 87 VAL B O 1
ATOM 3059 N N . LEU B 1 88 ? 10.078 12.898 9.961 1 98.88 88 LEU B N 1
ATOM 3060 C CA . LEU B 1 88 ? 8.641 13.156 9.914 1 98.88 88 LEU B CA 1
ATOM 3061 C C . LEU B 1 88 ? 8.133 13.148 8.477 1 98.88 88 LEU B C 1
ATOM 3063 O O . LEU B 1 88 ? 8.57 13.953 7.652 1 98.88 88 LEU B O 1
ATOM 3067 N N . MET B 1 89 ? 7.258 12.219 8.133 1 98.69 89 MET B N 1
ATOM 3068 C CA . MET B 1 89 ? 6.57 12.234 6.844 1 98.69 89 MET B CA 1
ATOM 3069 C C . MET B 1 89 ? 5.371 13.18 6.879 1 98.69 89 MET B C 1
ATOM 3071 O O . MET B 1 89 ? 4.387 12.914 7.566 1 98.69 89 MET B O 1
ATOM 3075 N N . ARG B 1 90 ? 5.461 14.297 6.148 1 98.38 90 ARG B N 1
ATOM 3076 C CA . ARG B 1 90 ? 4.43 15.328 6.156 1 98.38 90 ARG B CA 1
ATOM 3077 C C . ARG B 1 90 ? 3.996 15.688 4.738 1 98.38 90 ARG B C 1
ATOM 3079 O O . ARG B 1 90 ? 3.371 16.719 4.52 1 98.38 90 ARG B O 1
ATOM 3086 N N . LYS B 1 91 ? 4.43 14.812 3.771 1 97.25 91 LYS B N 1
ATOM 3087 C CA . LYS B 1 91 ? 3.928 14.984 2.412 1 97.25 91 LYS B CA 1
ATOM 3088 C C . LYS B 1 91 ? 2.408 14.836 2.363 1 97.25 91 LYS B C 1
ATOM 3090 O O . LYS B 1 91 ? 1.855 13.891 2.93 1 97.25 91 LYS B O 1
ATOM 3095 N N . ASP B 1 92 ? 1.726 15.734 1.741 1 94.94 92 ASP B N 1
ATOM 3096 C CA . ASP B 1 92 ? 0.274 15.672 1.598 1 94.94 92 ASP B CA 1
ATOM 3097 C C . ASP B 1 92 ? -0.136 14.57 0.623 1 94.94 92 ASP B C 1
ATOM 3099 O O . ASP B 1 92 ? 0.615 14.234 -0.295 1 94.94 92 ASP B O 1
ATOM 3103 N N . PRO B 1 93 ? -1.319 13.961 0.929 1 90.75 93 PRO B N 1
ATOM 3104 C CA . PRO B 1 93 ? -1.88 13.094 -0.109 1 90.75 93 PRO B CA 1
ATOM 3105 C C . PRO B 1 93 ? -1.862 13.734 -1.492 1 90.75 93 PRO B C 1
ATOM 3107 O O . PRO B 1 93 ? -1.651 14.945 -1.609 1 90.75 93 PRO B O 1
ATOM 3110 N N . PRO B 1 94 ? -2.102 13 -2.594 1 92.12 94 PRO B N 1
ATOM 3111 C CA . PRO B 1 94 ? -2.809 11.719 -2.592 1 92.12 94 PRO B CA 1
ATOM 3112 C C . PRO B 1 94 ? -1.943 10.562 -2.086 1 92.12 94 PRO B C 1
ATOM 3114 O O . PRO B 1 94 ? -0.717 10.609 -2.207 1 92.12 94 PRO B O 1
ATOM 3117 N N . PHE B 1 95 ? -2.639 9.68 -1.491 1 94.88 95 PHE B N 1
ATOM 3118 C CA . PHE B 1 95 ? -2.004 8.422 -1.114 1 94.88 95 PHE B CA 1
ATOM 3119 C C . PHE B 1 95 ? -2.004 7.441 -2.283 1 94.88 95 PHE B C 1
ATOM 3121 O O . PHE B 1 95 ? -2.873 6.574 -2.371 1 94.88 95 PHE B O 1
ATOM 3128 N N . ASP B 1 96 ? -1.074 7.59 -3.186 1 95.69 96 ASP B N 1
ATOM 3129 C CA . ASP B 1 96 ? -0.897 6.773 -4.383 1 95.69 96 ASP B CA 1
ATOM 3130 C C . ASP B 1 96 ? 0.276 5.809 -4.223 1 95.69 96 ASP B C 1
ATOM 3132 O O . ASP B 1 96 ? 0.815 5.656 -3.123 1 95.69 96 ASP B O 1
ATOM 3136 N N . MET B 1 97 ? 0.633 5.148 -5.32 1 97 97 MET B N 1
ATOM 3137 C CA . MET B 1 97 ? 1.675 4.129 -5.215 1 97 97 MET B CA 1
ATOM 3138 C C . MET B 1 97 ? 3.008 4.758 -4.82 1 97 97 MET B C 1
ATOM 3140 O O . MET B 1 97 ? 3.801 4.141 -4.105 1 97 97 MET B O 1
ATOM 3144 N N . GLU B 1 98 ? 3.283 5.945 -5.27 1 97.5 98 GLU B N 1
ATOM 3145 C CA . GLU B 1 98 ? 4.512 6.613 -4.855 1 97.5 98 GLU B CA 1
ATOM 3146 C C . GLU B 1 98 ? 4.543 6.824 -3.346 1 97.5 98 GLU B C 1
ATOM 3148 O O . GLU B 1 98 ? 5.594 6.684 -2.717 1 97.5 98 GLU B O 1
ATOM 3153 N N . TYR B 1 99 ? 3.404 7.238 -2.83 1 97.75 99 TYR B N 1
ATOM 3154 C CA . TYR B 1 99 ? 3.33 7.375 -1.38 1 97.75 99 TYR B CA 1
ATOM 3155 C C . TYR B 1 99 ? 3.578 6.039 -0.693 1 97.75 99 TYR B C 1
ATOM 3157 O O . TYR B 1 99 ? 4.332 5.961 0.279 1 97.75 99 TYR B O 1
ATOM 3165 N N . VAL B 1 100 ? 2.965 4.984 -1.22 1 98.06 100 VAL B N 1
ATOM 3166 C CA . VAL B 1 100 ? 3.15 3.641 -0.681 1 98.06 100 VAL B CA 1
ATOM 3167 C C . VAL B 1 100 ? 4.633 3.277 -0.699 1 98.06 100 VAL B C 1
ATOM 3169 O O . VAL B 1 100 ? 5.176 2.809 0.304 1 98.06 100 VAL B O 1
ATOM 3172 N N . TYR B 1 101 ? 5.332 3.52 -1.773 1 98.38 101 TYR B N 1
ATOM 3173 C CA . TYR B 1 101 ? 6.758 3.227 -1.874 1 98.38 101 TYR B CA 1
ATOM 3174 C C . TYR B 1 101 ? 7.551 3.998 -0.826 1 98.38 101 TYR B C 1
ATOM 3176 O O . TYR B 1 101 ? 8.461 3.451 -0.198 1 98.38 101 TYR B O 1
ATOM 3184 N N . SER B 1 102 ? 7.172 5.227 -0.651 1 98.62 102 SER B N 1
ATOM 3185 C CA . SER B 1 102 ? 7.852 6.027 0.362 1 98.62 102 SER B CA 1
ATOM 3186 C C . SER B 1 102 ? 7.719 5.398 1.745 1 98.62 102 SER B C 1
ATOM 3188 O O . SER B 1 102 ? 8.672 5.383 2.521 1 98.62 102 SER B O 1
ATOM 3190 N N . THR B 1 103 ? 6.562 4.902 2.037 1 98.69 103 THR B N 1
ATOM 3191 C CA . THR B 1 103 ? 6.352 4.293 3.344 1 98.69 103 THR B CA 1
ATOM 3192 C C . THR B 1 103 ? 7.203 3.035 3.5 1 98.69 103 THR B C 1
ATOM 3194 O O . THR B 1 103 ? 7.656 2.719 4.602 1 98.69 103 THR B O 1
ATOM 3197 N N . HIS B 1 104 ? 7.41 2.287 2.451 1 98.75 104 HIS B N 1
ATOM 3198 C CA . HIS B 1 104 ? 8.312 1.144 2.51 1 98.75 104 HIS B CA 1
ATOM 3199 C C . HIS B 1 104 ? 9.742 1.583 2.803 1 98.75 104 HIS B C 1
ATOM 3201 O O . HIS B 1 104 ? 10.422 0.984 3.641 1 98.75 104 HIS B O 1
ATOM 3207 N N . LEU B 1 105 ? 10.195 2.631 2.07 1 98.88 105 LEU B N 1
ATOM 3208 C CA . LEU B 1 105 ? 11.531 3.15 2.338 1 98.88 105 LEU B CA 1
ATOM 3209 C C . LEU B 1 105 ? 11.672 3.557 3.801 1 98.88 105 LEU B C 1
ATOM 3211 O O . LEU B 1 105 ? 12.68 3.246 4.438 1 98.88 105 LEU B O 1
ATOM 3215 N N . LEU B 1 106 ? 10.68 4.211 4.293 1 98.88 106 LEU B N 1
ATOM 3216 C CA . LEU B 1 106 ? 10.703 4.652 5.68 1 98.88 106 LEU B CA 1
ATOM 3217 C C . LEU B 1 106 ? 10.766 3.463 6.629 1 98.88 106 LEU B C 1
ATOM 3219 O O . LEU B 1 106 ? 11.469 3.506 7.641 1 98.88 106 LEU B O 1
ATOM 3223 N N . GLU B 1 107 ? 10.008 2.457 6.32 1 98.69 107 GLU B N 1
ATOM 3224 C CA . GLU B 1 107 ? 10.047 1.262 7.156 1 98.69 107 GLU B CA 1
ATOM 3225 C C . GLU B 1 107 ? 11.43 0.614 7.133 1 98.69 107 GLU B C 1
ATOM 3227 O O . GLU B 1 107 ? 11.938 0.185 8.172 1 98.69 107 GLU B O 1
ATOM 3232 N N . TYR B 1 108 ? 12.031 0.48 5.941 1 98.69 108 TYR B N 1
ATOM 3233 C CA . TYR B 1 108 ? 13.383 -0.052 5.844 1 98.69 108 TYR B CA 1
ATOM 3234 C C . TYR B 1 108 ? 14.367 0.806 6.637 1 98.69 108 TYR B C 1
ATOM 3236 O O . TYR B 1 108 ? 15.266 0.282 7.301 1 98.69 108 TYR B O 1
ATOM 3244 N N . ALA B 1 109 ? 14.211 2.115 6.566 1 98.81 109 ALA B N 1
ATOM 3245 C CA . ALA B 1 109 ? 15.055 3.023 7.332 1 98.81 109 ALA B CA 1
ATOM 3246 C C . ALA B 1 109 ? 14.914 2.768 8.828 1 98.81 109 ALA B C 1
ATOM 3248 O O . ALA B 1 109 ? 15.898 2.836 9.57 1 98.81 109 ALA B O 1
ATOM 3249 N N . GLN B 1 110 ? 13.719 2.514 9.273 1 98.69 110 GLN B N 1
ATOM 3250 C CA . GLN B 1 110 ? 13.484 2.221 10.68 1 98.69 110 GLN B CA 1
ATOM 3251 C C . GLN B 1 110 ? 14.25 0.972 11.117 1 98.69 110 GLN B C 1
ATOM 3253 O O . GLN B 1 110 ? 14.836 0.944 12.195 1 98.69 110 GLN B O 1
ATOM 3258 N N . ALA B 1 111 ? 14.18 -0.024 10.266 1 97.75 111 ALA B N 1
ATOM 3259 C CA . ALA B 1 111 ? 14.93 -1.246 10.547 1 97.75 111 ALA B CA 1
ATOM 3260 C C . ALA B 1 111 ? 16.422 -0.964 10.633 1 97.75 111 ALA B C 1
ATOM 3262 O O . ALA B 1 111 ? 17.172 -1.734 11.234 1 97.75 111 ALA B O 1
ATOM 3263 N N . GLN B 1 112 ? 16.844 0.103 10.062 1 98.19 112 GLN B N 1
ATOM 3264 C CA . GLN B 1 112 ? 18.25 0.488 10.016 1 98.19 112 GLN B CA 1
ATOM 3265 C C . GLN B 1 112 ? 18.594 1.485 11.125 1 98.19 112 GLN B C 1
ATOM 3267 O O . GLN B 1 112 ? 19.703 2.016 11.18 1 98.19 112 GLN B O 1
ATOM 3272 N N . GLY B 1 113 ? 17.625 1.864 11.922 1 98.44 113 GLY B N 1
ATOM 3273 C CA . GLY B 1 113 ? 17.922 2.676 13.094 1 98.44 113 GLY B CA 1
ATOM 3274 C C . GLY B 1 113 ? 17.234 4.035 13.055 1 98.44 113 GLY B C 1
ATOM 3275 O O . GLY B 1 113 ? 17.344 4.809 14.008 1 98.44 113 GLY B O 1
ATOM 3276 N N . ALA B 1 114 ? 16.562 4.383 11.984 1 98.81 114 ALA B N 1
ATOM 3277 C CA . ALA B 1 114 ? 15.891 5.676 11.898 1 98.81 114 ALA B CA 1
ATOM 3278 C C . ALA B 1 114 ? 14.672 5.723 12.805 1 98.81 114 ALA B C 1
ATOM 3280 O O . ALA B 1 114 ? 14.008 4.703 13.016 1 98.81 114 ALA B O 1
ATOM 3281 N N . LYS B 1 115 ? 14.359 6.879 13.383 1 98.75 115 LYS B N 1
ATOM 3282 C CA . LYS B 1 115 ? 13.133 7.133 14.125 1 98.75 115 LYS B CA 1
ATOM 3283 C C . LYS B 1 115 ? 12.117 7.887 13.273 1 98.75 115 LYS B C 1
ATOM 3285 O O . LYS B 1 115 ? 12.234 9.102 13.094 1 98.75 115 LYS B O 1
ATOM 3290 N N . VAL B 1 116 ? 11.156 7.188 12.797 1 98.88 116 VAL B N 1
ATOM 3291 C CA . VAL B 1 116 ? 10.211 7.719 11.82 1 98.88 116 VAL B CA 1
ATOM 3292 C C . VAL B 1 116 ? 8.844 7.902 12.469 1 98.88 116 VAL B C 1
ATOM 3294 O O . VAL B 1 116 ? 8.336 6.996 13.141 1 98.88 116 VAL B O 1
ATOM 3297 N N . PHE B 1 117 ? 8.141 9.172 12.203 1 98.81 117 PHE B N 1
ATOM 3298 C CA . PHE B 1 117 ? 6.867 9.5 12.828 1 98.81 117 PHE B CA 1
ATOM 3299 C C . PHE B 1 117 ? 5.945 10.203 11.844 1 98.81 117 PHE B C 1
ATOM 3301 O O . PHE B 1 117 ? 6.312 11.234 11.273 1 98.81 117 PHE B O 1
ATOM 3308 N N . ASN B 1 118 ? 4.73 9.656 11.727 1 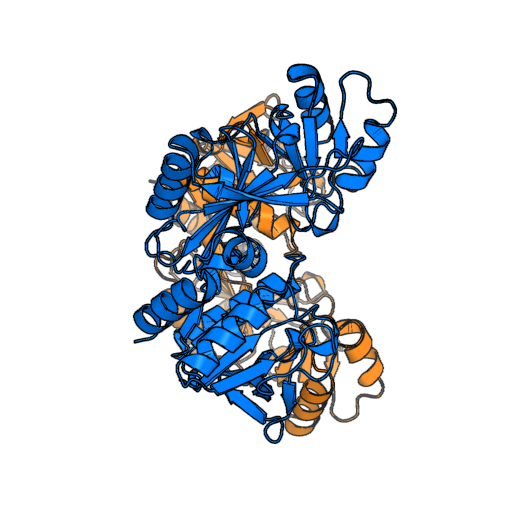98.56 118 ASN B N 1
ATOM 3309 C CA . ASN B 1 118 ? 4.25 8.312 12 1 98.56 118 ASN B CA 1
ATOM 3310 C C . ASN B 1 118 ? 5.09 7.258 11.273 1 98.56 118 ASN B C 1
ATOM 3312 O O . ASN B 1 118 ? 5.738 7.559 10.273 1 98.56 118 ASN B O 1
ATOM 3316 N N . ALA B 1 119 ? 5.094 6.039 11.805 1 98.69 119 ALA B N 1
ATOM 3317 C CA . ALA B 1 119 ? 5.891 4.953 11.234 1 98.69 119 ALA B CA 1
ATOM 3318 C C . ALA B 1 119 ? 5.441 4.629 9.812 1 98.69 119 ALA B C 1
ATOM 3320 O O . ALA B 1 119 ? 4.246 4.676 9.508 1 98.69 119 ALA B O 1
ATOM 3321 N N . GLY B 1 120 ? 6.438 4.285 8.953 1 98.44 120 GLY B N 1
ATOM 3322 C CA . GLY B 1 120 ? 6.133 3.971 7.566 1 98.44 120 GLY B CA 1
ATOM 3323 C C . GLY B 1 120 ? 5.066 2.902 7.418 1 98.44 120 GLY B C 1
ATOM 3324 O O . GLY B 1 120 ? 4.07 3.105 6.715 1 98.44 120 GLY B O 1
ATOM 3325 N N . SER B 1 121 ? 5.207 1.779 8.086 1 98.12 121 SER B N 1
ATOM 3326 C CA . SER B 1 121 ? 4.242 0.687 8 1 98.12 121 SER B CA 1
ATOM 3327 C C . SER B 1 121 ? 2.889 1.097 8.57 1 98.12 121 SER B C 1
ATOM 3329 O O . SER B 1 121 ? 1.845 0.676 8.062 1 98.12 121 SER B O 1
ATOM 3331 N N . ALA B 1 122 ? 2.885 1.93 9.641 1 98.31 122 ALA B N 1
ATOM 3332 C CA . ALA B 1 122 ? 1.633 2.377 10.25 1 98.31 122 ALA B CA 1
ATOM 3333 C C . ALA B 1 122 ? 0.817 3.213 9.266 1 98.31 122 ALA B C 1
ATOM 3335 O O . ALA B 1 122 ? -0.398 3.037 9.148 1 98.31 122 ALA B O 1
ATOM 3336 N N . ILE B 1 123 ? 1.512 4.094 8.57 1 98.31 123 ILE B N 1
ATOM 3337 C CA . ILE B 1 123 ? 0.84 4.938 7.586 1 98.31 123 ILE B CA 1
ATOM 3338 C C . ILE B 1 123 ? 0.206 4.062 6.504 1 98.31 123 ILE B C 1
ATOM 3340 O O . ILE B 1 123 ? -0.986 4.191 6.215 1 98.31 123 ILE B O 1
ATOM 3344 N N . ARG B 1 124 ? 0.938 3.113 5.949 1 97.88 124 ARG B N 1
ATOM 3345 C CA . ARG B 1 124 ? 0.497 2.275 4.84 1 97.88 124 ARG B CA 1
ATOM 3346 C C . ARG B 1 124 ? -0.608 1.32 5.277 1 97.88 124 ARG B C 1
ATOM 3348 O O . ARG B 1 124 ? -1.504 0.998 4.496 1 97.88 124 ARG B O 1
ATOM 3355 N N . ASN B 1 125 ? -0.579 0.904 6.531 1 98.12 125 ASN B N 1
ATOM 3356 C CA . ASN B 1 125 ? -1.505 -0.119 7.004 1 98.12 125 ASN B CA 1
ATOM 3357 C C . ASN B 1 125 ? -2.76 0.5 7.613 1 98.12 125 ASN B C 1
ATOM 3359 O O . ASN B 1 125 ? -3.646 -0.218 8.078 1 98.12 125 ASN B O 1
ATOM 3363 N N . HIS B 1 126 ? -2.83 1.821 7.605 1 97.56 126 HIS B N 1
ATOM 3364 C CA . HIS B 1 126 ? -4.027 2.512 8.062 1 97.56 126 HIS B CA 1
ATOM 3365 C C . HIS B 1 126 ? -4.508 3.529 7.035 1 97.56 126 HIS B C 1
ATOM 3367 O O . HIS B 1 126 ? -4.551 4.73 7.312 1 97.56 126 HIS B O 1
ATOM 3373 N N . PRO B 1 127 ? -4.953 2.982 5.875 1 96.88 127 PRO B N 1
ATOM 3374 C CA . PRO B 1 127 ? -5.5 3.914 4.887 1 96.88 127 PRO B CA 1
ATOM 3375 C C . PRO B 1 127 ? -6.656 4.746 5.434 1 96.88 127 PRO B C 1
ATOM 3377 O O . PRO B 1 127 ? -7.633 4.188 5.945 1 96.88 127 PRO B O 1
ATOM 3380 N N . GLU B 1 128 ? -6.602 6 5.309 1 97.31 128 GLU B N 1
ATOM 3381 C CA . GLU B 1 128 ? -7.34 6.98 6.098 1 97.31 128 GLU B CA 1
ATOM 3382 C C . GLU B 1 128 ? -8.844 6.738 6.016 1 97.31 128 GLU B C 1
ATOM 3384 O O . GLU B 1 128 ? -9.555 6.867 7.016 1 97.31 128 GLU B O 1
ATOM 3389 N N . LYS B 1 129 ? -9.359 6.359 4.801 1 97.75 129 LYS B N 1
ATOM 3390 C CA . LYS B 1 129 ? -10.797 6.16 4.629 1 97.75 129 LYS B CA 1
ATOM 3391 C C . LYS B 1 129 ? -11.188 4.711 4.906 1 97.75 129 LYS B C 1
ATOM 3393 O O . LYS B 1 129 ? -12.242 4.445 5.484 1 97.75 129 LYS B O 1
ATOM 3398 N N . LEU B 1 130 ? -10.32 3.729 4.695 1 97.69 130 LEU B N 1
ATOM 3399 C CA . LEU B 1 130 ? -10.625 2.316 4.891 1 97.69 130 LEU B CA 1
ATOM 3400 C C . LEU B 1 130 ? -10.469 1.922 6.355 1 97.69 130 LEU B C 1
ATOM 3402 O O . LEU B 1 130 ? -11.141 1.007 6.832 1 97.69 130 LEU B O 1
ATOM 3406 N N . ALA B 1 131 ? -9.625 2.617 7.07 1 97.62 131 ALA B N 1
ATOM 3407 C CA . ALA B 1 131 ? -9.266 2.23 8.43 1 97.62 131 ALA B CA 1
ATOM 3408 C C . ALA B 1 131 ? -10.469 2.299 9.367 1 97.62 131 ALA B C 1
ATOM 3410 O O . ALA B 1 131 ? -10.477 1.677 10.43 1 97.62 131 ALA B O 1
ATOM 3411 N N . ILE B 1 132 ? -11.469 3.016 9 1 97.88 132 ILE B N 1
ATOM 3412 C CA . ILE B 1 132 ? -12.641 3.127 9.867 1 97.88 132 ILE B CA 1
ATOM 3413 C C . ILE B 1 132 ? -13.344 1.775 9.953 1 97.88 132 ILE B C 1
ATOM 3415 O O . ILE B 1 132 ? -14.195 1.569 10.82 1 97.88 132 ILE B O 1
ATOM 3419 N N . THR B 1 133 ? -13.055 0.849 9.016 1 97.81 133 THR B N 1
ATOM 3420 C CA . THR B 1 133 ? -13.586 -0.505 9.078 1 97.81 133 THR B CA 1
ATOM 3421 C C . THR B 1 133 ? -13.266 -1.15 10.422 1 97.81 133 THR B C 1
ATOM 3423 O O . THR B 1 133 ? -14.039 -1.968 10.93 1 97.81 133 THR B O 1
ATOM 3426 N N . GLU B 1 134 ? -12.18 -0.733 11.062 1 96.31 134 GLU B N 1
ATOM 3427 C CA . GLU B 1 134 ? -11.742 -1.293 12.336 1 96.31 134 GLU B CA 1
ATOM 3428 C C . GLU B 1 134 ? -12.594 -0.779 13.492 1 96.31 134 GLU B C 1
ATOM 3430 O O . GLU B 1 134 ? -12.547 -1.32 14.594 1 96.31 134 GLU B O 1
ATOM 3435 N N . VAL B 1 135 ? -13.312 0.265 13.281 1 97.44 135 VAL B N 1
ATOM 3436 C CA . VAL B 1 135 ? -14.203 0.842 14.281 1 97.44 135 VAL B CA 1
ATOM 3437 C C . VAL B 1 135 ? -15.594 1.057 13.68 1 97.44 135 VAL B C 1
ATOM 3439 O O . VAL B 1 135 ? -16.188 2.119 13.844 1 97.44 135 VAL B O 1
ATOM 3442 N N . ALA B 1 136 ? -16.062 0.082 12.953 1 97.38 136 ALA B N 1
ATOM 3443 C CA . ALA B 1 136 ? -17.297 0.187 12.195 1 97.38 136 ALA B CA 1
ATOM 3444 C C . ALA B 1 136 ? -18.469 0.562 13.102 1 97.38 136 ALA B C 1
ATOM 3446 O O . ALA B 1 136 ? -19.422 1.221 12.664 1 97.38 136 ALA B O 1
ATOM 3447 N N . GLU B 1 137 ? -18.406 0.226 14.352 1 97 137 GLU B N 1
ATOM 3448 C CA . GLU B 1 137 ? -19.453 0.53 15.305 1 97 137 GLU B CA 1
ATOM 3449 C C . GLU B 1 137 ? -19.562 2.031 15.555 1 97 137 GLU B C 1
ATOM 3451 O O . GLU B 1 137 ? -20.562 2.51 16.078 1 97 137 GLU B O 1
ATOM 3456 N N . LEU B 1 138 ? -18.547 2.809 15.211 1 98.25 138 LEU B N 1
ATOM 3457 C CA . LEU B 1 138 ? -18.5 4.25 15.445 1 98.25 138 LEU B CA 1
ATOM 3458 C C . LEU B 1 138 ? -18.828 5.02 14.172 1 98.25 138 LEU B C 1
ATOM 3460 O O . LEU B 1 138 ? -18.688 6.246 14.133 1 98.25 138 LEU B O 1
ATOM 3464 N N . THR B 1 139 ? -19.219 4.328 13.078 1 98.38 139 THR B N 1
ATOM 3465 C CA . THR B 1 139 ? -19.375 4.969 11.773 1 98.38 139 THR B CA 1
ATOM 3466 C C . THR B 1 139 ? -20.844 4.934 11.344 1 98.38 139 THR B C 1
ATOM 3468 O O . THR B 1 139 ? -21.641 4.156 11.875 1 98.38 139 THR B O 1
ATOM 3471 N N . ALA B 1 140 ? -21.266 5.828 10.492 1 98.31 140 ALA B N 1
ATOM 3472 C CA . ALA B 1 140 ? -22.531 5.668 9.766 1 98.31 140 ALA B CA 1
ATOM 3473 C C . ALA B 1 140 ? -22.469 4.473 8.82 1 98.31 140 ALA B C 1
ATOM 3475 O O . ALA B 1 140 ? -21.391 3.951 8.539 1 98.31 140 ALA B O 1
ATOM 3476 N N . PRO B 1 141 ? -23.656 3.994 8.438 1 98.56 141 PRO B N 1
ATOM 3477 C CA . PRO B 1 141 ? -23.609 2.914 7.445 1 98.56 141 PRO B CA 1
ATOM 3478 C C . PRO B 1 141 ? -22.656 3.213 6.289 1 98.56 141 PRO B C 1
ATOM 3480 O O . PRO B 1 141 ? -22.734 4.277 5.672 1 98.56 141 PRO B O 1
ATOM 3483 N N . THR B 1 142 ? -21.719 2.307 6.059 1 98.81 142 THR B N 1
ATOM 3484 C CA . THR B 1 142 ? -20.641 2.512 5.102 1 98.81 142 THR B CA 1
ATOM 3485 C C . THR B 1 142 ? -20.469 1.291 4.199 1 98.81 142 THR B C 1
ATOM 3487 O O . THR B 1 142 ? -20.531 0.153 4.672 1 98.81 142 THR B O 1
ATOM 3490 N N . LEU B 1 143 ? -20.328 1.583 2.904 1 98.88 143 LEU B N 1
ATOM 3491 C CA . LEU B 1 143 ? -20.078 0.573 1.883 1 98.88 143 LEU B CA 1
ATOM 3492 C C . LEU B 1 143 ? -18.797 0.879 1.121 1 98.88 143 LEU B C 1
ATOM 3494 O O . LEU B 1 143 ? -18.531 2.031 0.765 1 98.88 143 LEU B O 1
ATOM 3498 N N . VAL B 1 144 ? -17.922 -0.104 0.973 1 98.88 144 VAL B N 1
ATOM 3499 C CA . VAL B 1 144 ? -16.734 0.008 0.145 1 98.88 144 VAL B CA 1
ATOM 3500 C C . VAL B 1 144 ? -16.781 -1.019 -0.984 1 98.88 144 VAL B C 1
ATOM 3502 O O . VAL B 1 144 ? -16.859 -2.225 -0.733 1 98.88 144 VAL B O 1
ATOM 3505 N N . THR B 1 145 ? -16.797 -0.569 -2.203 1 98.81 145 THR B N 1
ATOM 3506 C CA . THR B 1 145 ? -16.906 -1.454 -3.357 1 98.81 145 THR B CA 1
ATOM 3507 C C . THR B 1 145 ? -16.609 -0.701 -4.648 1 98.81 145 THR B C 1
ATOM 3509 O O . THR B 1 145 ? -16.594 0.531 -4.664 1 98.81 145 THR B O 1
ATOM 3512 N N . ARG B 1 146 ? -16.234 -1.422 -5.637 1 98.06 146 ARG B N 1
ATOM 3513 C CA . ARG B 1 146 ? -16.141 -0.796 -6.949 1 98.06 146 ARG B CA 1
ATOM 3514 C C . ARG B 1 146 ? -17.359 -1.144 -7.801 1 98.06 146 ARG B C 1
ATOM 3516 O O . ARG B 1 146 ? -17.516 -0.642 -8.914 1 98.06 146 ARG B O 1
ATOM 3523 N N . ASN B 1 147 ? -18.266 -2.006 -7.289 1 98.31 147 ASN B N 1
ATOM 3524 C CA . ASN B 1 147 ? -19.469 -2.428 -8 1 98.31 147 ASN B CA 1
ATOM 3525 C C . ASN B 1 147 ? -20.547 -1.353 -7.957 1 98.31 147 ASN B C 1
ATOM 3527 O O . ASN B 1 147 ? -21.125 -1.092 -6.902 1 98.31 147 ASN B O 1
ATOM 3531 N N . MET B 1 148 ? -20.891 -0.828 -9.062 1 98.25 148 MET B N 1
ATOM 3532 C CA . MET B 1 148 ? -21.828 0.299 -9.141 1 98.25 148 MET B CA 1
ATOM 3533 C C . MET B 1 148 ? -23.234 -0.128 -8.742 1 98.25 148 MET B C 1
ATOM 3535 O O . MET B 1 148 ? -23.984 0.651 -8.148 1 98.25 148 MET B O 1
ATOM 3539 N N . SER B 1 149 ? -23.609 -1.323 -9.086 1 98.25 149 SER B N 1
ATOM 3540 C CA . SER B 1 149 ? -24.938 -1.799 -8.711 1 98.25 149 SER B CA 1
ATOM 3541 C C . SER B 1 149 ? -25.109 -1.856 -7.199 1 98.25 149 SER B C 1
ATOM 3543 O O . SER B 1 149 ? -26.172 -1.56 -6.672 1 98.25 149 SER B O 1
ATOM 3545 N N . ARG B 1 150 ? -24.031 -2.258 -6.531 1 98.5 150 ARG B N 1
ATOM 3546 C CA . ARG B 1 150 ? -24.062 -2.287 -5.074 1 98.5 150 ARG B CA 1
ATOM 3547 C C . ARG B 1 150 ? -24.203 -0.881 -4.5 1 98.5 150 ARG B C 1
ATOM 3549 O O . ARG B 1 150 ? -24.906 -0.673 -3.514 1 98.5 150 ARG B O 1
ATOM 3556 N N . ILE B 1 151 ? -23.516 0.049 -5.086 1 98.75 151 ILE B N 1
ATOM 3557 C CA . ILE B 1 151 ? -23.594 1.431 -4.625 1 98.75 151 ILE B CA 1
ATOM 3558 C C . ILE B 1 151 ? -25 1.976 -4.844 1 98.75 151 ILE B C 1
ATOM 3560 O O . ILE B 1 151 ? -25.547 2.658 -3.977 1 98.75 151 ILE B O 1
ATOM 3564 N N . LYS B 1 152 ? -25.562 1.683 -5.992 1 98.38 152 LYS B N 1
ATOM 3565 C CA . LYS B 1 152 ? -26.922 2.119 -6.289 1 98.38 152 LYS B CA 1
ATOM 3566 C C . LYS B 1 152 ? -27.922 1.526 -5.293 1 98.38 152 LYS B C 1
ATOM 3568 O O . LYS B 1 152 ? -28.844 2.209 -4.852 1 98.38 152 LYS B O 1
ATOM 3573 N N . ALA B 1 153 ? -27.766 0.267 -5.004 1 98.56 153 ALA B N 1
ATOM 3574 C CA . ALA B 1 153 ? -28.625 -0.365 -4.004 1 98.56 153 ALA B CA 1
ATOM 3575 C C . ALA B 1 153 ? -28.469 0.308 -2.643 1 98.56 153 ALA B C 1
ATOM 3577 O O . ALA B 1 153 ? -29.453 0.508 -1.927 1 98.56 153 ALA B O 1
ATOM 3578 N N . PHE B 1 154 ? -27.281 0.612 -2.291 1 98.69 154 PHE B N 1
ATOM 3579 C CA . PHE B 1 154 ? -26.984 1.32 -1.049 1 98.69 154 PHE B CA 1
ATOM 3580 C C . PHE B 1 154 ? -27.672 2.684 -1.032 1 98.69 154 PHE B C 1
ATOM 3582 O O . PHE B 1 154 ? -28.266 3.072 -0.027 1 98.69 154 PHE B O 1
ATOM 3589 N N . HIS B 1 155 ? -27.516 3.363 -2.105 1 98.75 155 HIS B N 1
ATOM 3590 C CA . HIS B 1 155 ? -28.172 4.656 -2.266 1 98.75 155 HIS B CA 1
ATOM 3591 C C . HIS B 1 155 ? -29.688 4.52 -2.135 1 98.75 155 HIS B C 1
ATOM 3593 O O . HIS B 1 155 ? -30.344 5.344 -1.483 1 98.75 155 HIS B O 1
ATOM 3599 N N . ALA B 1 156 ? -30.234 3.57 -2.766 1 98.06 156 ALA B N 1
ATOM 3600 C CA . ALA B 1 156 ? -31.688 3.342 -2.693 1 98.06 156 ALA B CA 1
ATOM 3601 C C . ALA B 1 156 ? -32.125 3.062 -1.26 1 98.06 156 ALA B C 1
ATOM 3603 O O . ALA B 1 156 ? -33.188 3.529 -0.827 1 98.06 156 ALA B O 1
ATOM 3604 N N . LEU B 1 157 ? -31.359 2.314 -0.555 1 98.25 157 LEU B N 1
ATOM 3605 C CA . LEU B 1 157 ? -31.672 1.921 0.815 1 98.25 157 LEU B CA 1
ATOM 3606 C C . LEU B 1 157 ? -31.625 3.125 1.749 1 98.25 157 LEU B C 1
ATOM 3608 O O . LEU B 1 157 ? -32.5 3.295 2.592 1 98.25 157 LEU B O 1
ATOM 3612 N N . HIS B 1 158 ? -30.594 3.998 1.592 1 98 158 HIS B N 1
ATOM 3613 C CA . HIS B 1 158 ? -30.344 5.047 2.576 1 98 158 HIS B CA 1
ATOM 3614 C C . HIS B 1 158 ? -30.891 6.391 2.094 1 98 158 HIS B C 1
ATOM 3616 O O . HIS B 1 158 ? -31.047 7.32 2.887 1 98 158 HIS B O 1
ATOM 3622 N N . GLY B 1 159 ? -31.109 6.543 0.779 1 97.44 159 GLY B N 1
ATOM 3623 C CA . GLY B 1 159 ? -31.766 7.707 0.199 1 97.44 159 GLY B CA 1
ATOM 3624 C C . GLY B 1 159 ? -30.812 8.875 -0.006 1 97.44 159 GLY B C 1
ATOM 3625 O O . GLY B 1 159 ? -30.953 9.625 -0.975 1 97.44 159 GLY B O 1
ATOM 3626 N N . ASP B 1 160 ? -29.922 9.156 0.857 1 98.12 160 ASP B N 1
ATOM 3627 C CA . ASP B 1 160 ? -28.938 10.242 0.864 1 98.12 160 ASP B CA 1
ATOM 3628 C C . ASP B 1 160 ? -27.562 9.742 1.281 1 98.12 160 ASP B C 1
ATOM 3630 O O . ASP B 1 160 ? -27.391 9.258 2.4 1 98.12 160 ASP B O 1
ATOM 3634 N N . VAL B 1 161 ? -26.641 9.836 0.271 1 98.19 161 VAL B N 1
ATOM 3635 C CA . VAL B 1 161 ? -25.375 9.156 0.49 1 98.19 161 VAL B CA 1
ATOM 3636 C C . VAL B 1 161 ? -24.219 10.023 -0.023 1 98.19 161 VAL B C 1
ATOM 3638 O O . VAL B 1 161 ? -24.406 10.812 -0.953 1 98.19 161 VAL B O 1
ATOM 3641 N N . ILE B 1 162 ? -23.094 9.93 0.662 1 98.12 162 ILE B N 1
ATOM 3642 C CA . ILE B 1 162 ? -21.844 10.516 0.199 1 98.12 162 ILE B CA 1
ATOM 3643 C C . ILE B 1 162 ? -20.984 9.445 -0.478 1 98.12 162 ILE B C 1
ATOM 3645 O O . ILE B 1 162 ? -20.828 8.344 0.053 1 98.12 162 ILE B O 1
ATOM 3649 N N . VAL B 1 163 ? -20.516 9.68 -1.712 1 98.38 163 VAL B N 1
ATOM 3650 C CA . VAL B 1 163 ? -19.562 8.789 -2.375 1 98.38 163 VAL B CA 1
ATOM 3651 C C . VAL B 1 163 ? -18.219 9.508 -2.553 1 98.38 163 VAL B C 1
ATOM 3653 O O . VAL B 1 163 ? -18.188 10.711 -2.84 1 98.38 163 VAL B O 1
ATOM 3656 N N . LYS B 1 164 ? -17.156 8.812 -2.262 1 98 164 LYS B N 1
ATOM 3657 C CA . LYS B 1 164 ? -15.844 9.453 -2.307 1 98 164 LYS B CA 1
ATOM 3658 C C . LYS B 1 164 ? -14.75 8.438 -2.648 1 98 164 LYS B C 1
ATOM 3660 O O . LYS B 1 164 ? -14.859 7.262 -2.303 1 98 164 LYS B O 1
ATOM 3665 N N . PRO B 1 165 ? -13.719 8.891 -3.377 1 97.12 165 PRO B N 1
ATOM 3666 C CA . PRO B 1 165 ? -12.555 8.023 -3.592 1 97.12 165 PRO B CA 1
ATOM 3667 C C . PRO B 1 165 ? -11.805 7.711 -2.299 1 97.12 165 PRO B C 1
ATOM 3669 O O . PRO B 1 165 ? -12.031 8.359 -1.275 1 97.12 165 PRO B O 1
ATOM 3672 N N . LEU B 1 166 ? -10.945 6.719 -2.377 1 97.12 166 LEU B N 1
ATOM 3673 C CA . LEU B 1 166 ? -10.305 6.23 -1.161 1 97.12 166 LEU B CA 1
ATOM 3674 C C . LEU B 1 166 ? -8.977 6.941 -0.929 1 97.12 166 LEU B C 1
ATOM 3676 O O . LEU B 1 166 ? -8.43 6.891 0.174 1 97.12 166 LEU B O 1
ATOM 3680 N N . ASP B 1 167 ? -8.406 7.633 -1.934 1 92.5 167 ASP B N 1
ATOM 3681 C CA . ASP B 1 167 ? -7.004 8.031 -1.856 1 92.5 167 ASP B CA 1
ATOM 3682 C C . ASP B 1 167 ? -6.863 9.555 -1.867 1 92.5 167 ASP B C 1
ATOM 3684 O O . ASP B 1 167 ? -5.754 10.078 -1.795 1 92.5 167 ASP B O 1
ATOM 3688 N N . GLY B 1 168 ? -7.91 10.297 -1.958 1 87.25 168 GLY B N 1
ATOM 3689 C CA . GLY B 1 168 ? -7.832 11.742 -2.055 1 87.25 168 GLY B CA 1
ATOM 3690 C C . GLY B 1 168 ? -7.891 12.438 -0.706 1 87.25 168 GLY B C 1
ATOM 3691 O O . GLY B 1 168 ? -7.84 11.781 0.337 1 87.25 168 GLY B O 1
ATOM 3692 N N . MET B 1 169 ? -7.801 13.82 -0.812 1 84 169 MET B N 1
ATOM 3693 C CA . MET B 1 169 ? -7.883 14.664 0.379 1 84 169 MET B CA 1
ATOM 3694 C C . MET B 1 169 ? -8.664 15.945 0.091 1 84 169 MET B C 1
ATOM 3696 O O . MET B 1 169 ? -8.992 16.234 -1.062 1 84 169 MET B O 1
ATOM 3700 N N . GLY B 1 170 ? -8.93 16.641 1.082 1 82.62 170 GLY B N 1
ATOM 3701 C CA . GLY B 1 170 ? -9.469 18 0.958 1 82.62 170 GLY B CA 1
ATOM 3702 C C . GLY B 1 170 ? -10.852 18.031 0.342 1 82.62 170 GLY B C 1
ATOM 3703 O O . GLY B 1 170 ? -11.258 19.047 -0.22 1 82.62 170 GLY B O 1
ATOM 3704 N N . GLY B 1 171 ? -11.461 16.891 0.253 1 82.19 171 GLY B N 1
ATOM 3705 C CA . GLY B 1 171 ? -12.805 16.844 -0.3 1 82.19 171 GLY B CA 1
ATOM 3706 C C . GLY B 1 171 ? -12.828 16.625 -1.8 1 82.19 171 GLY B C 1
ATOM 3707 O O . GLY B 1 171 ? -13.891 16.641 -2.422 1 82.19 171 GLY B O 1
ATOM 3708 N N . THR B 1 172 ? -11.727 16.391 -2.338 1 83.19 172 THR B N 1
ATOM 3709 C CA . THR B 1 172 ? -11.633 16.172 -3.779 1 83.1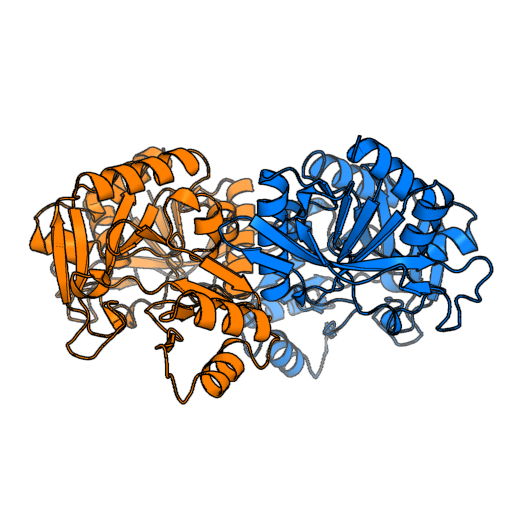9 172 THR B CA 1
ATOM 3710 C C . THR B 1 172 ? -12.344 14.883 -4.18 1 83.19 172 THR B C 1
ATOM 3712 O O . THR B 1 172 ? -12.094 13.82 -3.598 1 83.19 172 THR B O 1
ATOM 3715 N N . GLY B 1 173 ? -13.25 15 -5.047 1 89.94 173 GLY B N 1
ATOM 3716 C CA . GLY B 1 173 ? -13.953 13.844 -5.586 1 89.94 173 GLY B CA 1
ATOM 3717 C C . GLY B 1 173 ? -15.07 13.352 -4.688 1 89.94 173 GLY B C 1
ATOM 3718 O O . GLY B 1 173 ? -15.531 12.219 -4.82 1 89.94 173 GLY B O 1
ATOM 3719 N N . ILE B 1 174 ? -15.43 14.172 -3.762 1 94.25 174 ILE B N 1
ATOM 3720 C CA . ILE B 1 174 ? -16.531 13.805 -2.885 1 94.25 174 ILE B CA 1
ATOM 3721 C C . ILE B 1 174 ? -17.844 14.297 -3.475 1 94.25 174 ILE B C 1
ATOM 3723 O O . ILE B 1 174 ? -17.984 15.477 -3.814 1 94.25 174 ILE B O 1
ATOM 3727 N N . PHE B 1 175 ? -18.844 13.438 -3.586 1 96.94 175 PHE B N 1
ATOM 3728 C CA . PHE B 1 175 ? -20.156 13.781 -4.113 1 96.94 175 PHE B CA 1
ATOM 3729 C C . PHE B 1 175 ? -21.266 13.344 -3.15 1 96.94 175 PHE B C 1
ATOM 3731 O O . PHE B 1 175 ? -21.141 12.312 -2.49 1 96.94 175 PHE B O 1
ATOM 3738 N N . ARG B 1 176 ? -22.25 14.109 -3.088 1 97 176 ARG B N 1
ATOM 3739 C CA . ARG B 1 176 ? -23.484 13.742 -2.4 1 97 176 ARG B CA 1
ATOM 3740 C C . ARG B 1 176 ? -24.547 13.258 -3.389 1 97 176 ARG B C 1
ATOM 3742 O O . ARG B 1 176 ? -24.844 13.945 -4.367 1 97 176 ARG B O 1
ATOM 3749 N N . LEU B 1 177 ? -25.016 12.07 -3.215 1 97.88 177 LEU B N 1
ATOM 3750 C CA . LEU B 1 177 ? -26.141 11.531 -3.973 1 97.88 177 LEU B CA 1
ATOM 3751 C C . LEU B 1 177 ? -27.438 11.695 -3.199 1 97.88 177 LEU B C 1
ATOM 3753 O O . LEU B 1 177 ? -27.75 10.891 -2.322 1 97.88 177 LEU B O 1
ATOM 3757 N N . GLN B 1 178 ? -28.172 12.641 -3.553 1 97 178 GLN B N 1
ATOM 3758 C CA . GLN B 1 178 ? -29.469 12.875 -2.951 1 97 178 GLN B CA 1
ATOM 3759 C C . GLN B 1 178 ? -30.5 11.883 -3.48 1 97 178 GLN B C 1
ATOM 3761 O O . GLN B 1 178 ? -30.266 11.203 -4.477 1 97 178 GLN B O 1
ATOM 3766 N N . PRO B 1 179 ? -31.688 11.68 -2.871 1 94.12 179 PRO B N 1
ATOM 3767 C CA . PRO B 1 179 ? -32.656 10.68 -3.293 1 94.12 179 PRO B CA 1
ATOM 3768 C C . PRO B 1 179 ? -33 10.766 -4.785 1 94.12 179 PRO B C 1
ATOM 3770 O O . PRO B 1 179 ? -33.094 9.734 -5.457 1 94.12 179 PRO B O 1
ATOM 3773 N N . ASN B 1 180 ? -33.125 11.898 -5.398 1 91.19 180 ASN B N 1
ATOM 3774 C CA . ASN B 1 180 ? -33.406 12.055 -6.824 1 91.19 180 ASN B CA 1
ATOM 3775 C C . ASN B 1 180 ? -32.25 12.734 -7.555 1 91.19 180 ASN B C 1
ATOM 3777 O O . ASN B 1 180 ? -32.469 13.648 -8.352 1 91.19 180 ASN B O 1
ATOM 3781 N N . GLU B 1 181 ? -31.141 12.094 -7.27 1 94.56 181 GLU B N 1
ATOM 3782 C CA . GLU B 1 181 ? -29.969 12.688 -7.902 1 94.56 181 GLU B CA 1
ATOM 3783 C C . GLU B 1 181 ? -29.938 12.391 -9.398 1 94.56 181 GLU B C 1
ATOM 3785 O O . GLU B 1 181 ? -29.766 11.242 -9.805 1 94.56 181 GLU B O 1
ATOM 3790 N N . ALA B 1 182 ? -29.984 13.414 -10.227 1 94.75 182 ALA B N 1
ATOM 3791 C CA . ALA B 1 182 ? -30.094 13.281 -11.68 1 94.75 182 ALA B CA 1
ATOM 3792 C C . ALA B 1 182 ? -28.781 12.766 -12.273 1 94.75 182 ALA B C 1
ATOM 3794 O O . ALA B 1 182 ? -28.781 12.102 -13.312 1 94.75 182 ALA B O 1
ATOM 3795 N N . ASN B 1 183 ? -27.734 13.039 -11.633 1 96.75 183 ASN B N 1
ATOM 3796 C CA . ASN B 1 183 ? -26.422 12.711 -12.195 1 96.75 183 ASN B CA 1
ATOM 3797 C C . ASN B 1 183 ? -25.828 11.461 -11.547 1 96.75 183 ASN B C 1
ATOM 3799 O O . ASN B 1 183 ? -24.625 11.219 -11.656 1 96.75 183 ASN B O 1
ATOM 3803 N N . ARG B 1 184 ? -26.578 10.711 -10.859 1 97 184 ARG B N 1
ATOM 3804 C CA . ARG B 1 184 ? -26.109 9.57 -10.086 1 97 184 ARG B CA 1
ATOM 3805 C C . ARG B 1 184 ? -25.219 8.664 -10.922 1 97 184 ARG B C 1
ATOM 3807 O O . ARG B 1 184 ? -24.094 8.344 -10.523 1 97 184 ARG B O 1
ATOM 3814 N N . ASN B 1 185 ? -25.688 8.297 -12.117 1 97.06 185 ASN B N 1
ATOM 3815 C CA . ASN B 1 185 ? -24.938 7.371 -12.961 1 97.06 185 ASN B CA 1
ATOM 3816 C C . ASN B 1 185 ? -23.609 7.984 -13.422 1 97.06 185 ASN B C 1
ATOM 3818 O O . ASN B 1 185 ? -22.562 7.332 -13.367 1 97.06 185 ASN B O 1
ATOM 3822 N N . ALA B 1 186 ? -23.688 9.172 -13.867 1 97.56 186 ALA B N 1
ATOM 3823 C CA . ALA B 1 186 ? -22.484 9.852 -14.336 1 97.56 186 ALA B CA 1
ATOM 3824 C C . ALA B 1 186 ? -21.453 9.984 -13.219 1 97.56 186 ALA B C 1
ATOM 3826 O O . ALA B 1 186 ? -20.25 9.789 -13.438 1 97.56 186 ALA B O 1
ATOM 3827 N N . ILE B 1 187 ? -21.906 10.312 -12.008 1 97.75 187 ILE B N 1
ATOM 3828 C CA . ILE B 1 187 ? -21.047 10.453 -10.852 1 97.75 187 ILE B CA 1
ATOM 3829 C C . ILE B 1 187 ? -20.375 9.117 -10.539 1 97.75 187 ILE B C 1
ATOM 3831 O O . ILE B 1 187 ? -19.156 9.055 -10.367 1 97.75 187 ILE B O 1
ATOM 3835 N N . LEU B 1 188 ? -21.141 8.078 -10.5 1 98 188 LEU B N 1
ATOM 3836 C CA . LEU B 1 188 ? -20.625 6.762 -10.141 1 98 188 LEU B CA 1
ATOM 3837 C C . LEU B 1 188 ? -19.656 6.262 -11.211 1 98 188 LEU B C 1
ATOM 3839 O O . LEU B 1 188 ? -18.609 5.691 -10.891 1 98 188 LEU B O 1
ATOM 3843 N N . GLU B 1 189 ? -20.031 6.461 -12.5 1 97.94 189 GLU B N 1
ATOM 3844 C CA . GLU B 1 189 ? -19.141 6.078 -13.594 1 97.94 189 GLU B CA 1
ATOM 3845 C C . GLU B 1 189 ? -17.797 6.781 -13.484 1 97.94 189 GLU B C 1
ATOM 3847 O O . GLU B 1 189 ? -16.75 6.156 -13.664 1 97.94 189 GLU B O 1
ATOM 3852 N N . THR B 1 190 ? -17.875 8.047 -13.164 1 97.31 190 THR B N 1
ATOM 3853 C CA . THR B 1 190 ? -16.672 8.852 -13.07 1 97.31 190 THR B CA 1
ATOM 3854 C C . THR B 1 190 ? -15.828 8.43 -11.867 1 97.31 190 THR B C 1
ATOM 3856 O O . THR B 1 190 ? -14.633 8.172 -12 1 97.31 190 THR B O 1
ATOM 3859 N N . LEU B 1 191 ? -16.438 8.289 -10.719 1 97.19 191 LEU B N 1
ATOM 3860 C CA . LEU B 1 191 ? -15.719 8.016 -9.477 1 97.19 191 LEU B CA 1
ATOM 3861 C C . LEU B 1 191 ? -15.141 6.602 -9.484 1 97.19 191 LEU B C 1
ATOM 3863 O O . LEU B 1 191 ? -14.062 6.363 -8.938 1 97.19 191 LEU B O 1
ATOM 3867 N N . THR B 1 192 ? -15.844 5.648 -10.086 1 97.81 192 THR B N 1
ATOM 3868 C CA . THR B 1 192 ? -15.406 4.258 -10.07 1 97.81 192 THR B CA 1
ATOM 3869 C C . THR B 1 192 ? -14.609 3.928 -11.328 1 97.81 192 THR B C 1
ATOM 3871 O O . THR B 1 192 ? -14.086 2.82 -11.469 1 97.81 192 THR B O 1
ATOM 3874 N N . ASP B 1 193 ? -14.5 4.934 -12.234 1 97.69 193 ASP B N 1
ATOM 3875 C CA . ASP B 1 193 ? -13.93 4.641 -13.547 1 97.69 193 ASP B CA 1
ATOM 3876 C C . ASP B 1 193 ? -14.625 3.441 -14.188 1 97.69 193 ASP B C 1
ATOM 3878 O O . ASP B 1 193 ? -13.969 2.461 -14.547 1 97.69 193 ASP B O 1
ATOM 3882 N N . ASN B 1 194 ? -15.992 3.578 -14.203 1 97.19 194 ASN B N 1
ATOM 3883 C CA . ASN B 1 194 ? -16.875 2.564 -14.773 1 97.19 194 ASN B CA 1
ATOM 3884 C C . ASN B 1 194 ? -16.688 1.213 -14.086 1 97.19 194 ASN B C 1
ATOM 3886 O O . ASN B 1 194 ? -16.609 0.18 -14.758 1 97.19 194 ASN B O 1
ATOM 3890 N N . GLY B 1 195 ? -16.453 1.167 -12.789 1 96.5 195 GLY B N 1
ATOM 3891 C CA . GLY B 1 195 ? -16.406 -0.051 -12 1 96.5 195 GLY B CA 1
ATOM 3892 C C . GLY B 1 195 ? -15.008 -0.604 -11.828 1 96.5 195 GLY B C 1
ATOM 3893 O O . GLY B 1 195 ? -14.828 -1.717 -11.328 1 96.5 195 GLY B O 1
ATOM 3894 N N . ALA B 1 196 ? -14 0.143 -12.164 1 96.94 196 ALA B N 1
ATOM 3895 C CA . ALA B 1 196 ? -12.617 -0.317 -12.094 1 96.94 196 ALA B CA 1
ATOM 3896 C C . ALA B 1 196 ? -11.953 0.16 -10.805 1 96.94 196 ALA B C 1
ATOM 3898 O O . ALA B 1 196 ? -10.93 -0.39 -10.383 1 96.94 196 ALA B O 1
ATOM 3899 N N . ARG B 1 197 ? -12.523 1.107 -10.18 1 97.69 197 ARG B N 1
ATOM 3900 C CA . ARG B 1 197 ? -11.922 1.704 -9 1 97.69 197 ARG B CA 1
ATOM 3901 C C . ARG B 1 197 ? -12.828 1.543 -7.781 1 97.69 197 ARG B C 1
ATOM 3903 O O . ARG B 1 197 ? -14.023 1.837 -7.848 1 97.69 197 ARG B O 1
ATOM 3910 N N . THR B 1 198 ? -12.258 1.076 -6.719 1 98.56 198 THR B N 1
ATOM 3911 C CA . THR B 1 198 ? -12.977 0.936 -5.461 1 98.56 198 THR B CA 1
ATOM 3912 C C . THR B 1 198 ? -13.211 2.299 -4.812 1 98.56 198 THR B C 1
ATOM 3914 O O . THR B 1 198 ? -12.305 3.131 -4.77 1 98.56 198 THR B O 1
ATOM 3917 N N . ILE B 1 199 ? -14.453 2.559 -4.355 1 98.62 199 ILE B N 1
ATOM 3918 C CA . ILE B 1 199 ? -14.781 3.807 -3.672 1 98.62 199 ILE B CA 1
ATOM 3919 C C . ILE B 1 199 ? -15.555 3.508 -2.389 1 98.62 199 ILE B C 1
ATOM 3921 O O . ILE B 1 199 ? -15.773 2.344 -2.047 1 98.62 199 ILE B O 1
ATOM 3925 N N . MET B 1 200 ? -15.844 4.512 -1.628 1 98.69 200 MET B N 1
ATOM 3926 C CA . MET B 1 200 ? -16.609 4.41 -0.393 1 98.69 200 MET B CA 1
ATOM 3927 C C . MET B 1 200 ? -17.938 5.152 -0.517 1 98.69 200 MET B C 1
ATOM 3929 O O . MET B 1 200 ? -17.984 6.25 -1.07 1 98.69 200 MET B O 1
ATOM 3933 N N . ALA B 1 201 ? -18.984 4.551 -0.129 1 98.75 201 ALA B N 1
ATOM 3934 C CA . ALA B 1 201 ? -20.281 5.172 0.062 1 98.75 201 ALA B CA 1
ATOM 3935 C C . ALA B 1 201 ? -20.672 5.184 1.537 1 98.75 201 ALA B C 1
ATOM 3937 O O . ALA B 1 201 ? -20.562 4.168 2.227 1 98.75 201 ALA B O 1
ATOM 3938 N N . GLN B 1 202 ? -21.078 6.297 2.027 1 98.62 202 GLN B N 1
ATOM 3939 C CA . GLN B 1 202 ? -21.516 6.469 3.412 1 98.62 202 GLN B CA 1
ATOM 3940 C C . GLN B 1 202 ? -22.859 7.18 3.486 1 98.62 202 GLN B C 1
ATOM 3942 O O . GLN B 1 202 ? -23.125 8.094 2.707 1 98.62 202 GLN B O 1
ATOM 3947 N N . ARG B 1 203 ? -23.672 6.684 4.367 1 98.69 203 ARG B N 1
ATOM 3948 C CA . ARG B 1 203 ? -24.906 7.43 4.602 1 98.69 203 ARG B CA 1
ATOM 3949 C C . ARG B 1 203 ? -24.609 8.875 4.973 1 98.69 203 ARG B C 1
ATOM 3951 O O . ARG B 1 203 ? -23.703 9.148 5.762 1 98.69 203 ARG B O 1
ATOM 3958 N N . TYR B 1 204 ? -25.406 9.773 4.375 1 98.06 204 TYR B N 1
ATOM 3959 C CA . TYR B 1 204 ? -25.266 11.195 4.664 1 98.06 204 TYR B CA 1
ATOM 3960 C C . TYR B 1 204 ? -25.547 11.492 6.129 1 98.06 204 TYR B C 1
ATOM 3962 O O . TYR B 1 204 ? -26.484 10.938 6.711 1 98.06 204 TYR B O 1
ATOM 3970 N N . ILE B 1 205 ? -24.75 12.328 6.738 1 98 205 ILE B N 1
ATOM 3971 C CA . ILE B 1 205 ? -24.906 12.75 8.125 1 98 205 ILE B CA 1
ATOM 3972 C C . ILE B 1 205 ? -25.312 14.219 8.18 1 98 205 ILE B C 1
ATOM 3974 O O . ILE B 1 205 ? -24.484 15.109 7.957 1 98 205 ILE B O 1
ATOM 3978 N N . PRO B 1 206 ? -26.5 14.523 8.516 1 96.75 206 PRO B N 1
ATOM 3979 C CA . PRO B 1 206 ? -27.016 15.891 8.438 1 96.75 206 PRO B CA 1
ATOM 3980 C C . PRO B 1 206 ? -26.266 16.859 9.344 1 96.75 206 PRO B C 1
ATOM 3982 O O . PRO B 1 206 ? -26.234 18.062 9.078 1 96.75 206 PRO B O 1
ATOM 3985 N N . GLU B 1 207 ? -25.641 16.359 10.391 1 97.25 207 GLU B N 1
ATOM 3986 C CA . GLU B 1 207 ? -24.938 17.172 11.359 1 97.25 207 GLU B CA 1
ATOM 3987 C C . GLU B 1 207 ? -23.719 17.859 10.727 1 97.25 207 GLU B C 1
ATOM 3989 O O . GLU B 1 207 ? -23.094 18.719 11.352 1 97.25 207 GLU B O 1
ATOM 3994 N N . ILE B 1 208 ? -23.438 17.562 9.438 1 96.5 208 ILE B N 1
ATOM 3995 C CA . ILE B 1 208 ? -22.328 18.188 8.727 1 96.5 208 ILE B CA 1
ATOM 3996 C C . ILE B 1 208 ? -22.5 19.703 8.727 1 96.5 208 ILE B C 1
ATOM 3998 O O . ILE B 1 208 ? -21.516 20.453 8.688 1 96.5 208 ILE B O 1
ATOM 4002 N N . VAL B 1 209 ? -23.688 20.188 8.828 1 95 209 VAL B N 1
ATOM 4003 C CA . VAL B 1 209 ? -23.969 21.625 8.82 1 95 209 VAL B CA 1
ATOM 4004 C C . VAL B 1 209 ? -23.312 22.281 10.023 1 95 209 VAL B C 1
ATOM 4006 O O . VAL B 1 209 ? -23.031 23.484 10.008 1 95 209 VAL B O 1
ATOM 4009 N N . LYS B 1 210 ? -23.078 21.469 11.094 1 95.75 210 LYS B N 1
ATOM 4010 C CA . LYS B 1 210 ? -22.406 21.984 12.289 1 95.75 210 LYS B CA 1
ATOM 4011 C C . LYS B 1 210 ? -20.891 21.844 12.164 1 95.75 210 LYS B C 1
ATOM 4013 O O . LYS B 1 210 ? -20.156 22.312 13.031 1 95.75 210 LYS B O 1
ATOM 4018 N N . GLY B 1 211 ? -20.469 21.172 11.078 1 96.5 211 GLY B N 1
ATOM 4019 C CA . GLY B 1 211 ? -19.047 21.062 10.805 1 96.5 211 GLY B CA 1
ATOM 4020 C C . GLY B 1 211 ? -18.547 19.625 10.789 1 96.5 211 GLY B C 1
ATOM 4021 O O . GLY B 1 211 ? -19.094 18.766 11.492 1 96.5 211 GLY B O 1
ATOM 4022 N N . ASP B 1 212 ? -17.594 19.375 9.969 1 97.5 212 ASP B N 1
ATOM 4023 C CA . ASP B 1 212 ? -16.734 18.203 10.031 1 97.5 212 ASP B CA 1
ATOM 4024 C C . ASP B 1 212 ? -15.57 18.438 10.992 1 97.5 212 ASP B C 1
ATOM 4026 O O . ASP B 1 212 ? -14.602 19.125 10.656 1 97.5 212 ASP B O 1
ATOM 4030 N N . LYS B 1 213 ? -15.68 17.859 12.18 1 98.56 213 LYS B N 1
ATOM 4031 C CA . LYS B 1 213 ? -14.711 18.172 13.227 1 98.56 213 LYS B CA 1
ATOM 4032 C C . LYS B 1 213 ? -13.406 17.406 13.008 1 98.56 213 LYS B C 1
ATOM 4034 O O . LYS B 1 213 ? -13.414 16.188 12.812 1 98.56 213 LYS B O 1
ATOM 4039 N N . ARG B 1 214 ? -12.312 18.141 13.008 1 98.69 214 ARG B N 1
ATOM 4040 C CA . ARG B 1 214 ? -10.992 17.547 13.156 1 98.69 214 ARG B CA 1
ATOM 4041 C C . ARG B 1 214 ? -10.633 17.375 14.633 1 98.69 214 ARG B C 1
ATOM 4043 O O . ARG B 1 214 ? -10.445 18.359 15.344 1 98.69 214 ARG B O 1
ATOM 4050 N N . VAL B 1 215 ? -10.578 16.141 15.07 1 98.88 215 VAL B N 1
ATOM 4051 C CA . VAL B 1 215 ? -10.117 15.789 16.406 1 98.88 215 VAL B CA 1
ATOM 4052 C C . VAL B 1 215 ? -8.703 15.219 16.328 1 98.88 215 VAL B C 1
ATOM 4054 O O . VAL B 1 215 ? -8.461 14.227 15.641 1 98.88 215 VAL B O 1
ATOM 4057 N N . LEU B 1 216 ? -7.781 15.812 17.016 1 98.94 216 LEU B N 1
ATOM 4058 C CA . LEU B 1 216 ? -6.383 15.398 16.953 1 98.94 216 LEU B CA 1
ATOM 4059 C C . LEU B 1 216 ? -6.023 14.516 18.141 1 98.94 216 LEU B C 1
ATOM 4061 O O . LEU B 1 216 ? -6.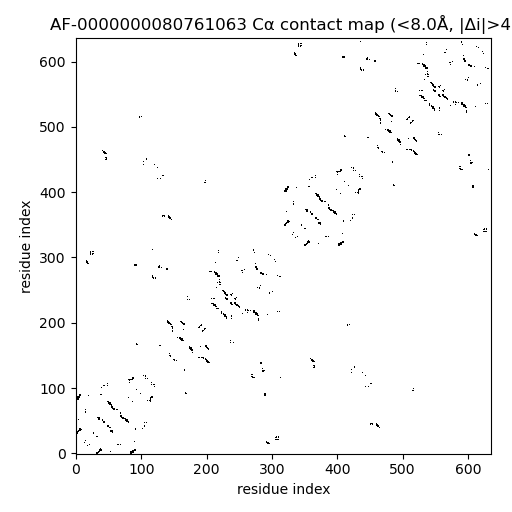438 14.789 19.266 1 98.94 216 LEU B O 1
ATOM 4065 N N . ILE B 1 217 ? -5.402 13.438 17.875 1 98.94 217 ILE B N 1
ATOM 4066 C CA . ILE B 1 217 ? -4.812 12.555 18.875 1 98.94 217 ILE B CA 1
ATOM 4067 C C . ILE B 1 217 ? -3.291 12.578 18.75 1 98.94 217 ILE B C 1
ATOM 4069 O O . ILE B 1 217 ? -2.742 12.258 17.688 1 98.94 217 ILE B O 1
ATOM 4073 N N . ILE B 1 218 ? -2.598 12.984 19.766 1 98.88 218 ILE B N 1
ATOM 4074 C CA . ILE B 1 218 ? -1.144 13.094 19.781 1 98.88 218 ILE B CA 1
ATOM 4075 C C . ILE B 1 218 ? -0.57 12.242 20.906 1 98.88 218 ILE B C 1
ATOM 4077 O O . ILE B 1 218 ? -0.891 12.461 22.078 1 98.88 218 ILE B O 1
ATOM 4081 N N . GLY B 1 219 ? 0.282 11.281 20.547 1 98.31 219 GLY B N 1
ATOM 4082 C CA . GLY B 1 219 ? 0.834 10.398 21.562 1 98.31 219 GLY B CA 1
ATOM 4083 C C . GLY B 1 219 ? -0.227 9.617 22.312 1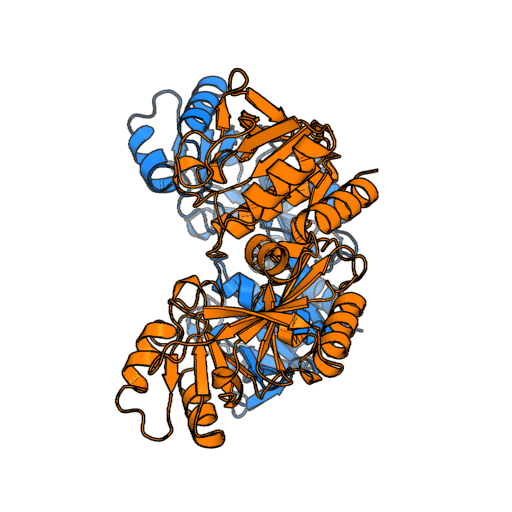 98.31 219 GLY B C 1
ATOM 4084 O O . GLY B 1 219 ? -0.117 9.414 23.516 1 98.31 219 GLY B O 1
ATOM 4085 N N . GLY B 1 220 ? -1.311 9.359 21.641 1 98.44 220 GLY B N 1
ATOM 4086 C CA . GLY B 1 220 ? -2.379 8.578 22.25 1 98.44 220 GLY B CA 1
ATOM 4087 C C . GLY B 1 220 ? -3.348 9.414 23.062 1 98.44 220 GLY B C 1
ATOM 4088 O O . GLY B 1 220 ? -4.34 8.898 23.578 1 98.44 220 GLY B O 1
ATOM 4089 N N . GLU B 1 221 ? -3.1 10.703 23.109 1 98.62 221 GLU B N 1
ATOM 4090 C CA . GLU B 1 221 ? -3.939 11.602 23.891 1 98.62 221 GLU B CA 1
ATOM 4091 C C . GLU B 1 221 ? -4.688 12.586 23 1 98.62 221 GLU B C 1
ATOM 4093 O O . GLU B 1 221 ? -4.082 13.258 22.172 1 98.62 221 GLU B O 1
ATOM 4098 N N . PRO B 1 222 ? -6.012 12.703 23.219 1 98.81 222 PRO B N 1
ATOM 4099 C CA . PRO B 1 222 ? -6.754 13.688 22.438 1 98.81 222 PRO B CA 1
ATOM 4100 C C . PRO B 1 222 ? -6.387 15.125 22.797 1 98.81 222 PRO B C 1
ATOM 4102 O O . PRO B 1 222 ? -6.23 15.445 23.984 1 98.81 222 PRO B O 1
ATOM 4105 N N . VAL B 1 223 ? -6.113 15.93 21.797 1 98.88 223 VAL B N 1
ATOM 4106 C CA . VAL B 1 223 ? -6.098 17.375 22.016 1 98.88 223 VAL B CA 1
ATOM 4107 C C . VAL B 1 223 ? -7.445 17.828 22.578 1 98.88 223 VAL B C 1
ATOM 4109 O O . VAL B 1 223 ? -8.5 17.375 22.125 1 98.88 223 VAL B O 1
ATOM 4112 N N . PRO B 1 224 ? -7.488 18.703 23.547 1 98.75 224 PRO B N 1
ATOM 4113 C CA . PRO B 1 224 ? -8.75 19 24.234 1 98.75 224 PRO B CA 1
ATOM 4114 C C . PRO B 1 224 ? -9.719 19.797 23.359 1 98.75 224 PRO B C 1
ATOM 4116 O O . PRO B 1 224 ? -10.883 19.953 23.719 1 98.75 224 PRO B O 1
ATOM 4119 N N . TYR B 1 225 ? -9.266 20.281 22.203 1 98.81 225 TYR B N 1
ATOM 4120 C CA . TYR B 1 225 ? -10.109 21.047 21.281 1 98.81 225 TYR B CA 1
ATOM 4121 C C . TYR B 1 225 ? -10.133 20.391 19.906 1 98.81 225 TYR B C 1
ATOM 4123 O O . TYR B 1 225 ? -9.164 19.75 19.5 1 98.81 225 TYR B O 1
ATOM 4131 N N . ALA B 1 226 ? -11.25 20.484 19.297 1 98.75 226 ALA B N 1
ATOM 4132 C CA . ALA B 1 226 ? -11.398 20.109 17.891 1 98.75 226 ALA B CA 1
ATOM 4133 C C . ALA B 1 226 ? -11.602 21.344 17.016 1 98.75 226 ALA B C 1
ATOM 4135 O O . ALA B 1 226 ? -11.867 22.438 17.516 1 98.75 226 ALA B O 1
ATOM 4136 N N . LEU B 1 227 ? -11.305 21.234 15.812 1 98.75 227 LEU B N 1
ATOM 4137 C CA . LEU B 1 227 ? -11.664 22.281 14.852 1 98.75 227 LEU B CA 1
ATOM 4138 C C . LEU B 1 227 ? -12.867 21.859 14.016 1 98.75 227 LEU B C 1
ATOM 4140 O O . LEU B 1 227 ? -12.758 20.953 13.172 1 98.75 227 LEU B O 1
ATOM 4144 N N . ALA B 1 228 ? -13.992 22.469 14.273 1 98.31 228 ALA B N 1
ATOM 4145 C CA . ALA B 1 228 ? -15.148 22.266 13.406 1 98.31 228 ALA B CA 1
ATOM 4146 C C . ALA B 1 228 ? -14.984 23 12.078 1 98.31 228 ALA B C 1
ATOM 4148 O O . ALA B 1 228 ? -14.844 24.219 12.062 1 98.31 228 ALA B O 1
ATOM 4149 N N . ARG B 1 229 ? -14.922 22.297 10.992 1 97.81 229 ARG B N 1
ATOM 4150 C CA . ARG B 1 229 ? -14.875 22.875 9.656 1 97.81 229 ARG B CA 1
ATOM 4151 C C . ARG B 1 229 ? -16.266 22.953 9.039 1 97.81 229 ARG B C 1
ATOM 4153 O O . ARG B 1 229 ? -16.797 21.953 8.57 1 97.81 229 ARG B O 1
ATOM 4160 N N . ILE B 1 230 ? -16.828 24.062 9.094 1 96.56 230 ILE B N 1
ATOM 4161 C CA . ILE B 1 230 ? -18.219 24.312 8.75 1 96.56 230 ILE B CA 1
ATOM 4162 C C . ILE B 1 230 ? -18.344 24.656 7.27 1 96.56 230 ILE B C 1
ATOM 4164 O O . ILE B 1 230 ? -17.719 25.594 6.789 1 96.56 230 ILE B O 1
ATOM 4168 N N . PRO B 1 231 ? -19.203 23.891 6.555 1 93.56 231 PRO B N 1
ATOM 4169 C CA . PRO B 1 231 ? -19.344 24.141 5.117 1 93.56 231 PRO B CA 1
ATOM 4170 C C . PRO B 1 231 ? -19.906 25.531 4.812 1 93.56 231 PRO B C 1
ATOM 4172 O O . PRO B 1 231 ? -20.688 26.062 5.602 1 93.56 231 PRO B O 1
ATOM 4175 N N . LEU B 1 232 ? -19.5 26.078 3.695 1 89.12 232 LEU B N 1
ATOM 4176 C CA . LEU B 1 232 ? -20.156 27.281 3.182 1 89.12 232 LEU B CA 1
ATOM 4177 C C . LEU B 1 232 ? -21.609 26.984 2.828 1 89.12 232 LEU B C 1
ATOM 4179 O O . LEU B 1 232 ? -21.969 25.844 2.574 1 89.12 232 LEU B O 1
ATOM 4183 N N . ALA B 1 233 ? -22.328 28.094 2.816 1 85.81 233 ALA B N 1
ATOM 4184 C CA . ALA B 1 233 ? -23.719 27.938 2.404 1 85.81 233 ALA B CA 1
ATOM 4185 C C . ALA B 1 233 ? -23.812 27.297 1.019 1 85.81 233 ALA B C 1
ATOM 4187 O O . ALA B 1 233 ? -23.125 27.734 0.084 1 85.81 233 ALA B O 1
ATOM 4188 N N . GLY B 1 234 ? -24.562 26.219 0.948 1 83.75 234 GLY B N 1
ATOM 4189 C CA . GLY B 1 234 ? -24.75 25.547 -0.334 1 83.75 234 GLY B CA 1
ATOM 4190 C C . GLY B 1 234 ? -23.688 24.516 -0.637 1 83.75 234 GLY B C 1
ATOM 4191 O O . GLY B 1 234 ? -23.766 23.797 -1.634 1 83.75 234 GLY B O 1
ATOM 4192 N N . GLU B 1 235 ? -22.688 24.484 0.216 1 86.25 235 GLU B N 1
ATOM 4193 C CA . GLU B 1 235 ? -21.594 23.547 0.028 1 86.25 235 GLU B CA 1
ATOM 4194 C C . GLU B 1 235 ? -21.719 22.359 0.984 1 86.25 235 GLU B C 1
ATOM 4196 O O . GLU B 1 235 ? -22.062 22.531 2.158 1 86.25 235 GLU B O 1
ATOM 4201 N N . THR B 1 236 ? -21.5 21.156 0.441 1 85.56 236 THR B N 1
ATOM 4202 C CA . THR B 1 236 ? -21.594 19.938 1.255 1 85.56 236 THR B CA 1
ATOM 4203 C C . THR B 1 236 ? -20.281 19.672 1.984 1 85.56 236 THR B C 1
ATOM 4205 O O . THR B 1 236 ? -20.281 19.281 3.154 1 85.56 236 THR B O 1
ATOM 4208 N N . ARG B 1 237 ? -19.25 20.078 1.346 1 86.5 237 ARG B N 1
ATOM 4209 C CA . ARG B 1 237 ? -17.938 19.812 1.918 1 86.5 237 ARG B CA 1
ATOM 4210 C C . ARG B 1 237 ? -17.547 20.891 2.936 1 86.5 237 ARG B C 1
ATOM 4212 O O . ARG B 1 237 ? -17.578 22.078 2.629 1 86.5 237 ARG B O 1
ATOM 4219 N N . GLY B 1 238 ? -17.047 20.328 4.074 1 83.69 238 GLY B N 1
ATOM 4220 C CA . GLY B 1 238 ? -16.672 21.25 5.141 1 83.69 238 GLY B CA 1
ATOM 4221 C C . GLY B 1 238 ? -15.188 21.531 5.207 1 83.69 238 GLY B C 1
ATOM 4222 O O . GLY B 1 238 ? -14.742 22.344 6.008 1 83.69 238 GLY B O 1
ATOM 4223 N N . ASN B 1 239 ? -14.406 20.938 4.402 1 85.94 239 ASN B N 1
ATOM 4224 C CA . ASN B 1 239 ? -12.953 21.078 4.441 1 85.94 239 ASN B CA 1
ATOM 4225 C C . ASN B 1 239 ? -12.531 22.531 4.234 1 85.94 239 ASN B C 1
ATOM 4227 O O . ASN B 1 239 ? -13.133 23.25 3.436 1 85.94 239 ASN B O 1
ATOM 4231 N N . LEU B 1 240 ? -11.492 22.875 5.008 1 86.25 240 LEU B N 1
ATOM 4232 C CA . LEU B 1 240 ? -10.953 24.219 4.855 1 86.25 240 LEU B CA 1
ATOM 4233 C C . LEU B 1 240 ? -10.516 24.469 3.416 1 86.25 240 LEU B C 1
ATOM 4235 O O . LEU B 1 240 ? -10.664 25.578 2.9 1 86.25 240 LEU B O 1
ATOM 4239 N N . ALA B 1 241 ? -9.945 23.484 2.775 1 81.12 241 ALA B N 1
ATOM 4240 C CA . ALA B 1 241 ? -9.492 23.578 1.391 1 81.12 241 ALA B CA 1
ATOM 4241 C C . ALA B 1 241 ? -10.648 23.891 0.449 1 81.12 241 ALA B C 1
ATOM 4243 O O . ALA B 1 241 ? -10.445 24.453 -0.626 1 81.12 241 ALA B O 1
ATOM 4244 N N . ALA B 1 242 ? -11.891 23.578 0.869 1 81.94 242 ALA B N 1
ATOM 4245 C CA . ALA B 1 242 ? -13.086 23.828 0.075 1 81.94 242 ALA B CA 1
ATOM 4246 C C . ALA B 1 242 ? -13.734 25.156 0.474 1 81.94 242 ALA B C 1
ATOM 4248 O O . ALA B 1 242 ? -14.82 25.484 0 1 81.94 242 ALA B O 1
ATOM 4249 N N . GLY B 1 243 ? -13.141 25.875 1.397 1 84.56 243 GLY B N 1
ATOM 4250 C CA . GLY B 1 243 ? -13.625 27.188 1.795 1 84.56 243 GLY B CA 1
ATOM 4251 C C . GLY B 1 243 ? -14.383 27.172 3.107 1 84.56 243 GLY B C 1
ATOM 4252 O O . GLY B 1 243 ? -14.938 28.188 3.523 1 84.56 243 GLY B O 1
ATOM 4253 N N . GLY B 1 244 ? -14.422 26.062 3.773 1 89.38 244 GLY B N 1
ATOM 4254 C CA . GLY B 1 244 ? -15.094 25.969 5.062 1 89.38 244 GLY B CA 1
ATOM 4255 C C . GLY B 1 244 ? -14.477 26.875 6.117 1 89.38 244 GLY B C 1
ATOM 4256 O O . GLY B 1 244 ? -13.297 27.219 6.023 1 89.38 244 GLY B O 1
ATOM 4257 N N . ARG B 1 245 ? -15.375 27.25 7.047 1 93.88 245 ARG B N 1
ATOM 4258 C CA . ARG B 1 245 ? -14.914 28.062 8.172 1 93.88 245 ARG B CA 1
ATOM 4259 C C . ARG B 1 245 ? -14.539 27.172 9.359 1 93.88 245 ARG B C 1
ATOM 4261 O O . ARG B 1 245 ? -15.344 26.344 9.797 1 93.88 245 ARG B O 1
ATOM 4268 N N . GLY B 1 246 ? -13.312 27.391 9.852 1 96.69 246 GLY B N 1
ATOM 4269 C CA . GLY B 1 246 ? -12.852 26.625 10.992 1 96.69 246 GLY B CA 1
ATOM 4270 C C . GLY B 1 246 ? -13.164 27.281 12.32 1 96.69 246 GLY B C 1
ATOM 4271 O O . GLY B 1 246 ? -12.812 28.438 12.547 1 96.69 246 GLY B O 1
ATOM 4272 N N . VAL B 1 247 ? -13.867 26.562 13.195 1 98.19 247 VAL B N 1
ATOM 4273 C CA . VAL B 1 247 ? -14.203 27.047 14.531 1 98.19 247 VAL B CA 1
ATOM 4274 C C . VAL B 1 247 ? -13.695 26.062 15.578 1 98.19 247 VAL B C 1
ATOM 4276 O O . VAL B 1 247 ? -14.18 24.922 15.664 1 98.19 247 VAL B O 1
ATOM 4279 N N . ALA B 1 248 ? -12.758 26.5 16.359 1 98.62 248 ALA B N 1
ATOM 4280 C CA . ALA B 1 248 ? -12.266 25.641 17.438 1 98.62 248 ALA B CA 1
ATOM 4281 C C . ALA B 1 248 ? -13.297 25.516 18.547 1 98.62 248 ALA B C 1
ATOM 4283 O O . ALA B 1 248 ? -13.977 26.5 18.891 1 98.62 248 ALA B O 1
ATOM 4284 N N . GLN B 1 249 ? -13.477 24.375 19.078 1 98.56 249 GLN B N 1
ATOM 4285 C CA . GLN B 1 249 ? -14.398 24.125 20.188 1 98.56 249 GLN B CA 1
ATOM 4286 C C . GLN B 1 249 ? -13.883 23 21.094 1 98.56 249 GLN B C 1
ATOM 4288 O O . GLN B 1 249 ? -13.109 22.156 20.641 1 98.56 249 GLN B O 1
ATOM 4293 N N . PRO B 1 250 ? -14.281 23.078 22.375 1 98.62 250 PRO B N 1
ATOM 4294 C CA . PRO B 1 250 ? -13.906 21.953 23.25 1 98.62 250 PRO B CA 1
ATOM 4295 C C . PRO B 1 250 ? -14.461 20.625 22.766 1 98.62 250 PRO B C 1
ATOM 4297 O O . PRO B 1 250 ? -15.539 20.578 22.172 1 98.62 250 PRO B O 1
ATOM 4300 N N . LEU B 1 251 ? -13.75 19.562 23.016 1 98.75 251 LEU B N 1
ATOM 4301 C CA . LEU B 1 251 ? -14.281 18.234 22.703 1 98.75 251 LEU B CA 1
ATOM 4302 C C . LEU B 1 251 ? -15.57 17.969 23.484 1 98.75 251 LEU B C 1
ATOM 4304 O O . LEU B 1 251 ? -15.633 18.219 24.688 1 98.75 251 LEU B O 1
ATOM 4308 N N . SER B 1 252 ? -16.594 17.562 22.781 1 98.31 252 SER B N 1
ATOM 4309 C CA . SER B 1 252 ? -17.75 17.016 23.484 1 98.31 252 SER B CA 1
ATOM 4310 C C . SER B 1 252 ? -17.406 15.672 24.141 1 98.31 252 SER B C 1
ATOM 4312 O O . SER B 1 252 ? -16.344 15.117 23.906 1 98.31 252 SER B O 1
ATOM 4314 N N . ALA B 1 253 ? -18.344 15.219 25 1 98.44 253 ALA B N 1
ATOM 4315 C CA . ALA B 1 253 ? -18.156 13.898 25.594 1 98.44 253 ALA B CA 1
ATOM 4316 C C . ALA B 1 253 ? -18.047 12.82 24.516 1 98.44 253 ALA B C 1
ATOM 4318 O O . ALA B 1 253 ? -17.219 11.906 24.625 1 98.44 253 ALA B O 1
ATOM 4319 N N . ARG B 1 254 ? -18.812 12.945 23.516 1 98.5 254 ARG B N 1
ATOM 4320 C CA . ARG B 1 254 ? -18.797 11.977 22.422 1 98.5 254 ARG B CA 1
ATOM 4321 C C . ARG B 1 254 ? -17.5 12.047 21.641 1 98.5 254 ARG B C 1
ATOM 4323 O O . ARG B 1 254 ? -16.906 11.016 21.328 1 98.5 254 ARG B O 1
ATOM 4330 N N . ASP B 1 255 ? -17.047 13.266 21.328 1 98.56 255 ASP B N 1
ATOM 4331 C CA . ASP B 1 255 ? -15.766 13.422 20.656 1 98.56 255 ASP B CA 1
ATOM 4332 C C . ASP B 1 255 ? -14.656 12.695 21.406 1 98.56 255 ASP B C 1
ATOM 4334 O O . ASP B 1 255 ? -13.844 11.992 20.812 1 98.56 255 ASP B O 1
ATOM 4338 N N . ARG B 1 256 ? -14.641 12.914 22.656 1 98.62 256 ARG B N 1
ATOM 4339 C CA . ARG B 1 256 ? -13.617 12.328 23.5 1 98.62 256 ARG B CA 1
ATOM 4340 C C . ARG B 1 256 ? -13.703 10.805 23.5 1 98.62 256 ARG B C 1
ATOM 4342 O O . ARG B 1 256 ? -12.68 10.117 23.422 1 98.62 256 ARG B O 1
ATOM 4349 N N . GLU B 1 257 ? -14.898 10.305 23.609 1 98.62 257 GLU B N 1
ATOM 4350 C CA . GLU B 1 257 ? -15.109 8.867 23.562 1 98.62 257 GLU B CA 1
ATOM 4351 C C . GLU B 1 257 ? -14.57 8.273 22.25 1 98.62 257 GLU B C 1
ATOM 4353 O O . GLU B 1 257 ? -13.867 7.262 22.266 1 98.62 257 GLU B O 1
ATOM 4358 N N . LEU B 1 258 ? -14.938 8.883 21.109 1 98.75 258 LEU B N 1
ATOM 4359 C CA . LEU B 1 258 ? -14.469 8.438 19.812 1 98.75 258 LEU B CA 1
ATOM 4360 C C . LEU B 1 258 ? -12.945 8.453 19.734 1 98.75 258 LEU B C 1
ATOM 4362 O O . LEU B 1 258 ? -12.328 7.473 19.328 1 98.75 258 LEU B O 1
ATOM 4366 N N . ALA B 1 259 ? -12.312 9.562 20.203 1 98.81 259 ALA B N 1
ATOM 4367 C CA . ALA B 1 259 ? -10.859 9.734 20.156 1 98.81 259 ALA B CA 1
ATOM 4368 C C . ALA B 1 259 ? -10.148 8.688 21 1 98.81 259 ALA B C 1
ATOM 4370 O O . ALA B 1 259 ? -9.156 8.094 20.578 1 98.81 259 ALA B O 1
ATOM 4371 N N . LEU B 1 260 ? -10.672 8.453 22.172 1 98.69 260 LEU B N 1
ATOM 4372 C CA . LEU B 1 260 ? -10.047 7.5 23.078 1 98.69 260 LEU B CA 1
ATOM 4373 C C . LEU B 1 260 ? -10.172 6.078 22.547 1 98.69 260 LEU B C 1
ATOM 4375 O O . LEU B 1 260 ? -9.258 5.266 22.719 1 98.69 260 LEU B O 1
ATOM 4379 N N . THR B 1 261 ? -11.281 5.762 21.953 1 98.62 261 THR B N 1
ATOM 4380 C CA . THR B 1 261 ? -11.461 4.441 21.359 1 98.62 261 THR B CA 1
ATOM 4381 C C . THR B 1 261 ? -10.445 4.203 20.25 1 98.62 261 THR B C 1
ATOM 4383 O O . THR B 1 261 ? -9.773 3.17 20.234 1 98.62 261 THR B O 1
ATOM 4386 N N . VAL B 1 262 ? -10.289 5.191 19.375 1 98.38 262 VAL B N 1
ATOM 4387 C CA . VAL B 1 262 ? -9.336 5.07 18.281 1 98.38 262 VAL B CA 1
ATOM 4388 C C . VAL B 1 262 ? -7.914 5.016 18.828 1 98.38 262 VAL B C 1
ATOM 4390 O O . VAL B 1 262 ? -7.09 4.219 18.375 1 98.38 262 VAL B O 1
ATOM 4393 N N . ALA B 1 263 ? -7.648 5.859 19.828 1 98.56 263 ALA B N 1
ATOM 4394 C CA . ALA B 1 263 ? -6.328 5.859 20.453 1 98.56 263 ALA B CA 1
ATOM 4395 C C . ALA B 1 263 ? -5.988 4.48 21.016 1 98.56 263 ALA B C 1
ATOM 4397 O O . ALA B 1 263 ? -4.875 3.986 20.828 1 98.56 263 ALA B O 1
ATOM 4398 N N . ALA B 1 264 ? -6.945 3.889 21.672 1 98.25 264 ALA B N 1
ATOM 4399 C CA . ALA B 1 264 ? -6.734 2.572 22.266 1 98.25 264 ALA B CA 1
ATOM 4400 C C . ALA B 1 264 ? -6.469 1.521 21.203 1 98.25 264 ALA B C 1
ATOM 4402 O O . ALA B 1 264 ? -5.566 0.693 21.344 1 98.25 264 ALA B O 1
ATOM 4403 N N . LYS B 1 265 ? -7.18 1.557 20.141 1 96.38 265 LYS B N 1
ATOM 4404 C CA . LYS B 1 265 ? -7.082 0.569 19.062 1 96.38 265 LYS B CA 1
ATOM 4405 C C . LYS B 1 265 ? -5.766 0.711 18.312 1 96.38 265 LYS B C 1
ATOM 4407 O O . LYS B 1 265 ? -5.262 -0.261 17.734 1 96.38 265 LYS B O 1
ATOM 4412 N N . THR B 1 266 ? -5.188 1.881 18.312 1 96.69 266 THR B N 1
ATOM 4413 C CA . THR B 1 266 ? -4 2.137 17.516 1 96.69 266 THR B CA 1
ATOM 4414 C C . THR B 1 266 ? -2.756 2.219 18.391 1 96.69 266 THR B C 1
ATOM 4416 O O . THR B 1 266 ? -1.667 2.529 17.906 1 96.69 266 THR B O 1
ATOM 4419 N N . ALA B 1 267 ? -2.945 1.986 19.688 1 96.88 267 ALA B N 1
ATOM 4420 C CA . ALA B 1 267 ? -1.835 2.076 20.641 1 96.88 267 ALA B CA 1
ATOM 4421 C C . ALA B 1 267 ? -0.698 1.141 20.234 1 96.88 267 ALA B C 1
ATOM 4423 O O . ALA B 1 267 ? -0.93 -0.03 19.922 1 96.88 267 ALA B O 1
ATOM 4424 N N . GLY B 1 268 ? 0.487 1.682 20.188 1 96.19 268 GLY B N 1
ATOM 4425 C CA . GLY B 1 268 ? 1.67 0.87 19.953 1 96.19 268 GLY B CA 1
ATOM 4426 C C . GLY B 1 268 ? 1.896 0.561 18.484 1 96.19 268 GLY B C 1
ATOM 4427 O O . GLY B 1 268 ? 2.832 -0.162 18.125 1 96.19 268 GLY B O 1
ATOM 4428 N N . LEU B 1 269 ? 1.115 1.101 17.578 1 96.69 269 LEU B N 1
ATOM 4429 C CA . LEU B 1 269 ? 1.215 0.75 16.172 1 96.69 269 LEU B CA 1
ATOM 4430 C C . LEU B 1 269 ? 2.094 1.748 15.422 1 96.69 269 LEU B C 1
ATOM 4432 O O . LEU B 1 269 ? 2.225 1.672 14.195 1 96.69 269 LEU B O 1
ATOM 4436 N N . GLY B 1 270 ? 2.639 2.68 16.125 1 98.12 270 GLY B N 1
ATOM 4437 C CA . GLY B 1 270 ? 3.561 3.617 15.5 1 98.12 270 GLY B CA 1
ATOM 4438 C C . GLY B 1 270 ? 2.877 4.863 14.969 1 98.12 270 GLY B C 1
ATOM 4439 O O . GLY B 1 270 ? 3.383 5.508 14.047 1 98.12 270 GLY B O 1
ATOM 4440 N N . LEU B 1 271 ? 1.706 5.164 15.508 1 98.69 271 LEU B N 1
ATOM 4441 C CA . LEU B 1 271 ? 0.965 6.359 15.109 1 98.69 271 LEU B CA 1
ATOM 4442 C C . LEU B 1 271 ? 1.041 7.426 16.203 1 98.69 271 LEU B C 1
ATOM 4444 O O . LEU B 1 271 ? 0.275 7.391 17.172 1 98.69 271 LEU B O 1
ATOM 4448 N N . LEU B 1 272 ? 1.932 8.391 16.031 1 98.75 272 LEU B N 1
ATOM 4449 C CA . LEU B 1 272 ? 2.133 9.461 17 1 98.75 272 LEU B CA 1
ATOM 4450 C C . LEU B 1 272 ? 1.073 10.547 16.828 1 98.75 272 LEU B C 1
ATOM 4452 O O . LEU B 1 272 ? 0.648 11.156 17.812 1 98.75 272 LEU B O 1
ATOM 4456 N N . LEU B 1 273 ? 0.707 10.797 15.602 1 98.94 273 LEU B N 1
ATOM 4457 C CA . LEU B 1 273 ? -0.261 11.836 15.266 1 98.94 273 LEU B CA 1
ATOM 4458 C C . LEU B 1 273 ? -1.401 11.266 14.43 1 98.94 273 LEU B C 1
ATOM 4460 O O . LEU B 1 273 ? -1.168 10.688 13.359 1 98.94 273 LEU B O 1
ATOM 4464 N N . ILE B 1 274 ? -2.598 11.359 14.898 1 98.88 274 ILE B N 1
ATOM 4465 C CA . ILE B 1 274 ? -3.811 10.945 14.203 1 98.88 274 ILE B CA 1
ATOM 4466 C C . ILE B 1 274 ? -4.793 12.109 14.141 1 98.88 274 ILE B C 1
ATOM 4468 O O . ILE B 1 274 ? -4.953 12.852 15.117 1 98.88 274 ILE B O 1
ATOM 4472 N N . GLY B 1 275 ? -5.359 12.391 13.055 1 98.69 275 GLY B N 1
ATOM 4473 C CA . GLY B 1 275 ? -6.492 13.289 12.906 1 98.69 275 GLY B CA 1
ATOM 4474 C C . GLY B 1 275 ? -7.785 12.578 12.57 1 98.69 275 GLY B C 1
ATOM 4475 O O . GLY B 1 275 ? -7.938 12.031 11.477 1 98.69 275 GLY B O 1
ATOM 4476 N N . LEU B 1 276 ? -8.758 12.641 13.445 1 98.5 276 LEU B N 1
ATOM 4477 C CA . LEU B 1 276 ? -10.078 12.047 13.219 1 98.5 276 LEU B CA 1
ATOM 4478 C C . LEU B 1 276 ? -11.031 13.055 12.594 1 98.5 276 LEU B C 1
ATOM 4480 O O . LEU B 1 276 ? -11.102 14.203 13.039 1 98.5 276 LEU B O 1
ATOM 4484 N N . ASP B 1 277 ? -11.656 12.656 11.57 1 98.5 277 ASP B N 1
ATOM 4485 C CA . ASP B 1 277 ? -12.797 13.422 11.078 1 98.5 277 ASP B CA 1
ATOM 4486 C C . ASP B 1 277 ? -14.102 12.891 11.664 1 98.5 277 ASP B C 1
ATOM 4488 O O . ASP B 1 277 ? -14.422 11.711 11.531 1 98.5 277 ASP B O 1
ATOM 4492 N N . VAL B 1 278 ? -14.812 13.789 12.289 1 98.69 278 VAL B N 1
ATOM 4493 C CA . VAL B 1 278 ? -16.031 13.406 12.984 1 98.69 278 VAL B CA 1
ATOM 4494 C C . VAL B 1 278 ? -17.188 14.312 12.539 1 98.69 278 VAL B C 1
ATOM 4496 O O . VAL B 1 278 ? -17.062 15.539 12.578 1 98.69 278 VAL B O 1
ATOM 4499 N N . ILE B 1 279 ? -18.234 13.758 12.125 1 98.31 279 ILE B N 1
ATOM 4500 C CA . ILE B 1 279 ? -19.484 14.477 11.852 1 98.31 279 ILE B CA 1
ATOM 4501 C C . ILE B 1 279 ? -20.594 13.961 12.766 1 98.31 279 ILE B C 1
ATOM 4503 O O . ILE B 1 279 ? -20.906 12.766 12.758 1 98.31 279 ILE B O 1
ATOM 4507 N N . GLY B 1 280 ? -21.172 14.867 13.516 1 97.69 280 GLY B N 1
ATOM 4508 C CA . GLY B 1 280 ? -22.094 14.383 14.531 1 97.69 280 GLY B CA 1
ATOM 4509 C C . GLY B 1 280 ? -21.453 13.398 15.492 1 97.69 280 GLY B C 1
ATOM 4510 O O . GLY B 1 280 ? -20.438 13.703 16.125 1 97.69 280 GLY B O 1
ATOM 4511 N N . ASP B 1 281 ? -21.984 12.234 15.508 1 98.12 281 ASP B N 1
ATOM 4512 C CA . ASP B 1 281 ? -21.516 11.211 16.438 1 98.12 281 ASP B CA 1
ATOM 4513 C C . ASP B 1 281 ? -20.703 10.141 15.719 1 98.12 281 ASP B C 1
ATOM 4515 O O . ASP B 1 281 ? -20.469 9.062 16.266 1 98.12 281 ASP B O 1
ATOM 4519 N N . TYR B 1 282 ? -20.266 10.453 14.484 1 98.69 282 TYR B N 1
ATOM 4520 C CA . TYR B 1 282 ? -19.703 9.375 13.672 1 98.69 282 TYR B CA 1
ATOM 4521 C C . TYR B 1 282 ? -18.312 9.727 13.188 1 98.69 282 TYR B C 1
ATOM 4523 O O . TYR B 1 282 ? -18.047 10.867 12.789 1 98.69 282 TYR B O 1
ATOM 4531 N N . VAL B 1 283 ? -17.391 8.75 13.305 1 98.75 283 VAL B N 1
ATOM 4532 C CA . VAL B 1 283 ? -16.078 8.859 12.664 1 98.75 283 VAL B CA 1
ATOM 4533 C C . VAL B 1 283 ? -16.219 8.609 11.164 1 98.75 283 VAL B C 1
ATOM 4535 O O . VAL B 1 283 ? -16.812 7.617 10.742 1 98.75 283 VAL B O 1
ATOM 4538 N N . THR B 1 284 ? 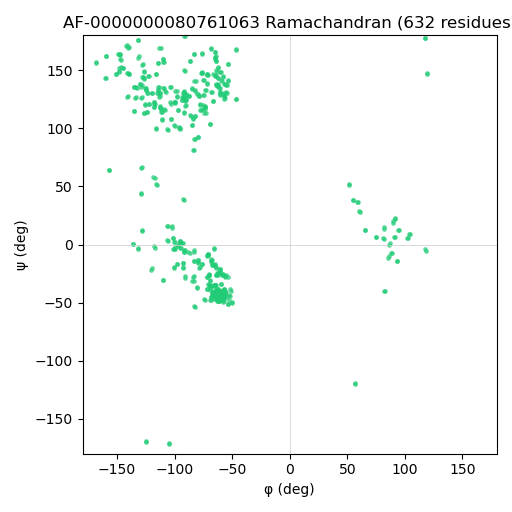-15.68 9.523 10.375 1 98.12 284 THR B N 1
ATOM 4539 C CA . THR B 1 284 ? -15.797 9.352 8.93 1 98.12 284 THR B CA 1
ATOM 4540 C C . THR B 1 284 ? -14.445 9.008 8.312 1 98.12 284 THR B C 1
ATOM 4542 O O . THR B 1 284 ? -14.383 8.359 7.266 1 98.12 284 THR B O 1
ATOM 4545 N N . GLU B 1 285 ? -13.359 9.469 8.883 1 98.06 285 GLU B N 1
ATOM 4546 C CA . GLU B 1 285 ? -11.992 9.195 8.43 1 98.06 285 GLU B CA 1
ATOM 4547 C C . GLU B 1 285 ? -11.023 9.172 9.602 1 98.06 285 GLU B C 1
ATOM 4549 O O . GLU B 1 285 ? -11.266 9.805 10.633 1 98.06 285 GLU B O 1
ATOM 4554 N N . ILE B 1 286 ? -10.008 8.414 9.516 1 98.31 286 ILE B N 1
ATOM 4555 C CA . ILE B 1 286 ? -8.859 8.406 10.414 1 98.31 286 ILE B CA 1
ATOM 4556 C C . ILE B 1 286 ? -7.602 8.812 9.648 1 98.31 286 ILE B C 1
ATOM 4558 O O . ILE B 1 286 ? -7.004 8 8.938 1 98.31 286 ILE B O 1
ATOM 4562 N N . ASN B 1 287 ? -7.219 10.047 9.789 1 97.94 287 ASN B N 1
ATOM 4563 C CA . ASN B 1 287 ? -6.105 10.594 9.016 1 97.94 287 ASN B CA 1
ATOM 4564 C C . ASN B 1 287 ? -4.773 10.359 9.719 1 97.94 287 ASN B C 1
ATOM 4566 O O . ASN B 1 287 ? -4.598 10.742 10.875 1 97.94 287 ASN B O 1
ATOM 4570 N N . VAL B 1 288 ? -3.807 9.75 8.922 1 98.12 288 VAL B N 1
ATOM 4571 C CA . VAL B 1 288 ? -2.521 9.445 9.539 1 98.12 288 VAL B CA 1
ATOM 4572 C C . VAL B 1 288 ? -1.387 9.938 8.641 1 98.12 288 VAL B C 1
ATOM 4574 O O . VAL B 1 288 ? -0.213 9.836 9.008 1 98.12 288 VAL B O 1
ATOM 4577 N N . THR B 1 289 ? -1.646 10.477 7.48 1 96.44 289 THR B N 1
ATOM 4578 C CA . THR B 1 289 ? -0.611 10.859 6.527 1 96.44 289 THR B CA 1
ATOM 4579 C C . THR B 1 289 ? -0.05 12.242 6.871 1 96.44 289 THR B C 1
ATOM 4581 O O . THR B 1 289 ? 1.161 12.398 7.031 1 96.44 289 THR B O 1
ATOM 4584 N N . SER B 1 290 ? -0.927 13.242 7.012 1 95.94 290 SER B N 1
ATOM 4585 C CA . SER B 1 290 ? -0.518 14.609 7.293 1 95.94 290 SER B CA 1
ATOM 4586 C C . SER B 1 290 ? -1.649 15.406 7.938 1 95.94 290 SER B C 1
ATOM 4588 O O . SER B 1 290 ? -2.111 16.406 7.383 1 95.94 290 SER B O 1
ATOM 4590 N N . PRO B 1 291 ? -2.006 14.961 9.125 1 97.12 291 PRO B N 1
ATOM 4591 C CA . PRO B 1 291 ? -3.098 15.688 9.789 1 97.12 291 PRO B CA 1
ATOM 4592 C C . PRO B 1 291 ? -2.785 17.172 9.992 1 97.12 291 PRO B C 1
ATOM 4594 O O . PRO B 1 291 ? -1.646 17.516 10.297 1 97.12 291 PRO B O 1
ATOM 4597 N N . THR B 1 292 ? -3.844 18 9.875 1 97.12 292 THR B N 1
ATOM 4598 C CA . THR B 1 292 ? -3.666 19.438 9.969 1 97.12 292 THR B CA 1
ATOM 4599 C C . THR B 1 292 ? -4.57 20.031 11.039 1 97.12 292 THR B C 1
ATOM 4601 O O . THR B 1 292 ? -5.027 19.312 11.938 1 97.12 292 THR B O 1
ATOM 4604 N N . CYS B 1 293 ? -4.645 21.391 11.062 1 97.81 293 CYS B N 1
ATOM 4605 C CA . CYS B 1 293 ? -5.527 22.172 11.922 1 97.81 293 CYS B CA 1
ATOM 4606 C C . CYS B 1 293 ? -4.848 22.5 13.242 1 97.81 293 CYS B C 1
ATOM 4608 O O . CYS B 1 293 ? -5.516 22.812 14.227 1 97.81 293 CYS B O 1
ATOM 4610 N N . PHE B 1 294 ? -3.48 22.438 13.336 1 98.69 294 PHE B N 1
ATOM 4611 C CA . PHE B 1 294 ? -2.725 22.828 14.523 1 98.69 294 PHE B CA 1
ATOM 4612 C C . PHE B 1 294 ? -2.898 24.328 14.797 1 98.69 294 PHE B C 1
ATOM 4614 O O . PHE B 1 294 ? -3.191 24.719 15.922 1 98.69 294 PHE B O 1
ATOM 4621 N N . VAL B 1 295 ? -2.783 25.109 13.742 1 98.38 295 VAL B N 1
ATOM 4622 C CA . VAL B 1 295 ? -2.666 26.562 13.867 1 98.38 295 VAL B CA 1
ATOM 4623 C C . VAL B 1 295 ? -4.016 27.156 14.258 1 98.38 295 VAL B C 1
ATOM 4625 O O . VAL B 1 295 ? -4.109 27.953 15.188 1 98.38 295 VAL B O 1
ATOM 4628 N N . GLU B 1 296 ? -5.062 26.734 13.562 1 98.12 296 GLU B N 1
ATOM 4629 C CA . GLU B 1 296 ? -6.398 27.266 13.828 1 98.12 296 GLU B CA 1
ATOM 4630 C C . GLU B 1 296 ? -6.824 27 15.266 1 98.12 296 GLU B C 1
ATOM 4632 O O . GLU B 1 296 ? -7.363 27.891 15.938 1 98.12 296 GLU B O 1
ATOM 4637 N N . ILE B 1 297 ? -6.562 25.781 15.727 1 98.81 297 ILE B N 1
ATOM 4638 C CA . ILE B 1 297 ? -6.922 25.453 17.094 1 98.81 297 ILE B CA 1
ATOM 4639 C C . ILE B 1 297 ? -6.133 26.312 18.078 1 98.81 297 ILE B C 1
ATOM 4641 O O . ILE B 1 297 ? -6.699 26.891 19 1 98.81 297 ILE B O 1
ATOM 4645 N N . THR B 1 298 ? -4.859 26.422 17.844 1 98.81 298 THR B N 1
ATOM 4646 C CA . THR B 1 298 ? -3.994 27.203 18.719 1 98.81 298 THR B CA 1
ATOM 4647 C C . THR B 1 298 ? -4.414 28.656 18.75 1 98.81 298 THR B C 1
ATOM 4649 O O . THR B 1 298 ? -4.539 29.266 19.828 1 98.81 298 THR B O 1
ATOM 4652 N N . GLU B 1 299 ? -4.68 29.266 17.625 1 98.19 299 GLU B N 1
ATOM 4653 C CA . GLU B 1 299 ? -5.016 30.672 17.516 1 98.19 299 GLU B CA 1
ATOM 4654 C C . GLU B 1 299 ? -6.344 30.984 18.203 1 98.19 299 GLU B C 1
ATOM 4656 O O . GLU B 1 299 ? -6.504 32.062 18.812 1 98.19 299 GLU B O 1
ATOM 4661 N N . GLN B 1 300 ? -7.242 30.094 18.156 1 98.56 300 GLN B N 1
ATOM 4662 C CA . GLN B 1 300 ? -8.594 30.391 18.625 1 98.56 300 GLN B CA 1
ATOM 4663 C C . GLN B 1 300 ? -8.766 30 20.094 1 98.56 300 GLN B C 1
ATOM 4665 O O . GLN B 1 300 ? -9.703 30.438 20.75 1 98.56 300 GLN B O 1
ATOM 4670 N N . THR B 1 301 ? -7.902 29.109 20.594 1 98.62 301 THR B N 1
ATOM 4671 C CA . THR B 1 301 ? -8.156 28.594 21.938 1 98.62 301 THR B CA 1
ATOM 4672 C C . THR B 1 301 ? -6.992 28.922 22.875 1 98.62 301 THR B C 1
ATOM 4674 O O . THR B 1 301 ? -7.125 28.828 24.094 1 98.62 301 THR B O 1
ATOM 4677 N N . GLY B 1 302 ? -5.855 29.203 22.297 1 98.44 302 GLY B N 1
ATOM 4678 C CA . GLY B 1 302 ? -4.656 29.391 23.094 1 98.44 302 GLY B CA 1
ATOM 4679 C C . GLY B 1 302 ? -3.941 28.094 23.422 1 98.44 302 GLY B C 1
ATOM 4680 O O . GLY B 1 302 ? -2.809 28.109 23.906 1 98.44 302 GLY B O 1
ATOM 4681 N N . PHE B 1 303 ? -4.594 26.953 23.172 1 98.75 303 PHE B N 1
ATOM 4682 C CA . PHE B 1 303 ? -3.934 25.672 23.406 1 98.75 303 PHE B CA 1
ATOM 4683 C C . PHE B 1 303 ? -2.879 25.406 22.328 1 98.75 303 PHE B C 1
ATOM 4685 O O . PHE B 1 303 ? -3.205 25.266 21.156 1 98.75 303 PHE B O 1
ATOM 4692 N N . ASP B 1 304 ? -1.661 25.266 22.672 1 98.75 304 ASP B N 1
ATOM 4693 C CA . ASP B 1 304 ? -0.555 25.141 21.734 1 98.75 304 ASP B CA 1
ATOM 4694 C C . ASP B 1 304 ? -0.42 23.703 21.25 1 98.75 304 ASP B C 1
ATOM 4696 O O . ASP B 1 304 ? 0.35 22.922 21.812 1 98.75 304 ASP B O 1
ATOM 4700 N N . VAL B 1 305 ? -1.051 23.328 20.172 1 98.88 305 VAL B N 1
ATOM 4701 C CA . VAL B 1 305 ? -1.093 21.969 19.641 1 98.88 305 VAL B CA 1
ATOM 4702 C C . VAL B 1 305 ? 0.303 21.547 19.188 1 98.88 305 VAL B C 1
ATOM 4704 O O . VAL B 1 305 ? 0.721 20.406 19.422 1 98.88 305 VAL B O 1
ATOM 4707 N N . ALA B 1 306 ? 1.053 22.438 18.531 1 98.88 306 ALA B N 1
ATOM 4708 C CA . ALA B 1 306 ? 2.389 22.125 18.031 1 98.88 306 ALA B CA 1
ATOM 4709 C C . ALA B 1 306 ? 3.332 21.766 19.188 1 98.88 306 ALA B C 1
ATOM 4711 O O . ALA B 1 306 ? 4.145 20.844 19.062 1 98.88 306 ALA B O 1
ATOM 4712 N N . ASP B 1 307 ? 3.225 22.531 20.234 1 98.75 307 ASP B N 1
ATOM 4713 C CA . ASP B 1 307 ? 4.051 22.219 21.406 1 98.75 307 ASP B CA 1
ATOM 4714 C C . ASP B 1 307 ? 3.713 20.844 21.969 1 98.75 307 ASP B C 1
ATOM 4716 O O . ASP B 1 307 ? 4.609 20.094 22.344 1 98.75 307 ASP B O 1
ATOM 4720 N N . MET B 1 308 ? 2.43 20.531 22.031 1 98.88 308 MET B N 1
ATOM 4721 C CA . MET B 1 308 ? 2.02 19.203 22.469 1 98.88 308 MET B CA 1
ATOM 4722 C C . MET B 1 308 ? 2.643 18.125 21.578 1 98.88 308 MET B C 1
ATOM 4724 O O . MET B 1 308 ? 3.137 17.109 22.078 1 98.88 308 MET B O 1
ATOM 4728 N N . TYR B 1 309 ? 2.635 18.328 20.344 1 98.88 309 TYR B N 1
ATOM 4729 C CA . TYR B 1 309 ? 3.191 17.359 19.406 1 98.88 309 TYR B CA 1
ATOM 4730 C C . TYR B 1 309 ? 4.688 17.188 19.625 1 98.88 309 TYR B C 1
ATOM 4732 O O . TYR B 1 309 ? 5.184 16.062 19.656 1 98.88 309 TYR B O 1
ATOM 4740 N N . VAL B 1 310 ? 5.406 18.281 19.719 1 98.88 310 VAL B N 1
ATOM 4741 C CA . VAL B 1 310 ? 6.859 18.219 19.844 1 98.88 310 VAL B CA 1
ATOM 4742 C C . VAL B 1 310 ? 7.238 17.516 21.141 1 98.88 310 VAL B C 1
ATOM 4744 O O . VAL B 1 310 ? 8.195 16.734 21.172 1 98.88 310 VAL B O 1
ATOM 4747 N N . GLN B 1 311 ? 6.488 17.797 22.172 1 98.75 311 GLN B N 1
ATOM 4748 C CA . GLN B 1 311 ? 6.746 17.109 23.422 1 98.75 311 GLN B CA 1
ATOM 4749 C C . GLN B 1 311 ? 6.559 15.602 23.266 1 98.75 311 GLN B C 1
ATOM 4751 O O . GLN B 1 311 ? 7.367 14.805 23.75 1 98.75 311 GLN B O 1
ATOM 4756 N N . ALA B 1 312 ? 5.473 15.25 22.625 1 98.81 312 ALA B N 1
ATOM 4757 C CA . ALA B 1 312 ? 5.227 13.836 22.359 1 98.81 312 ALA B CA 1
ATOM 4758 C C . ALA B 1 312 ? 6.332 13.234 21.484 1 98.81 312 ALA B C 1
ATOM 4760 O O . ALA B 1 312 ? 6.766 12.102 21.719 1 98.81 312 ALA B O 1
ATOM 4761 N N . LEU B 1 313 ? 6.762 13.992 20.5 1 98.81 313 LEU B N 1
ATOM 4762 C CA . LEU B 1 313 ? 7.832 13.562 19.609 1 98.81 313 LEU B CA 1
ATOM 4763 C C . LEU B 1 313 ? 9.125 13.328 20.391 1 98.81 313 LEU B C 1
ATOM 4765 O O . LEU B 1 313 ? 9.797 12.312 20.188 1 98.81 313 LEU B O 1
ATOM 4769 N N . GLU B 1 314 ? 9.484 14.289 21.266 1 98.75 314 GLU B N 1
ATOM 4770 C CA . GLU B 1 314 ? 10.688 14.172 22.078 1 98.75 314 GLU B CA 1
ATOM 4771 C C . GLU B 1 314 ? 10.656 12.914 22.938 1 98.75 314 GLU B C 1
ATOM 4773 O O . GLU B 1 314 ? 11.664 12.211 23.047 1 98.75 314 GLU B O 1
ATOM 4778 N N . ARG B 1 315 ? 9.484 12.656 23.484 1 98.19 315 ARG B N 1
ATOM 4779 C CA . ARG B 1 315 ? 9.336 11.453 24.312 1 98.19 315 ARG B CA 1
ATOM 4780 C C . ARG B 1 315 ? 9.477 10.195 23.469 1 98.19 315 ARG B C 1
ATOM 4782 O O . ARG B 1 315 ? 10.109 9.227 23.891 1 98.19 315 ARG B O 1
ATOM 4789 N N . ALA B 1 316 ? 8.898 10.234 22.312 1 97.94 316 ALA B N 1
ATOM 4790 C CA . ALA B 1 316 ? 8.914 9.062 21.438 1 97.94 316 ALA B CA 1
ATOM 4791 C C . ALA B 1 316 ? 10.297 8.828 20.859 1 97.94 316 ALA B C 1
ATOM 4793 O O . ALA B 1 316 ? 10.719 7.676 20.672 1 97.94 316 ALA B O 1
ATOM 4794 N N . ALA B 1 317 ? 11 9.859 20.516 1 96.88 317 ALA B N 1
ATOM 4795 C CA . ALA B 1 317 ? 12.312 9.773 19.891 1 96.88 317 ALA B CA 1
ATOM 4796 C C . ALA B 1 317 ? 13.391 9.461 20.922 1 96.88 317 ALA B C 1
ATOM 4798 O O . ALA B 1 317 ? 14.445 8.922 20.578 1 96.88 317 ALA B O 1
ATOM 4799 N N . GLY B 1 318 ? 13.195 9.68 22.297 1 89.12 318 GLY B N 1
ATOM 4800 C CA . GLY B 1 318 ? 14.172 9.453 23.344 1 89.12 318 GLY B CA 1
ATOM 4801 C C . GLY B 1 318 ? 15.109 10.625 23.547 1 89.12 318 GLY B C 1
ATOM 4802 O O . GLY B 1 318 ? 15.602 11.211 22.578 1 89.12 318 GLY B O 1
#

Sequence (636 aa):
MHVLFIIDPLPQLKAYKDSSVAMMRALVARGHTLSVALQGDLYIDAGTVAAHSQPIELLAGADLHEQGWWRDNGPAEDVPLSAFGAVLMRKDPPFDMEYVYSTHLLEYAQAQGAKVFNAGSAIRNHPEKLAITEVAELTAPTLVTRNMSRIKAFHALHGDVIVKPLDGMGGTGIFRLQPNEANRNAILETLTDNGARTIMAQRYIPEIVKGDKRVLIIGGEPVPYALARIPLAGETRGNLAAGGRGVAQPLSARDRELALTVAAKTAGLGLLLIGLDVIGDYVTEINVTSPTCFVEITEQTGFDVADMYVQALERAAGMHVLFIIDPLPQLKAYKDSSVAMMRALVARGHTLSVALQGDLYIDAGTVAAHSQPIELLAGADLHEQGWWRDNGPAEDVPLSAFGAVLMRKDPPFDMEYVYSTHLLEYAQAQGAKVFNAGSAIRNHPEKLAITEVAELTAPTLVTRNMSRIKAFHALHGDVIVKPLDGMGGTGIFRLQPNEANRNAILETLTDNGARTIMAQRYIPEIVKGDKRVLIIGGEPVPYALARIPLAGETRGNLAAGGRGVAQPLSARDRELALTVAAKTAGLGLLLIGLDVIGDYVTEINVTSPTCFVEITEQTGFDVADMYVQALERAAG

Organism: Bordetella avium (strain 197N) (NCBI:txid360910)

Secondary structure (DSSP, 8-state):
-EEEEE-S-GGGS-TTT-HHHHHHHHHHHTT-EEEEE-GGGEEEETTEEEEEEEEEEEPTT--TTSSTTEEE-S--EEEEGGGSSEEEE-PPPP--HHHHHHHHHHHHHHHTT--EES-HHHHHHS-TTGGGGGGGGGSSSEEEES-HHHHHHHHHHHSSEEEEESS--TTTT-EEE-TT-TTHHHHHHHHHTTTTS-EEEEE--GGGGG-EEEEEEETTEEEEEEEEEEPPTT-S---GGGTPEEEEEEPPHHHHHHHHHHHHHTTTSS-SEEEEEEETTEEEEEE-SS---HHHHHHHH---HHHHHHHHHHHHH-/-EEEEE-S-GGGS-TTT-HHHHHHHHHHHTT-EEEEE-GGGEEEETTEEEEEEEEEEEPTT--TTSSTTEEE-S--EEEEGGGSSEEEE-PPPP--HHHHHHHHHHHHHHHTT--EES-HHHHHHS-TTGGGGGGGGGSSSEEEES-HHHHHHHHHHHSSEEEEESS--TTTT-EEE-TT-TTHHHHHHHHHTTTTS-EEEEE--GGGGG-EEEEEEETTEEEEEEEEEEPPTT-S---GGGTPEEEEEEPPHHHHHHHHHHHHHTTTTT-SEEEEEEETTEEEEEE-SS---HHHHHHHH---HHHHHHHHHHHHH-

Solvent-accessible surface area (backbone atoms only — not comparable to full-atom values): 32044 Å² total; per-residue (Å²): 87,45,33,35,35,32,27,64,66,70,87,76,52,58,50,69,59,32,32,68,49,43,38,50,53,39,36,43,75,72,68,30,46,45,28,38,24,44,74,66,33,42,33,33,54,68,52,42,33,29,28,49,30,34,30,39,41,74,41,83,87,41,57,39,88,47,83,66,33,50,44,78,55,62,73,65,42,79,40,53,47,43,77,31,49,29,36,32,54,47,41,65,70,58,60,45,67,66,47,50,51,48,24,50,48,44,37,55,18,37,79,64,61,19,43,52,43,45,20,21,59,36,42,66,73,34,44,29,52,65,46,41,47,80,47,37,90,43,33,57,61,37,35,34,38,17,46,60,68,59,51,50,51,49,36,66,74,62,33,34,25,34,38,29,57,61,39,60,56,64,62,56,70,55,44,76,42,49,74,82,43,85,54,49,64,62,52,50,34,60,67,14,59,70,46,74,29,61,26,36,37,31,49,58,62,81,46,35,74,75,8,41,23,41,39,39,30,45,64,61,38,63,51,70,47,22,34,24,12,21,31,41,91,95,44,87,53,19,36,60,82,64,62,15,50,75,44,56,41,71,55,48,74,64,54,47,52,54,48,49,52,52,27,63,75,45,59,89,52,43,59,43,52,36,25,31,32,30,39,70,87,21,52,69,31,42,30,42,53,56,59,69,62,35,40,59,32,20,73,71,69,66,51,58,47,33,52,54,45,46,54,42,46,48,64,72,56,103,87,43,33,36,35,31,28,64,64,71,89,75,51,58,49,71,58,32,31,69,47,43,38,49,53,40,36,43,75,72,68,32,46,44,29,38,25,45,74,66,33,42,34,31,54,67,51,43,34,30,28,48,29,34,30,39,42,74,42,84,88,42,58,38,88,48,84,68,34,52,45,76,55,63,74,66,43,78,39,54,47,44,76,31,48,29,36,33,56,47,44,63,70,60,62,45,65,66,49,50,51,50,23,50,48,44,37,54,19,38,77,66,59,19,43,53,43,43,20,20,60,36,41,68,74,34,44,31,53,64,44,44,47,82,45,38,90,44,33,57,62,36,37,34,38,18,45,60,68,60,51,50,50,49,36,67,73,60,33,34,24,34,38,29,56,62,39,59,56,65,60,55,70,57,44,75,40,49,74,82,42,86,53,48,64,61,51,49,35,60,67,14,60,70,46,73,29,61,28,36,38,30,48,58,62,80,45,36,75,74,8,41,23,40,40,39,29,45,64,61,38,64,50,68,46,21,34,24,12,21,32,41,91,94,42,85,52,20,37,60,82,65,62,16,50,76,43,57,40,71,54,49,75,63,53,47,51,56,48,50,52,52,28,63,76,43,59,93,51,43,58,43,53,38,25,32,32,30,38,70,87,23,52,67,31,41,31,41,56,56,58,70,62,36,42,60,33,20,74,71,68,67,52,58,46,32,51,53,43,46,54,42,46,49,64,71,55,102

InterPro domains:
  IPR004215 Prokaryotic glutathione synthetase, N-terminal [PF02951] (1-124)
  IPR004218 Prokaryotic glutathione synthetase, ATP-binding [PF02955] (128-301)
  IPR006284 Glutathione synthetase, prokaryotic [MF_00162] (1-318)
  IPR006284 Glutathione synthetase, prokaryotic [TIGR01380] (1-315)
  IPR011761 ATP-grasp fold [PS50975] (129-314)
  IPR013815 ATP-grasp fold, subdomain 1 [G3DSA:3.30.1490.20] (141-205)
  IPR016185 Pre-ATP-grasp domain superfamily [SSF52440] (1-126)

Radius of gyration: 25.68 Å; Cα contacts (8 Å, |Δi|>4): 1435; chains: 2; bounding box: 63×73×54 Å

pLDDT: mean 96.99, std 3.4, range [81.12, 98.94]